Protein AF-0000000084682620 (afdb_homodimer)

Foldseek 3Di:
DLQVVLCVLQQQQQWDKWKKKQFLVDGDIDTYPQPAKFFCFLQLLLLLLLLVLQCCVVVVDPQFDKDKQACVQAAPDDDDSNPDPGIDIGGLLVLSLCCFAVNGQSSSQVSCVVSDQVSSCVLCVVVVFNQFHAQHRNQVLQQQLQVQLPANGNVRLVVCLVPDPDVVRSVVSVVSSLVGPCNGPVNHGIGGFHSSLVCLSCLVVCNSHHVSSSVSSQVSLQNHPPLLAQPLLDDPQKRWRKGWGDDPQAKTKMWIWIAHPVGTIMTMIMIIGRHGGHDPPRDNPDPRVSRNNSNNSRVVVVVVPDDDD/DLQVVLCVLQQQQQWDKWKKKQFLVDGDIDTYPQPAKFFCFLQLLLLLLLLVLQCCVVVVDPQFDKDKQACVQAAPDDDDSNPDPGIDIGGLLVLSLCCFAVNGQSSSQVSCVVSDQVSSCVLCVVVVFNQFHAQHRNQVLQQQLQVQLPANGNVRLVVCLVPDPDVVRSVVSVVSSQVGPCNDPPNHGIGGFHSLLVCLSCLVVCNSHHVSSSVSSQVSLQNHPPQLAQPLLDDPQKRWRKGWGDDPQAKTKMWIWIAHPVGTIMTMIMIIGRHGGHDPPRDNPDPRVSRNNSNNSRVVVVVVPDDDD

pLDDT: mean 94.26, std 8.95, range [50.75, 98.94]

Nearest PDB structures (foldseek):
  4ewf-assembly2_B  TM=8.686E-01  e=5.278E-19  Sphaerobacter thermophilus DSM 20745
  4ewf-assembly3_C  TM=8.588E-01  e=1.082E-18  Sphaerobacter thermophilus DSM 20745
  4ewf-assembly4_D  TM=8.510E-01  e=5.986E-18  Sphaerobacter thermophilus DSM 20745
  7bdr-assembly1_A  TM=8.660E-01  e=9.990E-17  Klebsiella pneumoniae IS53
  2xft-assembly2_B  TM=6.751E-01  e=4.645E-13  Streptomyces clavuligerus

Radius of gyration: 24.18 Å; Cα contacts (8 Å, |Δi|>4): 1324; chains: 2; bounding box: 60×66×62 Å

Organism: Streptomyces collinus (strain DSM 40733 / Tue 365) (NCBI:txid1214242)

InterPro domains:
  IPR000871 Beta-lactamase, class-A [PTHR35333] (4-305)
  IPR012338 Beta-lactamase/transpeptidase-like [G3DSA:3.40.710.10] (1-307)
  IPR012338 Beta-lactamase/transpeptidase-like [SSF56601] (2-278)
  IPR045155 Beta-lactamase class A, catalytic domain [PF13354] (2-300)

Secondary structure (DSSP, 8-state):
-HHHHHHHHHHHHTEEEEEEEEETTSS-EEEES-SS-EE-GGGGHHHHHHHHHHHHHTTSS-TT-EEEE-GGGPPS-SSGGGG-SS-EEEEHHHHHHHHHHS--HHHHHHHHHHH-HHHHHHHHHHTT-TT-B--S-HHHHHHHHHHHTTSSSHHHHHHHHHT-SSHHHHHHHHHHHHT-GGGSBTTBSEE-HHHHHHHHHHHHTT-SS-HHHHHHHHHHHHT-----SGGGGS-TTSEEEEEEEEETTTEEEEEEEEE-TTS-EEEEEEEEEE-SPPPTTS-PPPHHHHHHHHHHHHHHHHHTTS---/-HHHHHHHHHHHHTEEEEEEEEETTSS-EEEES-SS-EE-GGGGHHHHHHHHHHHHHTTSS-TT-EEEE-GGGPPS-SSGGGG-SS-EEEEHHHHHHHHHHS--HHHHHHHHHHH-HHHHHHHHHHTT-TT-B--S-HHHHHHHHHHHTTSSSHHHHHHHHHT-SSHHHHHHHHHHHHT-GGGSBTTBSEE-HHHHHHHHHHHHTT-SS-HHHHHHHHHHHHT-----SGGGGS-TTSEEEEEEEEETTTEEEEEEEEE-TTS-EEEEEEEEEE-SPPPTTS-PPPHHHHHHHHHHHHHHHHHTTS---

Structure (mmCIF, N/CA/C/O backbone):
data_AF-0000000084682620-model_v1
#
loop_
_entity.id
_entity.type
_entity.pdbx_description
1 polymer Beta-lactamase
#
loop_
_atom_site.group_PDB
_atom_site.id
_atom_site.type_symbol
_atom_site.label_atom_id
_atom_site.label_alt_id
_atom_site.label_comp_id
_atom_site.label_asym_id
_atom_site.label_entity_id
_atom_site.label_seq_id
_atom_site.pdbx_PDB_ins_code
_atom_site.Cartn_x
_atom_site.Cartn_y
_atom_site.Cartn_z
_atom_site.occupancy
_atom_site.B_iso_or_equiv
_atom_site.auth_seq_id
_atom_site.auth_comp_id
_atom_site.auth_asym_id
_atom_site.auth_atom_id
_atom_site.pdbx_PDB_model_num
ATOM 1 N N . MET A 1 1 ? -7.047 -13.008 -33.969 1 85.12 1 MET A N 1
ATOM 2 C CA . MET A 1 1 ? -7.539 -11.648 -33.75 1 85.12 1 MET A CA 1
ATOM 3 C C . MET A 1 1 ? -7.133 -11.156 -32.344 1 85.12 1 MET A C 1
ATOM 5 O O . MET A 1 1 ? -6.387 -10.188 -32.219 1 85.12 1 MET A O 1
ATOM 9 N N . ILE A 1 2 ? -7.25 -11.984 -31.266 1 93.75 2 ILE A N 1
ATOM 10 C CA . ILE A 1 2 ? -6.949 -11.477 -29.938 1 93.75 2 ILE A CA 1
ATOM 11 C C . ILE A 1 2 ? -5.438 -11.453 -29.719 1 93.75 2 ILE A C 1
ATOM 13 O O . ILE A 1 2 ? -4.906 -10.539 -29.094 1 93.75 2 ILE A O 1
ATOM 17 N N . GLU A 1 3 ? -4.73 -12.289 -30.266 1 95.19 3 GLU A N 1
ATOM 18 C CA . GLU A 1 3 ? -3.277 -12.367 -30.125 1 95.19 3 GLU A CA 1
ATOM 19 C C . GLU A 1 3 ? -2.605 -11.117 -30.703 1 95.19 3 GLU A C 1
ATOM 21 O O . GLU A 1 3 ? -1.661 -10.594 -30.109 1 95.19 3 GLU A O 1
ATOM 26 N N . ARG A 1 4 ? -3.037 -10.703 -31.797 1 96.06 4 ARG A N 1
ATOM 27 C CA . ARG A 1 4 ? -2.486 -9.516 -32.438 1 96.06 4 ARG A CA 1
ATOM 28 C C . ARG A 1 4 ? -2.715 -8.273 -31.578 1 96.06 4 ARG A C 1
ATOM 30 O O . ARG A 1 4 ? -1.826 -7.43 -31.453 1 96.06 4 ARG A O 1
ATOM 37 N N . ARG A 1 5 ? -3.871 -8.211 -31.078 1 96.75 5 ARG A N 1
ATOM 38 C CA . ARG A 1 5 ? -4.199 -7.059 -30.234 1 96.75 5 ARG A CA 1
ATOM 39 C C . ARG A 1 5 ? -3.355 -7.043 -28.969 1 96.75 5 ARG A C 1
ATOM 41 O O . ARG A 1 5 ? -2.895 -5.984 -28.547 1 96.75 5 ARG A O 1
ATOM 48 N N . LEU A 1 6 ? -3.158 -8.188 -28.375 1 97.25 6 LEU A N 1
ATOM 49 C CA . LEU A 1 6 ? -2.326 -8.281 -27.172 1 97.25 6 LEU A CA 1
ATOM 50 C C . LEU A 1 6 ? -0.879 -7.922 -27.484 1 97.25 6 LEU A C 1
ATOM 52 O O . LEU A 1 6 ? -0.235 -7.199 -26.719 1 97.25 6 LEU A O 1
ATOM 56 N N . ARG A 1 7 ? -0.414 -8.43 -28.625 1 95 7 ARG A N 1
ATOM 57 C CA . ARG A 1 7 ? 0.938 -8.086 -29.047 1 95 7 ARG A CA 1
ATOM 58 C C . ARG A 1 7 ? 1.101 -6.578 -29.203 1 95 7 ARG A C 1
ATOM 60 O O . ARG A 1 7 ? 2.135 -6.02 -28.828 1 95 7 ARG A O 1
ATOM 67 N N . GLN A 1 8 ? 0.119 -5.961 -29.734 1 93.06 8 GLN A N 1
ATOM 68 C CA . GLN A 1 8 ? 0.15 -4.52 -29.953 1 93.06 8 GLN A CA 1
ATOM 69 C C . GLN A 1 8 ? 0.187 -3.76 -28.625 1 93.06 8 GLN A C 1
ATOM 71 O O . GLN A 1 8 ? 0.907 -2.768 -28.484 1 93.06 8 GLN A O 1
ATOM 76 N N . VAL A 1 9 ? -0.601 -4.219 -27.688 1 93.44 9 VAL A N 1
ATOM 77 C CA . VAL A 1 9 ? -0.646 -3.576 -26.375 1 93.44 9 VAL A CA 1
ATOM 78 C C . VAL A 1 9 ? 0.748 -3.572 -25.75 1 93.44 9 VAL A C 1
ATOM 80 O O . VAL A 1 9 ? 1.217 -2.537 -25.281 1 93.44 9 VAL A O 1
ATOM 83 N N . PHE A 1 10 ? 1.438 -4.672 -25.766 1 94.12 10 PHE A N 1
ATOM 84 C CA . PHE A 1 10 ? 2.754 -4.781 -25.156 1 94.12 10 PHE A CA 1
ATOM 85 C C . PHE A 1 10 ? 3.7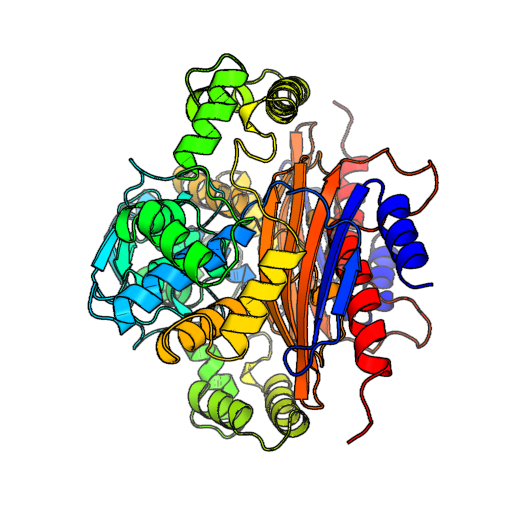97 -4.016 -25.953 1 94.12 10 PHE A C 1
ATOM 87 O O . PHE A 1 10 ? 4.664 -3.352 -25.391 1 94.12 10 PHE A O 1
ATOM 94 N N . SER A 1 11 ? 3.705 -4.094 -27.281 1 90.94 11 SER A N 1
ATOM 95 C CA . SER A 1 11 ? 4.645 -3.379 -28.141 1 90.94 11 SER A CA 1
ATOM 96 C C . SER A 1 11 ? 4.559 -1.873 -27.922 1 90.94 11 SER A C 1
ATOM 98 O O . SER A 1 11 ? 5.586 -1.19 -27.859 1 90.94 11 SER A O 1
ATOM 100 N N . GLU A 1 12 ? 3.391 -1.37 -27.766 1 88.56 12 GLU A N 1
ATOM 101 C CA . GLU A 1 12 ? 3.174 0.058 -27.562 1 88.56 12 GLU A CA 1
ATOM 102 C C . GLU A 1 12 ? 3.701 0.498 -26.188 1 88.56 12 GLU A C 1
ATOM 104 O O . GLU A 1 12 ? 4.086 1.655 -26.016 1 88.56 12 GLU A O 1
ATOM 109 N N . ALA A 1 13 ? 3.74 -0.447 -25.328 1 89.06 13 ALA A N 1
ATOM 110 C CA . ALA A 1 13 ? 4.242 -0.142 -24 1 89.06 13 ALA A CA 1
ATOM 111 C C . ALA A 1 13 ? 5.75 -0.371 -23.906 1 89.06 13 ALA A C 1
ATOM 113 O O . ALA A 1 13 ? 6.371 -0.062 -22.891 1 89.06 13 ALA A O 1
ATOM 114 N N . GLY A 1 14 ? 6.355 -0.912 -24.969 1 89.5 14 GLY A N 1
ATOM 115 C CA . GLY A 1 14 ? 7.789 -1.15 -25 1 89.5 14 GLY A CA 1
ATOM 116 C C . GLY A 1 14 ? 8.211 -2.334 -24.141 1 89.5 14 GLY A C 1
ATOM 117 O O . GLY A 1 14 ? 9.297 -2.328 -23.562 1 89.5 14 GLY A O 1
ATOM 118 N N . CYS A 1 15 ? 7.344 -3.297 -23.969 1 92.56 15 CYS A N 1
ATOM 119 C CA . CYS A 1 15 ? 7.676 -4.488 -23.203 1 92.56 15 CYS A CA 1
ATOM 120 C C . CYS A 1 15 ? 7.16 -5.746 -23.891 1 92.56 15 CYS A C 1
ATOM 122 O O . CYS A 1 15 ? 6.461 -5.664 -24.906 1 92.56 15 CYS A O 1
ATOM 124 N N . GLU A 1 16 ? 7.695 -6.805 -23.484 1 94.12 16 GLU A N 1
ATOM 125 C CA . GLU A 1 16 ? 7.121 -8.109 -23.812 1 94.12 16 GLU A CA 1
ATOM 126 C C . GLU A 1 16 ? 6.195 -8.602 -22.703 1 94.12 16 GLU A C 1
ATOM 128 O O . GLU A 1 16 ? 6.305 -8.164 -21.562 1 94.12 16 GLU A O 1
ATOM 133 N N . GLY A 1 17 ? 5.254 -9.445 -23.109 1 96.12 17 GLY A N 1
ATOM 134 C CA . GLY A 1 17 ? 4.316 -9.867 -22.094 1 96.12 17 GLY A CA 1
ATOM 135 C C . GLY A 1 17 ? 3.721 -11.234 -22.359 1 96.12 17 GLY A C 1
ATOM 136 O O . GLY A 1 17 ? 3.865 -11.781 -23.453 1 96.12 17 GLY A O 1
ATOM 137 N N . SER A 1 18 ? 3.246 -11.82 -21.328 1 98.12 18 SER A N 1
ATOM 138 C CA . SER A 1 18 ? 2.455 -13.047 -21.312 1 98.12 18 SER A CA 1
ATOM 139 C C . SER A 1 18 ? 1.121 -12.844 -20.609 1 98.12 18 SER A C 1
ATOM 141 O O . SER A 1 18 ? 1.058 -12.172 -19.578 1 98.12 18 SER A O 1
ATOM 143 N N . VAL A 1 19 ? 0.053 -13.32 -21.234 1 98.69 19 VAL A N 1
ATOM 144 C CA . VAL A 1 19 ? -1.286 -13.164 -20.672 1 98.69 19 VAL A CA 1
ATOM 145 C C . VAL A 1 19 ? -1.989 -14.523 -20.641 1 98.69 19 VAL A C 1
ATOM 147 O O . VAL A 1 19 ? -1.922 -15.289 -21.594 1 98.69 19 VAL A O 1
ATOM 150 N N . ALA A 1 20 ? -2.539 -14.797 -19.547 1 98.88 20 ALA A N 1
ATOM 151 C CA . ALA A 1 20 ? -3.479 -15.906 -19.438 1 98.88 20 ALA A CA 1
ATOM 152 C C . ALA A 1 20 ? -4.781 -15.453 -18.781 1 98.88 20 ALA A C 1
ATOM 154 O O . ALA A 1 20 ? -4.762 -14.797 -17.734 1 98.88 20 ALA A O 1
ATOM 155 N N . ALA A 1 21 ? -5.859 -15.688 -19.375 1 98.88 21 ALA A N 1
ATOM 156 C CA . ALA A 1 21 ? -7.199 -15.516 -18.812 1 98.88 21 ALA A CA 1
ATOM 157 C C . ALA A 1 21 ? -8.008 -16.812 -18.906 1 98.88 21 ALA A C 1
ATOM 159 O O . ALA A 1 21 ? -8.125 -17.391 -20 1 98.88 21 ALA A O 1
ATOM 160 N N . LEU A 1 22 ? -8.492 -17.234 -17.844 1 98.81 22 LEU A N 1
ATOM 161 C CA . LEU A 1 22 ? -9.305 -18.453 -17.781 1 98.81 22 LEU A CA 1
ATOM 162 C C . LEU A 1 22 ? -10.695 -18.141 -17.219 1 98.81 22 LEU A C 1
ATOM 164 O O . LEU A 1 22 ? -10.828 -17.484 -16.188 1 98.81 22 LEU A O 1
ATOM 168 N N . ASP A 1 23 ? -11.703 -18.578 -17.906 1 98.44 23 ASP A N 1
ATOM 169 C CA . ASP A 1 23 ? -13.031 -18.609 -17.297 1 98.44 23 ASP A CA 1
ATOM 170 C C . ASP A 1 23 ? -13.086 -19.594 -16.125 1 98.44 23 ASP A C 1
ATOM 172 O O . ASP A 1 23 ? -12.828 -20.781 -16.312 1 98.44 23 ASP A O 1
ATOM 176 N N . VAL A 1 24 ? -13.406 -19.094 -14.953 1 98.5 24 VAL A N 1
ATOM 177 C CA . VAL A 1 24 ? -13.297 -19.922 -13.75 1 98.5 24 VAL A CA 1
ATOM 178 C C . VAL A 1 24 ? -14.242 -21.109 -13.844 1 98.5 24 VAL A C 1
ATOM 180 O O . VAL A 1 24 ? -13.93 -22.203 -13.367 1 98.5 24 VAL A O 1
ATOM 183 N N . ASP A 1 25 ? -15.328 -20.922 -14.531 1 96.44 25 ASP A N 1
ATOM 184 C CA . ASP A 1 25 ? -16.406 -21.906 -14.469 1 96.44 25 ASP A CA 1
ATOM 185 C C . ASP A 1 25 ? -16.484 -22.703 -15.773 1 96.44 25 ASP A C 1
ATOM 187 O O . ASP A 1 25 ? -17.453 -23.438 -15.984 1 96.44 25 ASP A O 1
ATOM 191 N N . SER A 1 26 ? -15.594 -22.531 -16.656 1 96 26 SER A N 1
ATOM 192 C CA . SER A 1 26 ? -15.578 -23.297 -17.891 1 96 26 SER A CA 1
ATOM 193 C C . SER A 1 26 ? -14.156 -23.562 -18.375 1 96 26 SER A C 1
ATOM 195 O O . SER A 1 26 ? -13.195 -23.234 -17.672 1 96 26 SER A O 1
ATOM 197 N N . GLU A 1 27 ? -14.031 -24.141 -19.578 1 95.81 27 GLU A N 1
ATOM 198 C CA . GLU A 1 27 ? -12.719 -24.484 -20.125 1 95.81 27 GLU A CA 1
ATOM 199 C C . GLU A 1 27 ? -12.211 -23.391 -21.047 1 95.81 27 GLU A C 1
ATOM 201 O O . GLU A 1 27 ? -11.094 -23.469 -21.562 1 95.81 27 GLU A O 1
ATOM 206 N N . ASN A 1 28 ? -13 -22.344 -21.234 1 97.19 28 ASN A N 1
ATOM 207 C CA . ASN A 1 28 ? -12.594 -21.281 -22.125 1 97.19 28 ASN A CA 1
ATOM 208 C C . ASN A 1 28 ? -11.406 -20.5 -21.578 1 97.19 28 ASN A C 1
ATOM 210 O O . ASN A 1 28 ? -11.328 -20.25 -20.375 1 97.19 28 ASN A O 1
ATOM 214 N N . ARG A 1 29 ? -10.508 -20.219 -22.438 1 98.06 29 ARG A N 1
ATOM 215 C CA . ARG A 1 29 ? -9.32 -19.516 -21.984 1 98.06 29 ARG A CA 1
ATOM 216 C C . ARG A 1 29 ? -8.688 -18.719 -23.125 1 98.06 29 ARG A C 1
ATOM 218 O O . ARG A 1 29 ? -8.961 -18.984 -24.297 1 98.06 29 ARG A O 1
ATOM 225 N N . VAL A 1 30 ? -7.977 -17.719 -22.812 1 98.38 30 VAL A N 1
ATOM 226 C CA . VAL A 1 30 ? -7.066 -16.969 -23.688 1 98.38 30 VAL A CA 1
ATOM 227 C C . VAL A 1 30 ? -5.633 -17.109 -23.172 1 98.38 30 VAL A C 1
ATOM 229 O O . VAL A 1 30 ? -5.367 -16.875 -21.984 1 98.38 30 VAL A O 1
ATOM 232 N N . MET A 1 31 ? -4.723 -17.609 -24.047 1 98.06 31 MET A N 1
ATOM 233 C CA . MET A 1 31 ? -3.303 -17.734 -23.719 1 98.06 31 MET A CA 1
ATOM 234 C C . MET A 1 31 ? -2.453 -16.969 -24.734 1 98.06 31 MET A C 1
ATOM 236 O O . MET A 1 31 ? -2.631 -17.125 -25.938 1 98.06 31 MET A O 1
ATOM 240 N N . PHE A 1 32 ? -1.576 -16.141 -24.203 1 98.44 32 PHE A N 1
ATOM 241 C CA . PHE A 1 32 ? -0.655 -15.375 -25.047 1 98.44 32 PHE A CA 1
ATOM 242 C C . PHE A 1 32 ? 0.739 -15.352 -24.422 1 98.44 32 PHE A C 1
ATOM 244 O O . PHE A 1 32 ? 0.909 -14.93 -23.281 1 98.44 32 PHE A O 1
ATOM 251 N N . GLY A 1 33 ? 1.771 -15.82 -25.172 1 96.81 33 GLY A N 1
ATOM 252 C CA . GLY A 1 33 ? 3.158 -15.727 -24.75 1 96.81 33 GLY A CA 1
ATOM 253 C C . GLY A 1 33 ? 3.484 -16.625 -23.578 1 96.81 33 GLY A C 1
ATOM 254 O O . GLY A 1 33 ? 4.301 -16.266 -22.719 1 96.81 33 GLY A O 1
ATOM 255 N N . ASP A 1 34 ? 2.885 -17.766 -23.406 1 96.25 34 ASP A N 1
ATOM 256 C CA . ASP A 1 34 ? 2.957 -18.562 -22.188 1 96.25 34 ASP A CA 1
ATOM 257 C C . ASP A 1 34 ? 3.936 -19.719 -22.344 1 96.25 34 ASP A C 1
ATOM 259 O O . ASP A 1 34 ? 3.91 -20.672 -21.562 1 96.25 34 ASP A O 1
ATOM 263 N N . ALA A 1 35 ? 4.828 -19.688 -23.297 1 94.44 35 ALA A N 1
ATOM 264 C CA . ALA A 1 35 ? 5.695 -20.828 -23.625 1 94.44 35 ALA A CA 1
ATOM 265 C C . ALA A 1 35 ? 6.793 -21 -22.578 1 94.44 35 ALA A C 1
ATOM 267 O O . ALA A 1 35 ? 7.129 -22.125 -22.219 1 94.44 35 ALA A O 1
ATOM 268 N N . GLU A 1 36 ? 7.395 -19.938 -22.125 1 95.88 36 GLU A N 1
ATOM 269 C CA . GLU A 1 36 ? 8.508 -20.016 -21.188 1 95.88 36 GLU A CA 1
ATOM 270 C C . GLU A 1 36 ? 8.18 -19.297 -19.891 1 95.88 36 GLU A C 1
ATOM 272 O O . GLU A 1 36 ? 7.457 -18.297 -19.891 1 95.88 36 GLU A O 1
ATOM 277 N N . PRO A 1 37 ? 8.758 -19.844 -18.781 1 98 37 PRO A N 1
ATOM 278 C CA . PRO A 1 37 ? 8.57 -19.141 -17.516 1 98 37 PRO A CA 1
ATOM 279 C C . PRO A 1 37 ? 9.203 -17.75 -17.531 1 98 37 PRO A C 1
ATOM 281 O O . PRO A 1 37 ? 10.156 -17.5 -18.266 1 98 37 PRO A O 1
ATOM 284 N N . MET A 1 38 ? 8.641 -16.859 -16.781 1 98.31 38 MET A N 1
ATOM 285 C CA . MET A 1 38 ? 9.148 -15.516 -16.531 1 98.31 38 MET A CA 1
ATOM 286 C C . MET A 1 38 ? 9.359 -15.281 -15.039 1 98.31 38 MET A C 1
ATOM 288 O O . MET A 1 38 ? 8.898 -16.062 -14.203 1 98.31 38 MET A O 1
ATOM 292 N N . VAL A 1 39 ? 10.18 -14.266 -14.68 1 98.31 39 VAL A N 1
ATOM 293 C CA . VAL A 1 39 ? 10.352 -13.883 -13.281 1 98.31 39 VAL A CA 1
ATOM 294 C C . VAL A 1 39 ? 8.992 -13.617 -12.641 1 98.31 39 VAL A C 1
ATOM 296 O O . VAL A 1 39 ? 8.211 -12.805 -13.148 1 98.31 39 VAL A O 1
ATOM 299 N N . ALA A 1 40 ? 8.727 -14.297 -11.586 1 98.69 40 ALA A N 1
ATOM 300 C CA . ALA A 1 40 ? 7.395 -14.227 -10.992 1 98.69 40 ALA A CA 1
ATOM 301 C C . ALA A 1 40 ? 7.219 -12.961 -10.172 1 98.69 40 ALA A C 1
ATOM 303 O O . ALA A 1 40 ? 6.102 -12.461 -10.016 1 98.69 40 ALA A O 1
ATOM 304 N N . ALA A 1 41 ? 8.383 -12.453 -9.773 1 97.56 41 ALA A N 1
ATOM 305 C CA . ALA A 1 41 ? 8.297 -11.406 -8.758 1 97.56 41 ALA A CA 1
ATOM 306 C C . ALA A 1 41 ? 7.363 -11.812 -7.621 1 97.56 41 ALA A C 1
ATOM 308 O O . ALA A 1 41 ? 7.297 -12.984 -7.254 1 97.56 41 ALA A O 1
ATOM 309 N N . SER A 1 42 ? 6.637 -10.898 -6.988 1 97.88 42 SER A N 1
ATOM 310 C CA . SER A 1 42 ? 5.918 -11.18 -5.75 1 97.88 42 SER A CA 1
ATOM 311 C C . SER A 1 42 ? 4.617 -11.93 -6.027 1 97.88 42 SER A C 1
ATOM 313 O O . SER A 1 42 ? 3.885 -12.281 -5.098 1 97.88 42 SER A O 1
ATOM 315 N N . THR A 1 43 ? 4.262 -12.281 -7.211 1 98.5 43 THR A N 1
ATOM 316 C CA . THR A 1 43 ? 3.029 -13.008 -7.48 1 98.5 43 THR A CA 1
ATOM 317 C C . THR A 1 43 ? 3.086 -14.414 -6.891 1 98.5 43 THR A C 1
ATOM 319 O O . THR A 1 43 ? 2.053 -14.984 -6.539 1 98.5 43 THR A O 1
ATOM 322 N N . PHE A 1 44 ? 4.27 -14.969 -6.699 1 98.75 44 PHE A N 1
ATOM 323 C CA . PHE A 1 44 ? 4.426 -16.328 -6.191 1 98.75 44 PHE A CA 1
ATOM 324 C C . PHE A 1 44 ? 3.939 -16.422 -4.754 1 98.75 44 PHE A C 1
ATOM 326 O O . PHE A 1 44 ? 3.709 -17.531 -4.242 1 98.75 44 PHE A O 1
ATOM 333 N N . LYS A 1 45 ? 3.748 -15.305 -4.09 1 98.81 45 LYS A N 1
ATOM 334 C CA . LYS A 1 45 ? 3.371 -15.32 -2.68 1 98.81 45 LYS A CA 1
ATOM 335 C C . LYS A 1 45 ? 2.014 -15.992 -2.48 1 98.81 45 LYS A C 1
ATOM 337 O O . LYS A 1 45 ? 1.688 -16.422 -1.373 1 98.81 45 LYS A O 1
ATOM 342 N N . ILE A 1 46 ? 1.252 -16.125 -3.502 1 98.94 46 ILE A N 1
ATOM 343 C CA . ILE A 1 46 ? -0.03 -16.812 -3.457 1 98.94 46 ILE A CA 1
ATOM 344 C C . ILE A 1 46 ? 0.191 -18.281 -3.102 1 98.94 46 ILE A C 1
ATOM 346 O O . ILE A 1 46 ? -0.563 -18.859 -2.314 1 98.94 46 ILE A O 1
ATOM 350 N N . VAL A 1 47 ? 1.258 -18.891 -3.639 1 98.88 47 VAL A N 1
ATOM 351 C CA . VAL A 1 47 ? 1.519 -20.312 -3.441 1 98.88 47 VAL A CA 1
ATOM 352 C C . VAL A 1 47 ? 1.941 -20.578 -1.995 1 98.88 47 VAL A C 1
ATOM 354 O O . VAL A 1 47 ? 1.573 -21.594 -1.403 1 98.88 47 VAL A O 1
ATOM 357 N N . VAL A 1 48 ? 2.674 -19.641 -1.431 1 98.94 48 VAL A N 1
ATOM 358 C CA . VAL A 1 48 ? 3.109 -19.75 -0.042 1 98.94 48 VAL A CA 1
ATOM 359 C C . VAL A 1 48 ? 1.9 -19.656 0.887 1 98.94 48 VAL A C 1
ATOM 361 O O . VAL A 1 48 ? 1.764 -20.438 1.823 1 98.94 48 VAL A O 1
ATOM 364 N N . ALA A 1 49 ? 1.021 -18.703 0.595 1 98.94 49 ALA A N 1
ATOM 365 C CA . ALA A 1 49 ? -0.198 -18.562 1.385 1 98.94 49 ALA A CA 1
ATOM 366 C C . ALA A 1 49 ? -1.056 -19.828 1.304 1 98.94 49 ALA A C 1
ATOM 368 O O . ALA A 1 49 ? -1.573 -20.297 2.318 1 98.94 49 ALA A O 1
ATOM 369 N N . LEU A 1 50 ? -1.212 -20.328 0.068 1 98.94 50 LEU A N 1
ATOM 370 C CA . LEU A 1 50 ? -1.999 -21.547 -0.092 1 98.94 50 LEU A CA 1
ATOM 371 C C . LEU A 1 50 ? -1.438 -22.672 0.771 1 98.94 50 LEU A C 1
ATOM 373 O O . LEU A 1 50 ? -2.188 -23.359 1.477 1 98.94 50 LEU A O 1
ATOM 377 N N . GLU A 1 51 ? -0.135 -22.875 0.723 1 98.94 51 GLU A N 1
ATOM 378 C CA . GLU A 1 51 ? 0.477 -23.953 1.493 1 98.94 51 GLU A CA 1
ATOM 379 C C . GLU A 1 51 ? 0.262 -23.75 2.99 1 98.94 51 GLU A C 1
ATOM 381 O O . GLU A 1 51 ? -0.056 -24.703 3.711 1 98.94 51 GLU A O 1
ATOM 386 N N . LEU A 1 52 ? 0.416 -22.531 3.5 1 98.94 52 LEU A N 1
ATOM 387 C CA . LEU A 1 52 ? 0.186 -22.25 4.91 1 98.94 52 LEU A CA 1
ATOM 388 C C . LEU A 1 52 ? -1.212 -22.688 5.336 1 98.94 52 LEU A C 1
ATOM 390 O O . LEU A 1 52 ? -1.366 -23.422 6.309 1 98.94 52 LEU A O 1
ATOM 394 N N . PHE A 1 53 ? -2.182 -22.234 4.594 1 98.94 53 PHE A N 1
ATOM 395 C CA . PHE A 1 53 ? -3.559 -22.469 5.012 1 98.94 53 PHE A CA 1
ATOM 396 C C . PHE A 1 53 ? -3.951 -23.922 4.797 1 98.94 53 PHE A C 1
ATOM 398 O O . PHE A 1 53 ? -4.754 -24.469 5.555 1 98.94 53 PHE A O 1
ATOM 405 N N . CYS A 1 54 ? -3.373 -24.562 3.756 1 98.94 54 CYS A N 1
ATOM 406 C CA . CYS A 1 54 ? -3.584 -26 3.605 1 98.94 54 CYS A CA 1
ATOM 407 C C . CYS A 1 54 ? -3.031 -26.766 4.805 1 98.94 54 CYS A C 1
ATOM 409 O O . CYS A 1 54 ? -3.711 -27.625 5.367 1 98.94 54 CYS A O 1
ATOM 411 N N . GLN A 1 55 ? -1.805 -26.469 5.203 1 98.94 55 GLN A N 1
ATOM 412 C CA . GLN A 1 55 ? -1.233 -27.125 6.375 1 98.94 55 GLN A CA 1
ATOM 413 C C . GLN A 1 55 ? -2.08 -26.875 7.617 1 98.94 55 GLN A C 1
ATOM 415 O O . GLN A 1 55 ? -2.248 -27.766 8.453 1 98.94 55 GLN A O 1
ATOM 420 N N . GLY A 1 56 ? -2.588 -25.672 7.758 1 98.88 56 GLY A N 1
ATOM 421 C CA . GLY A 1 56 ? -3.51 -25.375 8.844 1 98.88 56 GLY A CA 1
ATOM 422 C C . GLY A 1 56 ? -4.758 -26.234 8.812 1 98.88 56 GLY A C 1
ATOM 423 O O . GLY A 1 56 ? -5.121 -26.844 9.82 1 98.88 56 GLY A O 1
ATOM 424 N N . ALA A 1 57 ? -5.375 -26.312 7.688 1 98.75 57 ALA A N 1
ATOM 425 C CA . ALA A 1 57 ? -6.602 -27.078 7.527 1 98.75 57 ALA A CA 1
ATOM 426 C C . ALA A 1 57 ? -6.344 -28.578 7.723 1 98.75 57 ALA A C 1
ATOM 428 O O . ALA A 1 57 ? -7.219 -29.312 8.188 1 98.75 57 ALA A O 1
ATOM 429 N N . GLU A 1 58 ? -5.145 -29 7.445 1 98.25 58 GLU A N 1
ATOM 430 C CA . GLU A 1 58 ? -4.762 -30.406 7.555 1 98.25 58 GLU A CA 1
ATOM 431 C C . GLU A 1 58 ? -4.188 -30.719 8.93 1 98.25 58 GLU A C 1
ATOM 433 O O . GLU A 1 58 ? -3.781 -31.844 9.195 1 98.25 58 GLU A O 1
ATOM 438 N N . GLY A 1 59 ? -4.094 -29.734 9.773 1 98.38 59 GLY A N 1
ATOM 439 C CA . GLY A 1 59 ? -3.705 -29.922 11.156 1 98.38 59 GLY A CA 1
ATOM 440 C C . GLY A 1 59 ? -2.203 -30.016 11.352 1 98.38 59 GLY A C 1
ATOM 441 O O . GLY A 1 59 ? -1.732 -30.453 12.406 1 98.38 59 GLY A O 1
ATOM 442 N N . MET A 1 60 ? -1.472 -29.594 10.367 1 98.44 60 MET A N 1
ATOM 443 C CA . MET A 1 60 ? -0.017 -29.703 10.422 1 98.44 60 MET A CA 1
ATOM 444 C C . MET A 1 60 ? 0.598 -28.516 11.141 1 98.44 60 MET A C 1
ATOM 446 O O . MET A 1 60 ? 1.746 -28.562 11.578 1 98.44 60 MET A O 1
ATOM 450 N N . LEU A 1 61 ? -0.103 -27.359 11.203 1 98.5 61 LEU A N 1
ATOM 451 C CA . LEU A 1 61 ? 0.291 -26.172 11.961 1 98.5 61 LEU A CA 1
ATOM 452 C C . LEU A 1 61 ? -0.932 -25.359 12.375 1 98.5 61 LEU A C 1
ATOM 454 O O . LEU A 1 61 ? -2.041 -25.625 11.898 1 98.5 61 LEU A O 1
ATOM 458 N N . ASP A 1 62 ? -0.74 -24.531 13.336 1 98.81 62 ASP A N 1
ATOM 459 C CA . ASP A 1 62 ? -1.79 -23.625 13.797 1 98.81 62 ASP A CA 1
ATOM 460 C C . ASP A 1 62 ? -1.599 -22.219 13.219 1 98.81 62 ASP A C 1
ATOM 462 O O . ASP A 1 62 ? -0.675 -21.516 13.609 1 98.81 62 ASP A O 1
ATOM 466 N N . PRO A 1 63 ? -2.502 -21.812 12.281 1 98.69 63 PRO A N 1
ATOM 467 C CA . PRO A 1 63 ? -2.33 -20.484 11.664 1 98.69 63 PRO A CA 1
ATOM 468 C C . PRO A 1 63 ? -2.363 -19.359 12.688 1 98.69 63 PRO A C 1
ATOM 470 O O . PRO A 1 63 ? -1.954 -18.234 12.383 1 98.69 63 PRO A O 1
ATOM 473 N N . THR A 1 64 ? -2.807 -19.594 13.906 1 98.62 64 THR A N 1
ATOM 474 C CA . THR A 1 64 ? -2.91 -18.547 14.922 1 98.62 64 THR A CA 1
ATOM 475 C C . THR A 1 64 ? -1.664 -18.531 15.805 1 98.62 64 THR A C 1
ATOM 477 O O . THR A 1 64 ? -1.555 -17.703 16.719 1 98.62 64 THR A O 1
ATOM 480 N N . GLU A 1 65 ? -0.758 -19.469 15.523 1 98.75 65 GLU A N 1
ATOM 481 C CA . GLU A 1 65 ? 0.513 -19.469 16.25 1 98.75 65 GLU A CA 1
ATOM 482 C C . GLU A 1 65 ? 1.184 -18.094 16.156 1 98.75 65 GLU A C 1
ATOM 484 O O . GLU A 1 65 ? 1.267 -17.516 15.07 1 98.75 65 GLU A O 1
ATOM 489 N N . ARG A 1 66 ? 1.615 -17.562 17.312 1 98.56 66 ARG A N 1
ATOM 490 C CA . ARG A 1 66 ? 2.307 -16.281 17.328 1 98.56 66 ARG A CA 1
ATOM 491 C C . ARG A 1 66 ? 3.797 -16.453 17.062 1 98.56 66 ARG A C 1
ATOM 493 O O . ARG A 1 66 ? 4.422 -17.391 17.578 1 98.56 66 ARG A O 1
ATOM 500 N N . VAL A 1 67 ? 4.324 -15.578 16.234 1 98.75 67 VAL A N 1
ATOM 501 C CA . VAL A 1 67 ? 5.734 -15.633 15.867 1 98.75 67 VAL A CA 1
ATOM 502 C C . VAL A 1 67 ? 6.355 -14.242 16 1 98.75 67 VAL A C 1
ATOM 504 O O . VAL A 1 67 ? 5.652 -13.234 15.93 1 98.75 67 VAL A O 1
ATOM 507 N N . LEU A 1 68 ? 7.668 -14.242 16.203 1 98.44 68 LEU A N 1
ATOM 508 C CA . LEU A 1 68 ? 8.422 -13 16.312 1 98.44 68 LEU A CA 1
ATOM 509 C C . LEU A 1 68 ? 9.078 -12.648 14.984 1 98.44 68 LEU A C 1
ATOM 511 O O . LEU A 1 68 ? 9.609 -13.523 14.297 1 98.44 68 LEU A O 1
ATOM 515 N N . LEU A 1 69 ? 8.953 -11.477 14.594 1 98.62 69 LEU A N 1
ATOM 516 C CA . LEU A 1 69 ? 9.68 -10.906 13.477 1 98.62 69 LEU A CA 1
ATOM 517 C C . LEU A 1 69 ? 10.672 -9.844 13.953 1 98.62 69 LEU A C 1
ATOM 519 O O . LEU A 1 69 ? 10.266 -8.828 14.516 1 98.62 69 LEU A O 1
ATOM 523 N N . SER A 1 70 ? 11.922 -10.102 13.703 1 97.94 70 SER A N 1
ATOM 524 C CA . SER A 1 70 ? 12.984 -9.234 14.195 1 97.94 70 SER A CA 1
ATOM 525 C C . SER A 1 70 ? 13.617 -8.43 13.07 1 97.94 70 SER A C 1
ATOM 527 O O . SER A 1 70 ? 13.875 -8.969 11.984 1 97.94 70 SER A O 1
ATOM 529 N N . PRO A 1 71 ? 13.93 -7.16 13.359 1 97.94 71 PRO A N 1
ATOM 530 C CA . PRO A 1 71 ? 14.648 -6.367 12.359 1 97.94 71 PRO A CA 1
ATOM 531 C C . PRO A 1 71 ? 15.977 -6.992 11.953 1 97.94 71 PRO A C 1
ATOM 533 O O . PRO A 1 71 ? 16.422 -6.816 10.82 1 97.94 71 PRO A O 1
ATOM 536 N N . ALA A 1 72 ? 16.609 -7.773 12.82 1 96.81 72 ALA A N 1
ATOM 537 C CA . ALA A 1 72 ? 17.891 -8.406 12.547 1 96.81 72 ALA A CA 1
ATOM 538 C C . ALA A 1 72 ? 17.75 -9.469 11.453 1 96.81 72 ALA A C 1
ATOM 540 O O . ALA A 1 72 ? 18.75 -9.836 10.812 1 96.81 72 ALA A O 1
ATOM 541 N N . ARG A 1 73 ? 16.594 -9.922 11.211 1 96.12 73 ARG A N 1
ATOM 542 C CA . ARG A 1 73 ? 16.344 -10.961 10.219 1 96.12 73 ARG A CA 1
ATOM 543 C C . ARG A 1 73 ? 15.398 -10.469 9.133 1 96.12 73 ARG A C 1
ATOM 545 O O . ARG A 1 73 ? 14.758 -11.2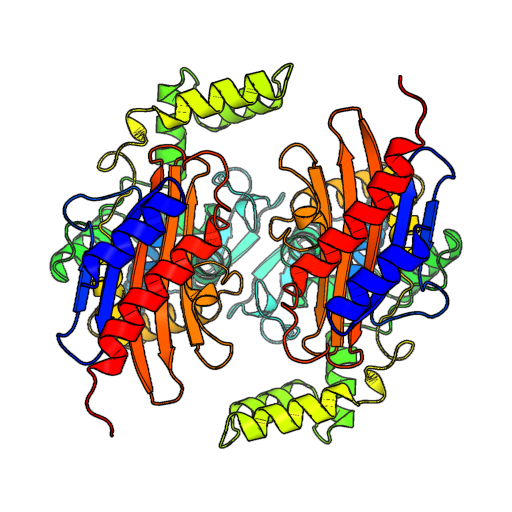66 8.445 1 96.12 73 ARG A O 1
ATOM 552 N N . ALA A 1 74 ? 15.25 -9.156 9.07 1 98.12 74 ALA A N 1
ATOM 553 C CA . ALA A 1 74 ? 14.344 -8.578 8.086 1 98.12 74 ALA A CA 1
ATOM 554 C C . ALA A 1 74 ? 14.828 -8.844 6.66 1 98.12 74 ALA A C 1
ATOM 556 O O . ALA A 1 74 ? 16.031 -8.789 6.391 1 98.12 74 ALA A O 1
ATOM 557 N N . THR A 1 75 ? 13.961 -9.227 5.773 1 98.5 75 THR A N 1
ATOM 558 C CA . THR A 1 75 ? 14.211 -9.344 4.34 1 98.5 75 THR A CA 1
ATOM 559 C C . THR A 1 75 ? 14.039 -7.988 3.652 1 98.5 75 THR A C 1
ATOM 561 O O . THR A 1 75 ? 13.117 -7.234 3.975 1 98.5 75 THR A O 1
ATOM 564 N N . PRO A 1 76 ? 14.938 -7.711 2.701 1 96.81 76 PRO A N 1
ATOM 565 C CA . PRO A 1 76 ? 14.828 -6.406 2.041 1 96.81 76 PRO A CA 1
ATOM 566 C C . PRO A 1 76 ? 13.438 -6.152 1.471 1 96.81 76 PRO A C 1
ATOM 568 O O . PRO A 1 76 ? 12.836 -7.047 0.865 1 96.81 76 PRO A O 1
ATOM 571 N N . GLY A 1 77 ? 12.906 -5.012 1.713 1 94.75 77 GLY A N 1
ATOM 572 C CA . GLY A 1 77 ? 11.586 -4.582 1.277 1 94.75 77 GLY A CA 1
ATOM 573 C C . GLY A 1 77 ? 11.266 -3.158 1.681 1 94.75 77 GLY A C 1
ATOM 574 O O . GLY A 1 77 ? 12.047 -2.508 2.371 1 94.75 77 GLY A O 1
ATOM 575 N N . GLY A 1 78 ? 10.148 -2.623 1.219 1 91.19 78 GLY A N 1
ATOM 576 C CA . GLY A 1 78 ? 9.891 -1.201 1.39 1 91.19 78 GLY A CA 1
ATOM 577 C C . GLY A 1 78 ? 8.75 -0.909 2.346 1 91.19 78 GLY A C 1
ATOM 578 O O . GLY A 1 78 ? 8.445 0.254 2.613 1 91.19 78 GLY A O 1
ATOM 579 N N . GLN A 1 79 ? 8.117 -1.867 2.918 1 93.25 79 GLN A N 1
ATOM 580 C CA . GLN A 1 79 ? 6.965 -1.609 3.771 1 93.25 79 GLN A CA 1
ATOM 581 C C . GLN A 1 79 ? 6.738 -2.758 4.75 1 93.25 79 GLN A C 1
ATOM 583 O O . GLN A 1 79 ? 7.262 -3.857 4.559 1 93.25 79 GLN A O 1
ATOM 588 N N . GLY A 1 80 ? 5.949 -2.473 5.773 1 96.75 80 GLY A N 1
ATOM 589 C CA . GLY A 1 80 ? 5.586 -3.492 6.746 1 96.75 80 GLY A CA 1
ATOM 590 C C . GLY A 1 80 ? 6.734 -3.893 7.648 1 96.75 80 GLY A C 1
ATOM 591 O O . GLY A 1 80 ? 7.496 -3.039 8.109 1 96.75 80 GLY A O 1
ATOM 592 N N . PHE A 1 81 ? 6.859 -5.199 7.938 1 98.62 81 PHE A N 1
ATOM 593 C CA . PHE A 1 81 ? 7.863 -5.742 8.844 1 98.62 81 PHE A CA 1
ATOM 594 C C . PHE A 1 81 ? 9.266 -5.539 8.281 1 98.62 81 PHE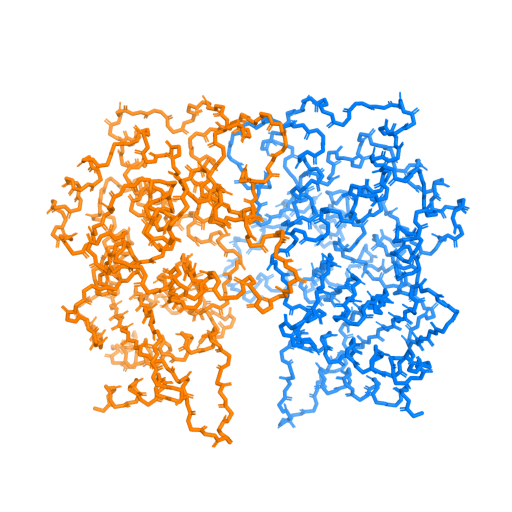 A C 1
ATOM 596 O O . PHE A 1 81 ? 10.234 -5.469 9.039 1 98.62 81 PHE A O 1
ATOM 603 N N . CYS A 1 82 ? 9.375 -5.363 7.004 1 97.94 82 CYS A N 1
ATOM 604 C CA . CYS A 1 82 ? 10.664 -5.18 6.34 1 97.94 82 CYS A CA 1
ATOM 605 C C . CYS A 1 82 ? 11.391 -3.959 6.891 1 97.94 82 CYS A C 1
ATOM 607 O O . CYS A 1 82 ? 12.625 -3.924 6.914 1 97.94 82 CYS A O 1
ATOM 609 N N . ILE A 1 83 ? 10.586 -2.969 7.324 1 97.56 83 ILE A N 1
ATOM 610 C CA . ILE A 1 83 ? 11.227 -1.707 7.688 1 97.56 83 ILE A CA 1
ATOM 611 C C . ILE A 1 83 ? 10.906 -1.372 9.141 1 97.56 83 ILE A C 1
ATOM 613 O O . ILE A 1 83 ? 11.023 -0.217 9.562 1 97.56 83 ILE A O 1
ATOM 617 N N . PHE A 1 84 ? 10.43 -2.33 9.914 1 98.69 84 PHE A N 1
ATOM 618 C CA . PHE A 1 84 ? 10.258 -2.141 11.344 1 98.69 84 PHE A CA 1
ATOM 619 C C . PHE A 1 84 ? 11.602 -1.968 12.039 1 98.69 84 PHE A C 1
ATOM 621 O O . PHE A 1 84 ? 12.609 -2.518 11.586 1 98.69 84 PHE A O 1
ATOM 628 N N . GLU A 1 85 ? 11.641 -1.252 13.109 1 98.5 85 GLU A N 1
ATOM 629 C CA . GLU A 1 85 ? 12.875 -0.985 13.836 1 98.5 85 GLU A CA 1
ATOM 630 C C . GLU A 1 85 ? 12.969 -1.838 15.094 1 98.5 85 GLU A C 1
ATOM 632 O O . GLU A 1 85 ? 14.047 -1.952 15.695 1 98.5 85 GLU A O 1
ATOM 637 N N . ASP A 1 86 ? 11.859 -2.43 15.547 1 98.81 86 ASP A N 1
ATOM 638 C CA . ASP A 1 86 ? 11.82 -3.266 16.75 1 98.81 86 ASP A CA 1
ATOM 639 C C . ASP A 1 86 ? 11.148 -4.605 16.453 1 98.81 86 ASP A C 1
ATOM 641 O O . ASP A 1 86 ? 10.539 -4.785 15.398 1 98.81 86 ASP A O 1
ATOM 645 N N . VAL A 1 87 ? 11.32 -5.543 17.391 1 98.62 87 VAL A N 1
ATOM 646 C CA . VAL A 1 87 ? 10.703 -6.863 17.266 1 98.62 87 VAL A CA 1
ATOM 647 C C . VAL A 1 87 ? 9.18 -6.73 17.281 1 98.62 87 VAL A C 1
ATOM 649 O O . VAL A 1 87 ? 8.633 -5.953 18.062 1 98.62 87 VAL A O 1
ATOM 652 N N . ALA A 1 88 ? 8.531 -7.402 16.391 1 98.81 88 ALA A N 1
ATOM 653 C CA . ALA A 1 88 ? 7.078 -7.512 16.359 1 98.81 88 ALA A CA 1
ATOM 654 C C . ALA A 1 88 ? 6.629 -8.953 16.578 1 98.81 88 ALA A C 1
ATOM 656 O O . ALA A 1 88 ? 7.379 -9.891 16.312 1 98.81 88 ALA A O 1
ATOM 657 N N . GLU A 1 89 ? 5.469 -9.125 17.125 1 98.94 89 GLU A N 1
ATOM 658 C CA . GLU A 1 89 ? 4.859 -10.438 17.312 1 98.94 89 GLU A CA 1
ATOM 659 C C . GLU A 1 89 ? 3.473 -10.5 16.672 1 98.94 89 GLU A C 1
ATOM 661 O O . GLU A 1 89 ? 2.602 -9.688 16.984 1 98.94 89 GLU A O 1
ATOM 666 N N . VAL A 1 90 ? 3.26 -11.43 15.766 1 98.88 90 VAL A N 1
ATOM 667 C CA . VAL A 1 90 ? 1.985 -11.594 15.07 1 98.88 90 VAL A CA 1
ATOM 668 C C . VAL A 1 90 ? 1.714 -13.078 14.836 1 98.88 90 VAL A C 1
ATOM 670 O O . VAL A 1 90 ? 2.604 -13.914 15.016 1 98.88 90 VAL A O 1
ATOM 673 N N . SER A 1 91 ? 0.49 -13.398 14.461 1 98.94 91 SER A N 1
ATOM 674 C CA . SER A 1 91 ? 0.165 -14.781 14.102 1 98.94 91 SER A CA 1
ATOM 675 C C . SER A 1 91 ? 0.671 -15.117 12.703 1 98.94 91 SER A C 1
ATOM 677 O O . SER A 1 91 ? 0.909 -14.219 11.891 1 98.94 91 SER A O 1
ATOM 679 N N . LEU A 1 92 ? 0.75 -16.422 12.414 1 98.94 92 LEU A N 1
ATOM 680 C CA . LEU A 1 92 ? 1.127 -16.875 11.086 1 98.94 92 LEU A CA 1
ATOM 681 C C . LEU A 1 92 ? 0.128 -16.391 10.039 1 98.94 92 LEU A C 1
ATOM 683 O O . LEU A 1 92 ? 0.521 -15.953 8.953 1 98.94 92 LEU A O 1
ATOM 687 N N . ARG A 1 93 ? -1.176 -16.422 10.352 1 98.88 93 ARG A N 1
ATOM 688 C CA . ARG A 1 93 ? -2.164 -16.016 9.359 1 98.88 93 ARG A CA 1
ATOM 689 C C . ARG A 1 93 ? -2.141 -14.508 9.148 1 98.88 93 ARG A C 1
ATOM 691 O O . ARG A 1 93 ? -2.383 -14.031 8.039 1 98.88 93 ARG A O 1
ATOM 698 N N . ASP A 1 94 ? -1.812 -13.727 10.188 1 98.88 94 ASP A N 1
ATOM 699 C CA . ASP A 1 94 ? -1.687 -12.289 9.992 1 98.88 94 ASP A CA 1
ATOM 700 C C . ASP A 1 94 ? -0.389 -11.945 9.258 1 98.88 94 ASP A C 1
ATOM 702 O O . ASP A 1 94 ? -0.333 -10.969 8.508 1 98.88 94 ASP A O 1
ATOM 706 N N . ALA A 1 95 ? 0.681 -12.758 9.453 1 98.88 95 ALA A N 1
ATOM 707 C CA . ALA A 1 95 ? 1.863 -12.617 8.602 1 98.88 95 ALA A CA 1
ATOM 708 C C . ALA A 1 95 ? 1.521 -12.867 7.137 1 98.88 95 ALA A C 1
ATOM 710 O O . ALA A 1 95 ? 1.963 -12.125 6.258 1 98.88 95 ALA A O 1
ATOM 711 N N . ALA A 1 96 ? 0.714 -13.883 6.895 1 98.88 96 ALA A N 1
ATOM 712 C CA . ALA A 1 96 ? 0.28 -14.18 5.531 1 98.88 96 ALA A CA 1
ATOM 713 C C . ALA A 1 96 ? -0.549 -13.031 4.961 1 98.88 96 ALA A C 1
ATOM 715 O O . ALA A 1 96 ? -0.459 -12.727 3.77 1 98.88 96 ALA A O 1
ATOM 716 N N . ARG A 1 97 ? -1.348 -12.43 5.785 1 98.62 97 ARG A N 1
ATOM 717 C CA . ARG A 1 97 ? -2.141 -11.281 5.367 1 98.62 97 ARG A CA 1
ATOM 718 C C . ARG A 1 97 ? -1.245 -10.133 4.91 1 98.62 97 ARG A C 1
ATOM 720 O O . ARG A 1 97 ? -1.463 -9.562 3.842 1 98.62 97 ARG A O 1
ATOM 727 N N . MET A 1 98 ? -0.207 -9.789 5.68 1 98.25 98 MET A N 1
ATOM 728 C CA . MET A 1 98 ? 0.734 -8.742 5.301 1 98.25 98 MET A CA 1
ATOM 729 C C . MET A 1 98 ? 1.506 -9.133 4.043 1 98.25 98 MET A C 1
ATOM 731 O O . MET A 1 98 ? 1.804 -8.281 3.203 1 98.25 98 MET A O 1
ATOM 735 N N . MET A 1 99 ? 1.807 -10.391 3.893 1 98.25 99 MET A N 1
ATOM 736 C CA . MET A 1 99 ? 2.486 -10.914 2.709 1 98.25 99 MET A CA 1
ATOM 737 C C . MET A 1 99 ? 1.66 -10.664 1.453 1 98.25 99 MET A C 1
ATOM 739 O O . MET A 1 99 ? 2.188 -10.203 0.441 1 98.25 99 MET A O 1
ATOM 743 N N . LEU A 1 100 ? 0.384 -10.859 1.552 1 97.81 100 LEU A N 1
ATOM 744 C CA . LEU A 1 100 ? -0.428 -10.82 0.341 1 97.81 100 LEU A CA 1
ATOM 745 C C . LEU A 1 100 ? -0.966 -9.414 0.094 1 97.81 100 LEU A C 1
ATOM 747 O O . LEU A 1 100 ? -1.105 -8.992 -1.056 1 97.81 100 LEU A O 1
ATOM 751 N N . THR A 1 101 ? -1.219 -8.609 1.144 1 96.38 101 THR A N 1
ATOM 752 C CA . THR A 1 101 ? -1.927 -7.348 0.964 1 96.38 101 THR A CA 1
ATOM 753 C C . THR A 1 101 ? -0.945 -6.211 0.705 1 96.38 101 THR A C 1
ATOM 755 O O . THR A 1 101 ? -1.27 -5.25 -0 1 96.38 101 THR A O 1
ATOM 758 N N . ILE A 1 102 ? 0.245 -6.27 1.283 1 95.25 102 ILE A N 1
ATOM 759 C CA . ILE A 1 102 ? 1.183 -5.176 1.061 1 95.25 102 ILE A CA 1
ATOM 760 C C . ILE A 1 102 ? 2.533 -5.734 0.62 1 95.25 102 ILE A C 1
ATOM 762 O O . ILE A 1 102 ? 3.539 -5.02 0.617 1 95.25 102 ILE A O 1
ATOM 766 N N . SER A 1 103 ? 2.576 -7.078 0.335 1 96.19 103 SER A N 1
ATOM 767 C CA . SER A 1 103 ? 3.729 -7.758 -0.251 1 96.19 103 SER A CA 1
ATOM 768 C C . SER A 1 103 ? 4.934 -7.707 0.683 1 96.19 103 SER A C 1
ATOM 770 O O . SER A 1 103 ? 6.059 -7.48 0.24 1 96.19 103 SER A O 1
ATOM 772 N N . ASP A 1 104 ? 4.77 -7.949 1.975 1 97.31 104 ASP A N 1
ATOM 773 C CA . ASP A 1 104 ? 5.852 -7.91 2.951 1 97.31 104 ASP A CA 1
ATOM 774 C C . ASP A 1 104 ? 6.805 -9.086 2.758 1 97.31 104 ASP A C 1
ATOM 776 O O . ASP A 1 104 ? 6.426 -10.242 2.955 1 97.31 104 ASP A O 1
ATOM 780 N N . ASN A 1 105 ? 8.062 -8.766 2.479 1 98.5 105 ASN A N 1
ATOM 781 C CA . ASN A 1 105 ? 9.047 -9.797 2.176 1 98.5 105 ASN A CA 1
ATOM 782 C C . ASN A 1 105 ? 9.523 -10.508 3.439 1 98.5 105 ASN A C 1
ATOM 784 O O . ASN A 1 105 ? 9.859 -11.695 3.4 1 98.5 105 ASN A O 1
ATOM 788 N N . THR A 1 106 ? 9.602 -9.836 4.539 1 98.88 106 THR A N 1
ATOM 789 C CA . THR A 1 106 ? 9.992 -10.469 5.793 1 98.88 106 THR A CA 1
ATOM 790 C C . THR A 1 106 ? 8.977 -11.516 6.215 1 98.88 106 THR A C 1
ATOM 792 O O . THR A 1 106 ? 9.344 -12.633 6.594 1 98.88 106 THR A O 1
ATOM 795 N N . ALA A 1 107 ? 7.699 -11.164 6.102 1 98.88 107 ALA A N 1
ATOM 796 C CA . ALA A 1 107 ? 6.648 -12.148 6.355 1 98.88 107 ALA A CA 1
ATOM 797 C C . ALA A 1 107 ? 6.766 -13.336 5.398 1 98.88 107 ALA A C 1
ATOM 799 O O . ALA A 1 107 ? 6.598 -14.484 5.805 1 98.88 107 ALA A O 1
ATOM 800 N N . THR A 1 108 ? 7.043 -13.047 4.184 1 98.81 108 THR A N 1
ATOM 801 C CA . THR A 1 108 ? 7.141 -14.086 3.168 1 98.81 108 THR A CA 1
ATOM 802 C C . THR A 1 108 ? 8.227 -15.094 3.529 1 98.81 108 THR A C 1
ATOM 804 O O . THR A 1 108 ? 7.977 -16.297 3.537 1 98.81 108 THR A O 1
ATOM 807 N N . ASP A 1 109 ? 9.414 -14.594 3.816 1 98.81 109 ASP A N 1
ATOM 808 C CA . ASP A 1 109 ? 10.516 -15.492 4.125 1 98.81 109 ASP A CA 1
ATOM 809 C C . ASP A 1 109 ? 10.234 -16.297 5.391 1 98.81 109 ASP A C 1
ATOM 811 O O . ASP A 1 109 ? 10.578 -17.484 5.469 1 98.81 109 ASP A O 1
ATOM 815 N N . LEU A 1 110 ? 9.664 -15.664 6.387 1 98.81 110 LEU A N 1
ATOM 816 C CA . LEU A 1 110 ? 9.25 -16.391 7.582 1 98.81 110 LEU A CA 1
ATOM 817 C C . LEU A 1 110 ? 8.328 -17.547 7.223 1 98.81 110 LEU A C 1
ATOM 819 O O . LEU A 1 110 ? 8.516 -18.672 7.695 1 98.81 110 LEU A O 1
ATOM 823 N N . LEU A 1 111 ? 7.363 -17.297 6.387 1 98.94 111 LEU A N 1
ATOM 824 C CA . LEU A 1 111 ? 6.352 -18.297 6.051 1 98.94 111 LEU A CA 1
ATOM 825 C C . LEU A 1 111 ? 6.941 -19.391 5.172 1 98.94 111 LEU A C 1
ATOM 827 O O . LEU A 1 111 ? 6.578 -20.562 5.309 1 98.94 111 LEU A O 1
ATOM 831 N N . ILE A 1 112 ? 7.805 -19.016 4.227 1 98.88 112 ILE A N 1
ATOM 832 C CA . ILE A 1 112 ? 8.477 -20.031 3.424 1 98.88 112 ILE A CA 1
ATOM 833 C C . ILE A 1 112 ? 9.195 -21.016 4.34 1 98.88 112 ILE A C 1
ATOM 835 O O . ILE A 1 112 ? 9.086 -22.234 4.156 1 98.88 112 ILE A O 1
ATOM 839 N N . ARG A 1 113 ? 9.938 -20.531 5.344 1 98.5 113 ARG A N 1
ATOM 840 C CA . ARG A 1 113 ? 10.664 -21.406 6.273 1 98.5 113 ARG A CA 1
ATOM 841 C C . ARG A 1 113 ? 9.703 -22.25 7.098 1 98.5 113 ARG A C 1
ATOM 843 O O . ARG A 1 113 ? 9.977 -23.422 7.371 1 98.5 113 ARG A O 1
ATOM 850 N N . ARG A 1 114 ? 8.609 -21.656 7.457 1 98.69 114 ARG A N 1
ATOM 851 C CA . ARG A 1 114 ? 7.648 -22.344 8.312 1 98.69 114 ARG A CA 1
ATOM 852 C C . ARG A 1 114 ? 6.965 -23.484 7.574 1 98.69 114 ARG A C 1
ATOM 854 O O . ARG A 1 114 ? 6.742 -24.562 8.141 1 98.69 114 ARG A O 1
ATOM 861 N N . VAL A 1 115 ? 6.578 -23.25 6.27 1 98.75 115 VAL A N 1
ATOM 862 C CA . VAL A 1 115 ? 5.746 -24.219 5.566 1 98.75 115 VAL A CA 1
ATOM 863 C C . VAL A 1 115 ? 6.629 -25.203 4.797 1 98.75 115 VAL A C 1
ATOM 865 O O . VAL A 1 115 ? 6.16 -26.25 4.344 1 98.75 115 VAL A O 1
ATOM 868 N N . SER A 1 116 ? 7.863 -24.891 4.598 1 98.44 116 SER A N 1
ATOM 869 C CA . SER A 1 116 ? 8.82 -25.719 3.877 1 98.44 116 SER A CA 1
ATOM 870 C C . SER A 1 116 ? 8.672 -25.562 2.369 1 98.44 116 SER A C 1
ATOM 872 O O . SER A 1 116 ? 7.598 -25.812 1.817 1 98.44 116 SER A O 1
ATOM 874 N N . LEU A 1 117 ? 9.789 -25.234 1.758 1 98.12 117 LEU A N 1
ATOM 875 C CA . LEU A 1 117 ? 9.844 -25.062 0.309 1 98.12 117 LEU A CA 1
ATOM 876 C C . LEU A 1 117 ? 9.492 -26.359 -0.403 1 98.12 117 LEU A C 1
ATOM 878 O O . LEU A 1 117 ? 8.797 -26.344 -1.419 1 98.12 117 LEU A O 1
ATOM 882 N N . SER A 1 118 ? 9.969 -27.453 0.099 1 98.31 118 SER A N 1
ATOM 883 C CA . SER A 1 118 ? 9.695 -28.766 -0.493 1 98.31 118 SER A CA 1
ATOM 884 C C . SER A 1 118 ? 8.203 -29.078 -0.471 1 98.31 118 SER A C 1
ATOM 886 O O . SER A 1 118 ? 7.668 -29.625 -1.433 1 98.31 118 SER A O 1
ATOM 888 N N . ARG A 1 119 ? 7.527 -28.734 0.576 1 98.44 119 ARG A N 1
ATOM 889 C CA . ARG A 1 119 ? 6.094 -29 0.68 1 98.44 119 ARG A CA 1
ATOM 890 C C . ARG A 1 119 ? 5.309 -28.125 -0.298 1 98.44 119 ARG A C 1
ATOM 892 O O . ARG A 1 119 ? 4.289 -28.562 -0.838 1 98.44 119 ARG A O 1
ATOM 899 N N . VAL A 1 120 ? 5.77 -26.891 -0.501 1 98.75 120 VAL A N 1
ATOM 900 C CA . VAL A 1 120 ? 5.164 -26.016 -1.506 1 98.75 120 VAL A CA 1
ATOM 901 C C . VAL A 1 120 ? 5.238 -26.688 -2.879 1 98.75 120 VAL A C 1
ATOM 903 O O . VAL A 1 120 ? 4.23 -26.797 -3.578 1 98.75 120 VAL A O 1
ATOM 906 N N . HIS A 1 121 ? 6.375 -27.219 -3.223 1 98.62 121 HIS A N 1
ATOM 907 C CA . HIS A 1 121 ? 6.57 -27.828 -4.531 1 98.62 121 HIS A CA 1
ATOM 908 C C . HIS A 1 121 ? 5.789 -29.141 -4.648 1 98.62 121 HIS A C 1
ATOM 910 O O . HIS A 1 121 ? 5.273 -29.469 -5.723 1 98.62 121 HIS A O 1
ATOM 916 N N . ASP A 1 122 ? 5.773 -29.859 -3.574 1 98.5 122 ASP A N 1
ATOM 917 C CA . ASP A 1 122 ? 4.992 -31.094 -3.58 1 98.5 122 ASP A CA 1
ATOM 918 C C . ASP A 1 122 ? 3.525 -30.812 -3.896 1 98.5 122 ASP A C 1
ATOM 920 O O . ASP A 1 122 ? 2.91 -31.516 -4.699 1 98.5 122 ASP A O 1
ATOM 924 N N . ARG A 1 123 ? 2.975 -29.797 -3.264 1 98.5 123 ARG A N 1
ATOM 925 C CA . ARG A 1 123 ? 1.582 -29.438 -3.51 1 98.5 123 ARG A CA 1
ATOM 926 C C . ARG A 1 123 ? 1.378 -28.984 -4.949 1 98.5 123 ARG A C 1
ATOM 928 O O . ARG A 1 123 ? 0.412 -29.391 -5.602 1 98.5 123 ARG A O 1
ATOM 935 N N . LEU A 1 124 ? 2.246 -28.141 -5.426 1 98.75 124 LEU A N 1
ATOM 936 C CA . LEU A 1 124 ? 2.16 -27.688 -6.809 1 98.75 124 LEU A CA 1
ATOM 937 C C . LEU A 1 124 ? 2.221 -28.859 -7.777 1 98.75 124 LEU A C 1
ATOM 939 O O . LEU A 1 124 ? 1.471 -28.906 -8.75 1 98.75 124 LEU A O 1
ATOM 943 N N . GLY A 1 125 ? 3.133 -29.797 -7.492 1 98.5 125 GLY A N 1
ATOM 944 C CA . GLY A 1 125 ? 3.227 -30.984 -8.312 1 98.5 125 GLY A CA 1
ATOM 945 C C . GLY A 1 125 ? 1.937 -31.781 -8.359 1 98.5 125 GLY A C 1
ATOM 946 O O . GLY A 1 125 ? 1.506 -32.219 -9.43 1 98.5 125 GLY A O 1
ATOM 947 N N . ARG A 1 126 ? 1.304 -31.953 -7.258 1 98.25 126 ARG A N 1
ATOM 948 C CA . ARG A 1 126 ? 0.052 -32.688 -7.172 1 98.25 126 ARG A CA 1
ATOM 949 C C . ARG A 1 126 ? -1.057 -32 -7.949 1 98.25 126 ARG A C 1
ATOM 951 O O . ARG A 1 126 ? -1.986 -32.656 -8.438 1 98.25 126 ARG A O 1
ATOM 958 N N . LEU A 1 127 ? -0.918 -30.703 -8.047 1 98.62 127 LEU A N 1
ATOM 959 C CA . LEU A 1 127 ? -1.927 -29.906 -8.742 1 98.62 127 LEU A CA 1
ATOM 960 C C . LEU A 1 127 ? -1.599 -29.797 -10.227 1 98.62 127 LEU A C 1
ATOM 962 O O . LEU A 1 127 ? -2.336 -29.172 -10.984 1 98.62 127 LEU A O 1
ATOM 966 N N . GLY A 1 128 ? -0.465 -30.375 -10.625 1 98.5 128 GLY A N 1
ATOM 967 C CA . GLY A 1 128 ? -0.045 -30.312 -12.016 1 98.5 128 GLY A CA 1
ATOM 968 C C . GLY A 1 128 ? 0.529 -28.953 -12.406 1 98.5 128 GLY A C 1
ATOM 969 O O . GLY A 1 128 ? 0.502 -28.578 -13.578 1 98.5 128 GLY A O 1
ATOM 970 N N . LEU A 1 129 ? 0.962 -28.203 -11.453 1 98.69 129 LEU A N 1
ATOM 971 C CA . LEU A 1 129 ? 1.495 -26.859 -11.672 1 98.69 129 LEU A CA 1
ATOM 972 C C . LEU A 1 129 ? 3.012 -26.844 -11.516 1 98.69 129 LEU A C 1
ATOM 974 O O . LEU A 1 129 ? 3.549 -26.094 -10.695 1 98.69 129 LEU A O 1
ATOM 978 N N . ASP A 1 130 ? 3.695 -27.531 -12.406 1 96.75 130 ASP A N 1
ATOM 979 C CA . ASP A 1 130 ? 5.125 -27.797 -12.258 1 96.75 130 ASP A CA 1
ATOM 980 C C . ASP A 1 130 ? 5.953 -26.672 -12.867 1 96.75 130 ASP A C 1
ATOM 982 O O . ASP A 1 130 ? 7.184 -26.672 -12.781 1 96.75 130 ASP A O 1
ATOM 986 N N . ARG A 1 131 ? 5.316 -25.672 -13.438 1 97.88 131 ARG A N 1
ATOM 987 C CA . ARG A 1 131 ? 6.051 -24.547 -14.023 1 97.88 131 ARG A CA 1
ATOM 988 C C . ARG A 1 131 ? 5.98 -23.312 -13.133 1 97.88 131 ARG A C 1
ATOM 990 O O . ARG A 1 131 ? 6.289 -22.203 -13.57 1 97.88 131 ARG A O 1
ATOM 997 N N . ILE A 1 132 ? 5.484 -23.438 -11.961 1 98.75 132 ILE A N 1
ATOM 998 C CA . ILE A 1 132 ? 5.707 -22.5 -10.859 1 98.75 132 ILE A CA 1
ATOM 999 C C . ILE A 1 132 ? 6.844 -23.016 -9.977 1 98.75 132 ILE A C 1
ATOM 1001 O O . ILE A 1 132 ? 6.707 -24.047 -9.305 1 98.75 132 ILE A O 1
ATOM 1005 N N . ARG A 1 133 ? 7.918 -22.312 -9.977 1 98.38 133 ARG A N 1
ATOM 1006 C CA . ARG A 1 133 ? 9.094 -22.812 -9.273 1 98.38 133 ARG A CA 1
ATOM 1007 C C . ARG A 1 133 ? 9.688 -21.734 -8.367 1 98.38 133 ARG A C 1
ATOM 1009 O O . ARG A 1 133 ? 10.148 -20.703 -8.844 1 98.38 133 ARG A O 1
ATOM 1016 N N . LEU A 1 134 ? 9.648 -21.984 -7.074 1 98.5 134 LEU A N 1
ATOM 1017 C CA . LEU A 1 134 ? 10.305 -21.109 -6.109 1 98.5 134 LEU A CA 1
ATOM 1018 C C . LEU A 1 134 ? 11.781 -21.484 -5.961 1 98.5 134 LEU A C 1
ATOM 1020 O O . LEU A 1 134 ? 12.117 -22.656 -5.805 1 98.5 134 LEU A O 1
ATOM 1024 N N . ALA A 1 135 ? 12.672 -20.562 -6.031 1 97.88 135 ALA A N 1
ATOM 1025 C CA . ALA A 1 135 ? 14.117 -20.797 -5.969 1 97.88 135 ALA A CA 1
ATOM 1026 C C . ALA A 1 135 ? 14.602 -20.828 -4.523 1 97.88 135 ALA A C 1
ATOM 1028 O O . ALA A 1 135 ? 15.648 -21.422 -4.227 1 97.88 135 ALA A O 1
ATOM 1029 N N . GLY A 1 136 ? 13.992 -20.297 -3.617 1 98.06 136 GLY A N 1
ATOM 1030 C CA . GLY A 1 136 ? 14.328 -20.141 -2.209 1 98.06 136 GLY A CA 1
ATOM 1031 C C . GLY A 1 136 ? 13.594 -19 -1.538 1 98.06 136 GLY A C 1
ATOM 1032 O O . GLY A 1 136 ? 12.523 -18.594 -1.988 1 98.06 136 GLY A O 1
ATOM 1033 N N . THR A 1 137 ? 14.156 -18.578 -0.397 1 98.38 137 THR A N 1
ATOM 1034 C CA . THR A 1 137 ? 13.617 -17.359 0.203 1 98.38 137 THR A CA 1
ATOM 1035 C C . THR A 1 137 ? 13.992 -16.141 -0.628 1 98.38 137 THR A C 1
ATOM 1037 O O . THR A 1 137 ? 14.898 -16.203 -1.463 1 98.38 137 THR A O 1
ATOM 1040 N N . ILE A 1 138 ? 13.297 -15.094 -0.418 1 98.56 138 ILE A N 1
ATOM 1041 C CA . ILE A 1 138 ? 13.57 -13.844 -1.118 1 98.56 138 ILE A CA 1
ATOM 1042 C C . ILE A 1 138 ? 14.969 -13.352 -0.764 1 98.56 138 ILE A C 1
ATOM 1044 O O . ILE A 1 138 ? 15.719 -12.906 -1.639 1 98.56 138 ILE A O 1
ATOM 1048 N N . GLN A 1 139 ? 15.344 -13.484 0.518 1 98.5 139 GLN A N 1
ATOM 1049 C CA . GLN A 1 139 ? 16.688 -13.086 0.949 1 98.5 139 GLN A CA 1
ATOM 1050 C C . GLN A 1 139 ? 17.75 -13.852 0.178 1 98.5 139 GLN A C 1
ATOM 1052 O O . GLN A 1 139 ? 18.75 -13.266 -0.257 1 98.5 139 GLN A O 1
ATOM 1057 N N . GLN A 1 140 ? 17.562 -15.156 0.038 1 98.25 140 GLN A N 1
ATOM 1058 C CA . GLN A 1 140 ? 18.516 -15.977 -0.697 1 98.25 140 GLN A CA 1
ATOM 1059 C C . GLN A 1 140 ? 18.625 -15.523 -2.15 1 98.25 140 GLN A C 1
ATOM 1061 O O . GLN A 1 140 ? 19.734 -15.461 -2.703 1 98.25 140 GLN A O 1
ATOM 1066 N N . GLU A 1 141 ? 17.531 -15.258 -2.768 1 98.19 141 GLU A N 1
ATOM 1067 C CA . GLU A 1 141 ? 17.516 -14.789 -4.152 1 98.19 141 GLU A CA 1
ATOM 1068 C C . GLU A 1 141 ? 18.25 -13.461 -4.289 1 98.19 141 GLU A C 1
ATOM 1070 O O . GLU A 1 141 ? 19.078 -13.297 -5.184 1 98.19 141 GLU A O 1
ATOM 1075 N N . PHE A 1 142 ? 17.953 -12.523 -3.424 1 97.88 142 PHE A N 1
ATOM 1076 C CA . PHE A 1 142 ? 18.578 -11.211 -3.463 1 97.88 142 PHE A CA 1
ATOM 1077 C C . PHE A 1 142 ? 20.062 -11.312 -3.205 1 97.88 142 PHE A C 1
ATOM 1079 O O . PHE A 1 142 ? 20.859 -10.641 -3.867 1 97.88 142 PHE A O 1
ATOM 1086 N N . ASP A 1 143 ? 20.469 -12.141 -2.273 1 98.25 143 ASP A N 1
ATOM 1087 C CA . ASP A 1 143 ? 21.891 -12.328 -1.99 1 98.25 143 ASP A CA 1
ATOM 1088 C C . ASP A 1 143 ? 2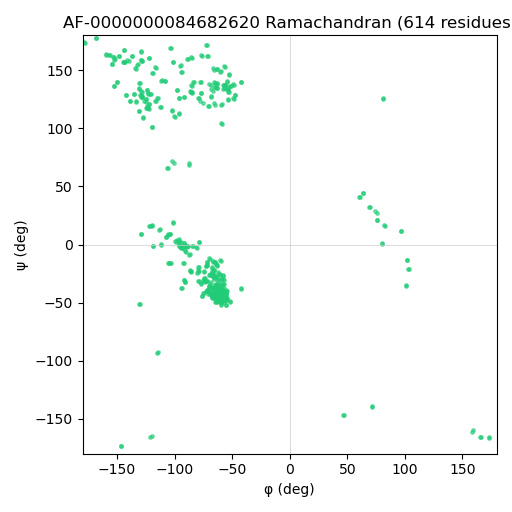2.625 -12.875 -3.213 1 98.25 143 ASP A C 1
ATOM 1090 O O . ASP A 1 143 ? 23.766 -12.469 -3.49 1 98.25 143 ASP A O 1
ATOM 1094 N N . ALA A 1 144 ? 22 -13.797 -3.896 1 98.19 144 ALA A N 1
ATOM 1095 C CA . ALA A 1 144 ? 22.609 -14.336 -5.109 1 98.19 144 ALA A CA 1
ATOM 1096 C C . ALA A 1 144 ? 22.812 -13.242 -6.156 1 98.19 144 ALA A C 1
ATOM 1098 O O . ALA A 1 144 ? 23.859 -13.188 -6.805 1 98.19 144 ALA A O 1
ATOM 1099 N N . ILE A 1 145 ? 21.859 -12.375 -6.316 1 97.62 145 ILE A N 1
ATOM 1100 C CA . ILE A 1 145 ? 21.969 -11.25 -7.242 1 97.62 145 ILE A CA 1
ATOM 1101 C C . ILE A 1 145 ? 23.125 -10.344 -6.82 1 97.62 145 ILE A C 1
ATOM 1103 O O . ILE A 1 145 ? 23.938 -9.93 -7.652 1 97.62 145 ILE A O 1
ATOM 1107 N N . GLY A 1 146 ? 23.156 -10.023 -5.504 1 97.88 146 GLY A N 1
ATOM 1108 C CA . GLY A 1 146 ? 24.25 -9.219 -4.988 1 97.88 146 GLY A CA 1
ATOM 1109 C C . GLY A 1 146 ? 25.609 -9.812 -5.277 1 97.88 146 GLY A C 1
ATOM 1110 O O . GLY A 1 146 ? 26.531 -9.109 -5.715 1 97.88 146 GLY A O 1
ATOM 1111 N N . ARG A 1 147 ? 25.75 -11.078 -5.113 1 97.88 147 ARG A N 1
ATOM 1112 C CA . ARG A 1 147 ? 27.016 -11.766 -5.344 1 97.88 147 ARG A CA 1
ATOM 1113 C C . ARG A 1 147 ? 27.391 -11.734 -6.82 1 97.88 147 ARG A C 1
ATOM 1115 O O . ARG A 1 147 ? 28.562 -11.578 -7.164 1 97.88 147 ARG A O 1
ATOM 1122 N N . ASP A 1 148 ? 26.438 -11.859 -7.617 1 97 148 ASP A N 1
ATOM 1123 C CA . ASP A 1 148 ? 26.688 -11.82 -9.055 1 97 148 ASP A CA 1
ATOM 1124 C C . ASP A 1 148 ? 27.266 -10.469 -9.477 1 97 148 ASP A C 1
ATOM 1126 O O . ASP A 1 148 ? 27.922 -10.359 -10.508 1 97 148 ASP A O 1
ATOM 1130 N N . THR A 1 149 ? 27 -9.414 -8.711 1 95.75 149 THR A N 1
ATOM 1131 C CA . THR A 1 149 ? 27.453 -8.07 -9.047 1 95.75 149 THR A CA 1
ATOM 1132 C C . THR A 1 149 ? 28.781 -7.75 -8.359 1 95.75 149 THR A C 1
ATOM 1134 O O . THR A 1 149 ? 29.234 -6.602 -8.359 1 95.75 149 THR A O 1
ATOM 1137 N N . GLY A 1 150 ? 29.312 -8.703 -7.648 1 96.25 150 GLY A N 1
ATOM 1138 C CA . GLY A 1 150 ? 30.625 -8.539 -7.039 1 96.25 150 GLY A CA 1
ATOM 1139 C C . GLY A 1 150 ? 30.562 -8.102 -5.59 1 96.25 150 GLY A C 1
ATOM 1140 O O . GLY A 1 150 ? 31.562 -7.68 -5.012 1 96.25 150 GLY A O 1
ATOM 1141 N N . HIS A 1 151 ? 29.406 -8.164 -5.039 1 97.81 151 HIS A N 1
ATOM 1142 C CA . HIS A 1 151 ? 29.234 -7.785 -3.641 1 97.81 151 HIS A CA 1
ATOM 1143 C C . HIS A 1 151 ? 29.094 -9.016 -2.748 1 97.81 151 HIS A C 1
ATOM 1145 O O . HIS A 1 151 ? 28.969 -10.133 -3.244 1 97.81 151 HIS A O 1
ATOM 1151 N N . ALA A 1 152 ? 29.156 -8.867 -1.449 1 98.19 152 ALA A N 1
ATOM 1152 C CA . ALA A 1 152 ? 29.031 -9.977 -0.508 1 98.19 152 ALA A CA 1
ATOM 1153 C C . ALA A 1 152 ? 27.609 -10.516 -0.491 1 98.19 152 ALA A C 1
ATOM 1155 O O . ALA A 1 152 ? 27.375 -11.672 -0.135 1 98.19 152 ALA A O 1
ATOM 1156 N N . GLY A 1 153 ? 26.672 -9.727 -0.82 1 97.69 153 GLY A N 1
ATOM 1157 C CA . GLY A 1 153 ? 25.234 -9.977 -0.869 1 97.69 153 GLY A CA 1
ATOM 1158 C C . GLY A 1 153 ? 24.422 -8.734 -1.152 1 97.69 153 GLY A C 1
ATOM 1159 O O . GLY A 1 153 ? 24.969 -7.715 -1.588 1 97.69 153 GLY A O 1
ATOM 1160 N N . TRP A 1 154 ? 23.188 -8.883 -0.929 1 97.12 154 TRP A N 1
ATOM 1161 C CA . TRP A 1 154 ? 22.297 -7.773 -1.236 1 97.12 154 TRP A CA 1
ATOM 1162 C C . TRP A 1 154 ? 22.625 -6.559 -0.377 1 97.12 154 TRP A C 1
ATOM 1164 O O . TRP A 1 154 ? 22.688 -5.434 -0.878 1 97.12 154 TRP A O 1
ATOM 1174 N N . ALA A 1 155 ? 22.75 -6.777 0.913 1 96.94 155 ALA A N 1
ATOM 1175 C CA . ALA A 1 155 ? 22.984 -5.672 1.837 1 96.94 155 ALA A CA 1
ATOM 1176 C C . ALA A 1 155 ? 24.219 -4.879 1.437 1 96.94 155 ALA A C 1
ATOM 1178 O O . ALA A 1 155 ? 24.219 -3.645 1.479 1 96.94 155 ALA A O 1
ATOM 1179 N N . ASP A 1 156 ? 25.328 -5.547 1.075 1 97.88 156 ASP A N 1
ATOM 1180 C CA . ASP A 1 156 ? 26.562 -4.91 0.61 1 97.88 156 ASP A CA 1
ATOM 1181 C C . ASP A 1 156 ? 26.312 -4.133 -0.682 1 97.88 156 ASP A C 1
ATOM 1183 O O . ASP A 1 156 ? 26.812 -3.014 -0.838 1 97.88 156 ASP A O 1
ATOM 1187 N N . MET A 1 157 ? 25.578 -4.684 -1.563 1 97.19 157 MET A N 1
ATOM 1188 C CA . MET A 1 157 ? 25.234 -4.023 -2.82 1 97.19 157 MET A CA 1
ATOM 1189 C C . MET A 1 157 ? 24.391 -2.773 -2.572 1 97.19 157 MET A C 1
ATOM 1191 O O . MET A 1 157 ? 24.672 -1.716 -3.146 1 97.19 157 MET A O 1
ATOM 1195 N N . ALA A 1 158 ? 23.359 -2.934 -1.768 1 95.94 158 ALA A N 1
ATOM 1196 C CA . ALA A 1 158 ? 22.469 -1.81 -1.446 1 95.94 158 ALA A CA 1
ATOM 1197 C C . ALA A 1 158 ? 23.266 -0.672 -0.798 1 95.94 158 ALA A C 1
ATOM 1199 O O . ALA A 1 158 ? 23 0.502 -1.077 1 95.94 158 ALA A O 1
ATOM 1200 N N . ARG A 1 159 ? 24.141 -1.005 0.113 1 96.06 159 ARG A N 1
ATOM 1201 C CA . ARG A 1 159 ? 24.984 -0.001 0.737 1 96.06 159 ARG A CA 1
ATOM 1202 C C . ARG A 1 159 ? 25.828 0.723 -0.305 1 96.06 159 ARG A C 1
ATOM 1204 O O . ARG A 1 159 ? 25.969 1.948 -0.263 1 96.06 159 ARG A O 1
ATOM 1211 N N . ALA A 1 160 ? 26.406 -0.044 -1.203 1 96.12 160 ALA A N 1
ATOM 1212 C CA . ALA A 1 160 ? 27.219 0.543 -2.275 1 96.12 160 ALA A CA 1
ATOM 1213 C C . ALA A 1 160 ? 26.391 1.519 -3.105 1 96.12 160 ALA A C 1
ATOM 1215 O O . ALA A 1 160 ? 26.859 2.588 -3.482 1 96.12 160 ALA A O 1
ATOM 1216 N N . MET A 1 161 ? 25.203 1.134 -3.389 1 94.12 161 MET A N 1
ATOM 1217 C CA . MET A 1 161 ? 24.312 2.01 -4.148 1 94.12 161 MET A CA 1
ATOM 1218 C C . MET A 1 161 ? 24 3.281 -3.367 1 94.12 161 MET A C 1
ATOM 1220 O O . MET A 1 161 ? 24.062 4.383 -3.916 1 94.12 161 MET A O 1
ATOM 1224 N N . SER A 1 162 ? 23.703 3.145 -2.105 1 91.38 162 SER A N 1
ATOM 1225 C CA . SER A 1 162 ? 23.359 4.277 -1.259 1 91.38 162 SER A CA 1
ATOM 1226 C C . SER A 1 162 ? 24.531 5.223 -1.075 1 91.38 162 SER A C 1
ATOM 1228 O O . SER A 1 162 ? 24.344 6.434 -0.925 1 91.38 162 SER A O 1
ATOM 1230 N N . GLU A 1 163 ? 25.719 4.766 -1.116 1 93.25 163 GLU A N 1
ATOM 1231 C CA . GLU A 1 163 ? 26.922 5.543 -0.877 1 93.25 163 GLU A CA 1
ATOM 1232 C C . GLU A 1 163 ? 27.547 6.02 -2.189 1 93.25 163 GLU A C 1
ATOM 1234 O O . GLU A 1 163 ? 28.641 6.582 -2.195 1 93.25 163 GLU A O 1
ATOM 1239 N N . SER A 1 164 ? 26.859 5.738 -3.211 1 90.81 164 SER A N 1
ATOM 1240 C CA . SER A 1 164 ? 27.375 6.152 -4.516 1 90.81 164 SER A CA 1
ATOM 1241 C C . SER A 1 164 ? 27.531 7.668 -4.594 1 90.81 164 SER A C 1
ATOM 1243 O O . SER A 1 164 ? 26.766 8.406 -3.959 1 90.81 164 SER A O 1
ATOM 1245 N N . ALA A 1 165 ? 28.484 8.133 -5.344 1 83.06 165 ALA A N 1
ATOM 1246 C CA . ALA A 1 165 ? 28.797 9.555 -5.465 1 83.06 165 ALA A CA 1
ATOM 1247 C C . ALA A 1 165 ? 27.672 10.297 -6.195 1 83.06 165 ALA A C 1
ATOM 1249 O O . ALA A 1 165 ? 27.453 11.492 -5.965 1 83.06 165 ALA A O 1
ATOM 1250 N N . SER A 1 166 ? 27.047 9.516 -7.145 1 82.75 166 SER A N 1
ATOM 1251 C CA . SER A 1 166 ? 25.969 10.086 -7.934 1 82.75 166 SER A CA 1
ATOM 1252 C C . SER A 1 166 ? 24.844 9.062 -8.156 1 82.75 166 SER A C 1
ATOM 1254 O O . SER A 1 166 ? 25.078 7.855 -8.094 1 82.75 166 SER A O 1
ATOM 1256 N N . PRO A 1 167 ? 23.703 9.57 -8.445 1 82.12 167 PRO A N 1
ATOM 1257 C CA . PRO A 1 167 ? 22.625 8.648 -8.805 1 82.12 167 PRO A CA 1
ATOM 1258 C C . PRO A 1 167 ? 22.984 7.77 -10 1 82.12 167 PRO A C 1
ATOM 1260 O O . PRO A 1 167 ? 22.578 6.605 -10.055 1 82.12 167 PRO A O 1
ATOM 1263 N N . ALA A 1 168 ? 23.703 8.359 -10.836 1 85.12 168 ALA A N 1
ATOM 1264 C CA . ALA A 1 168 ? 24.109 7.605 -12.016 1 85.12 168 ALA A CA 1
ATOM 1265 C C . ALA A 1 168 ? 24.969 6.402 -11.633 1 85.12 168 ALA A C 1
ATOM 1267 O O . ALA A 1 168 ? 24.875 5.344 -12.258 1 85.12 168 ALA A O 1
ATOM 1268 N N . ASP A 1 169 ? 25.719 6.559 -10.625 1 90 169 ASP A N 1
ATOM 1269 C CA . ASP A 1 169 ? 26.562 5.465 -10.156 1 90 169 ASP A CA 1
ATOM 1270 C C . ASP A 1 169 ? 25.734 4.355 -9.523 1 90 169 ASP A C 1
ATOM 1272 O O . ASP A 1 169 ? 26 3.172 -9.727 1 90 169 ASP A O 1
ATOM 1276 N N . ALA A 1 170 ? 24.812 4.762 -8.781 1 91.06 170 ALA A N 1
ATOM 1277 C CA . ALA A 1 170 ? 23.891 3.791 -8.195 1 91.06 170 ALA A CA 1
ATOM 1278 C C . ALA A 1 170 ? 23.125 3.037 -9.281 1 91.06 170 ALA A C 1
ATOM 1280 O O . ALA A 1 170 ? 22.953 1.819 -9.195 1 91.06 170 ALA A O 1
ATOM 1281 N N . ASP A 1 171 ? 22.766 3.734 -10.273 1 90.81 171 ASP A N 1
ATOM 1282 C CA . ASP A 1 171 ? 22.047 3.135 -11.398 1 90.81 171 ASP A CA 1
ATOM 1283 C C . ASP A 1 171 ? 22.906 2.082 -12.094 1 90.81 171 ASP A C 1
ATOM 1285 O O . ASP A 1 171 ? 22.391 1.046 -12.531 1 90.81 171 ASP A O 1
ATOM 1289 N N . ARG A 1 172 ? 24.109 2.375 -12.219 1 93.06 172 ARG A N 1
ATOM 1290 C CA . ARG A 1 172 ? 25.016 1.435 -12.867 1 93.06 172 ARG A CA 1
ATOM 1291 C C . ARG A 1 172 ? 25.109 0.127 -12.086 1 93.06 172 ARG A C 1
ATOM 1293 O O . ARG A 1 172 ? 25.156 -0.953 -12.68 1 93.06 172 ARG A O 1
ATOM 1300 N N . ILE A 1 173 ? 25.125 0.236 -10.812 1 95 173 ILE A N 1
ATOM 1301 C CA . ILE A 1 173 ? 25.156 -0.96 -9.977 1 95 173 ILE A CA 1
ATOM 1302 C C . ILE A 1 173 ? 23.875 -1.764 -10.195 1 95 173 ILE A C 1
ATOM 1304 O O . ILE A 1 173 ? 23.922 -2.98 -10.391 1 95 173 ILE A O 1
ATOM 1308 N N . TRP A 1 174 ? 22.781 -1.111 -10.227 1 95 174 TRP A N 1
ATOM 1309 C CA . TRP A 1 174 ? 21.484 -1.765 -10.43 1 95 174 TRP A CA 1
ATOM 1310 C C . TRP A 1 174 ? 21.406 -2.395 -11.812 1 95 174 TRP A C 1
ATOM 1312 O O . TRP A 1 174 ? 20.875 -3.5 -11.969 1 95 174 TRP A O 1
ATOM 1322 N N . GLU A 1 175 ? 21.938 -1.729 -12.766 1 94.5 175 GLU A N 1
ATOM 1323 C CA . GLU A 1 175 ? 21.938 -2.25 -14.133 1 94.5 175 GLU A CA 1
ATOM 1324 C C . GLU A 1 175 ? 22.703 -3.559 -14.227 1 94.5 175 GLU A C 1
ATOM 1326 O O . GLU A 1 175 ? 22.312 -4.469 -14.953 1 94.5 175 GLU A O 1
ATOM 1331 N N . ARG A 1 176 ? 23.75 -3.639 -13.5 1 95.31 176 ARG A N 1
ATOM 1332 C CA . ARG A 1 176 ? 24.516 -4.883 -13.453 1 95.31 176 ARG A CA 1
ATOM 1333 C C . ARG A 1 176 ? 23.688 -6 -12.82 1 95.31 176 ARG A C 1
ATOM 1335 O O . ARG A 1 176 ? 23.734 -7.148 -13.266 1 95.31 176 ARG A O 1
ATOM 1342 N N . ALA A 1 177 ? 22.969 -5.625 -11.812 1 96.81 177 ALA A N 1
ATOM 1343 C CA . ALA A 1 177 ? 22.109 -6.594 -11.148 1 96.81 177 ALA A CA 1
ATOM 1344 C C . ALA A 1 177 ? 21.047 -7.137 -12.102 1 96.81 177 ALA A C 1
ATOM 1346 O O . ALA A 1 177 ? 20.719 -8.32 -12.062 1 96.81 177 ALA A O 1
ATOM 1347 N N . LEU A 1 178 ? 20.578 -6.293 -13 1 95.94 178 LEU A N 1
ATOM 1348 C CA . LEU A 1 178 ? 19.484 -6.648 -13.914 1 95.94 178 LEU A CA 1
ATOM 1349 C C . LEU A 1 178 ? 19.969 -7.645 -14.961 1 95.94 178 LEU A C 1
ATOM 1351 O O . LEU A 1 178 ? 19.156 -8.297 -15.625 1 95.94 178 LEU A O 1
ATOM 1355 N N . THR A 1 179 ? 21.266 -7.75 -15.133 1 94.38 179 THR A N 1
ATOM 1356 C CA . THR A 1 179 ? 21.828 -8.688 -16.094 1 94.38 179 THR A CA 1
ATOM 1357 C C . THR A 1 179 ? 22.438 -9.891 -15.391 1 94.38 179 THR A C 1
ATOM 1359 O O . THR A 1 179 ? 23.125 -10.711 -16.016 1 94.38 179 THR A O 1
ATOM 1362 N N . SER A 1 180 ? 22.234 -10.008 -14.117 1 95.62 180 SER A N 1
ATOM 1363 C CA . SER A 1 180 ? 22.766 -11.094 -13.297 1 95.62 180 SER A CA 1
ATOM 1364 C C . SER A 1 180 ? 22.219 -12.445 -13.727 1 95.62 180 SER A C 1
ATOM 1366 O O . SER A 1 180 ? 21.016 -12.562 -14.008 1 95.62 180 SER A O 1
ATOM 1368 N N . PRO A 1 181 ? 23.016 -13.477 -13.766 1 96.38 181 PRO A N 1
ATOM 1369 C CA . PRO A 1 181 ? 22.5 -14.828 -14.023 1 96.38 181 PRO A CA 1
ATOM 1370 C C . PRO A 1 181 ? 21.438 -15.266 -13.016 1 96.38 181 PRO A C 1
ATOM 1372 O O . PRO A 1 181 ? 20.531 -16.031 -13.352 1 96.38 181 PRO A O 1
ATOM 1375 N N . SER A 1 182 ? 21.516 -14.781 -11.812 1 97.56 182 SER A N 1
ATOM 1376 C CA . SER A 1 182 ? 20.594 -15.18 -10.75 1 97.56 182 SER A CA 1
ATOM 1377 C C . SER A 1 182 ? 19.219 -14.594 -10.977 1 97.56 182 SER A C 1
ATOM 1379 O O . SER A 1 182 ? 18.25 -15 -10.328 1 97.56 182 SER A O 1
ATOM 1381 N N . LEU A 1 183 ? 19.078 -13.602 -11.844 1 96.94 183 LEU A N 1
ATOM 1382 C CA . LEU A 1 183 ? 17.797 -12.992 -12.141 1 96.94 183 LEU A CA 1
ATOM 1383 C C . LEU A 1 183 ? 17.125 -13.68 -13.328 1 96.94 183 LEU A C 1
ATOM 1385 O O . LEU A 1 183 ? 16 -13.32 -13.711 1 96.94 183 LEU A O 1
ATOM 1389 N N . ARG A 1 184 ? 17.703 -14.664 -13.875 1 95.56 184 ARG A N 1
ATOM 1390 C CA . ARG A 1 184 ? 17.125 -15.398 -14.992 1 95.56 184 ARG A CA 1
ATOM 1391 C C . ARG A 1 184 ? 16.031 -16.359 -14.508 1 95.56 184 ARG A C 1
ATOM 1393 O O . ARG A 1 184 ? 16.188 -16.984 -13.461 1 95.56 184 ARG A O 1
ATOM 1400 N N . PRO A 1 185 ? 14.945 -16.406 -15.336 1 94.38 185 PRO A N 1
ATOM 1401 C CA . PRO A 1 185 ? 13.945 -17.422 -14.969 1 94.38 185 PRO A CA 1
ATOM 1402 C C . PRO A 1 185 ? 14.547 -18.812 -14.773 1 94.38 185 PRO A C 1
ATOM 1404 O O . PRO A 1 185 ? 15.414 -19.219 -15.555 1 94.38 185 PRO A O 1
ATOM 1407 N N . GLY A 1 186 ? 14.18 -19.562 -13.758 1 90.81 186 GLY A N 1
ATOM 1408 C CA . GLY A 1 186 ? 14.766 -20.844 -13.398 1 90.81 186 GLY A CA 1
ATOM 1409 C C . GLY A 1 186 ? 15.75 -20.734 -12.242 1 90.81 186 GLY A C 1
ATOM 1410 O O . GLY A 1 186 ? 15.852 -21.656 -11.43 1 90.81 186 GLY A O 1
ATOM 1411 N N . ARG A 1 187 ? 16.453 -19.641 -12.203 1 96.62 187 ARG A N 1
ATOM 1412 C CA . ARG A 1 187 ? 17.375 -19.406 -11.094 1 96.62 187 ARG A CA 1
ATOM 1413 C C . ARG A 1 187 ? 16.719 -18.594 -9.992 1 96.62 187 ARG A C 1
ATOM 1415 O O . ARG A 1 187 ? 17.078 -18.719 -8.812 1 96.62 187 ARG A O 1
ATOM 1422 N N . ILE A 1 188 ? 15.914 -17.656 -10.383 1 98.19 188 ILE A N 1
ATOM 1423 C CA . ILE A 1 188 ? 15.055 -16.922 -9.461 1 98.19 188 ILE A CA 1
ATOM 1424 C C . ILE A 1 188 ? 13.625 -17.469 -9.547 1 98.19 188 ILE A C 1
ATOM 1426 O O . ILE A 1 188 ? 13.266 -18.141 -10.516 1 98.19 188 ILE A O 1
ATOM 1430 N N . THR A 1 189 ? 12.836 -17.281 -8.531 1 98.69 189 THR A N 1
ATOM 1431 C CA . THR A 1 189 ? 11.445 -17.734 -8.539 1 98.69 189 THR A CA 1
ATOM 1432 C C . THR A 1 189 ? 10.742 -17.297 -9.82 1 98.69 189 THR A C 1
ATOM 1434 O O . THR A 1 189 ? 10.75 -16.109 -10.172 1 98.69 189 THR A O 1
ATOM 1437 N N . SER A 1 190 ? 10.156 -18.25 -10.523 1 98.81 190 SER A N 1
ATOM 1438 C CA . SER A 1 190 ? 9.602 -18.031 -11.852 1 98.81 190 SER A CA 1
ATOM 1439 C C . SER A 1 190 ? 8.344 -18.859 -12.07 1 98.81 190 SER A C 1
ATOM 1441 O O . SER A 1 190 ? 8.109 -19.844 -11.367 1 98.81 190 SER A O 1
ATOM 1443 N N . ALA A 1 191 ? 7.574 -18.438 -12.938 1 98.81 191 ALA A N 1
ATOM 1444 C CA . ALA A 1 191 ? 6.316 -19.109 -13.273 1 98.81 191 ALA A CA 1
ATOM 1445 C C . ALA A 1 191 ? 5.836 -18.703 -14.664 1 98.81 191 ALA A C 1
ATOM 1447 O O . ALA A 1 191 ? 6.367 -17.766 -15.266 1 98.81 191 ALA A O 1
ATOM 1448 N N . THR A 1 192 ? 4.938 -19.453 -15.195 1 98.69 192 THR A N 1
ATOM 1449 C CA . THR A 1 192 ? 4.207 -18.984 -16.375 1 98.69 192 THR A CA 1
ATOM 1450 C C . THR A 1 192 ? 2.896 -18.312 -15.969 1 98.69 192 THR A C 1
ATOM 1452 O O . THR A 1 192 ? 2.295 -18.688 -14.953 1 98.69 192 THR A O 1
ATOM 1455 N N . ALA A 1 193 ? 2.494 -17.328 -16.781 1 98.81 193 ALA A N 1
ATOM 1456 C CA . ALA A 1 193 ? 1.195 -16.703 -16.547 1 98.81 193 ALA A CA 1
ATOM 1457 C C . ALA A 1 193 ? 0.078 -17.734 -16.531 1 98.81 193 ALA A C 1
ATOM 1459 O O . ALA A 1 193 ? -0.825 -17.672 -15.695 1 98.81 193 ALA A O 1
ATOM 1460 N N . GLY A 1 194 ? 0.21 -18.672 -17.406 1 98.81 194 GLY A N 1
ATOM 1461 C CA . GLY A 1 194 ? -0.792 -19.719 -17.531 1 98.81 194 GLY A CA 1
ATOM 1462 C C . GLY A 1 194 ? -0.971 -20.516 -16.25 1 98.81 194 GLY A C 1
ATOM 1463 O O . GLY A 1 194 ? -2.098 -20.734 -15.797 1 98.81 194 GLY A O 1
ATOM 1464 N N . GLN A 1 195 ? 0.085 -20.969 -15.68 1 98.88 195 GLN A N 1
ATOM 1465 C CA . GLN A 1 195 ? -0.042 -21.797 -14.492 1 98.88 195 GLN A CA 1
ATOM 1466 C C . GLN A 1 195 ? -0.434 -20.969 -13.273 1 98.88 195 GLN A C 1
ATOM 1468 O O . GLN A 1 195 ? -1.12 -21.453 -12.375 1 98.88 195 GLN A O 1
ATOM 1473 N N . MET A 1 196 ? -0.061 -19.719 -13.227 1 98.94 196 MET A N 1
ATOM 1474 C CA . MET A 1 196 ? -0.537 -18.859 -12.148 1 98.94 196 MET A CA 1
ATOM 1475 C C . MET A 1 196 ? -2.043 -18.641 -12.242 1 98.94 196 MET A C 1
ATOM 1477 O O . MET A 1 196 ? -2.744 -18.656 -11.234 1 98.94 196 MET A O 1
ATOM 1481 N N . ALA A 1 197 ? -2.535 -18.375 -13.461 1 98.94 197 ALA A N 1
ATOM 1482 C CA . ALA A 1 197 ? -3.979 -18.266 -13.648 1 98.94 197 ALA A CA 1
ATOM 1483 C C . ALA A 1 197 ? -4.688 -19.562 -13.273 1 98.94 197 ALA A C 1
ATOM 1485 O O . ALA A 1 197 ? -5.746 -19.531 -12.641 1 98.94 197 ALA A O 1
ATOM 1486 N N . ALA A 1 198 ? -4.109 -20.656 -13.68 1 98.94 198 ALA A N 1
ATOM 1487 C CA . ALA A 1 198 ? -4.684 -21.969 -13.352 1 98.94 198 ALA A CA 1
ATOM 1488 C C . ALA A 1 198 ? -4.754 -22.172 -11.836 1 98.94 198 ALA A C 1
ATOM 1490 O O . ALA A 1 198 ? -5.73 -22.703 -11.32 1 98.94 198 ALA A O 1
ATOM 1491 N N . LEU A 1 199 ? -3.689 -21.828 -11.156 1 98.94 199 LEU A N 1
ATOM 1492 C CA . LEU A 1 199 ? -3.691 -21.891 -9.703 1 98.94 199 LEU A CA 1
ATOM 1493 C C . LEU A 1 199 ? -4.883 -21.141 -9.125 1 98.94 199 LEU A C 1
ATOM 1495 O O . LEU A 1 199 ? -5.59 -21.656 -8.25 1 98.94 199 LEU A O 1
ATOM 1499 N N . LEU A 1 200 ? -5.117 -19.891 -9.578 1 98.94 200 LEU A N 1
ATOM 1500 C CA . LEU A 1 200 ? -6.234 -19.094 -9.078 1 98.94 200 LEU A CA 1
ATOM 1501 C C . LEU A 1 200 ? -7.566 -19.75 -9.422 1 98.94 200 LEU A C 1
ATOM 1503 O O . LEU A 1 200 ? -8.5 -19.734 -8.625 1 98.94 200 LEU A O 1
ATOM 1507 N N . GLN A 1 201 ? -7.641 -20.297 -10.617 1 98.94 201 GLN A N 1
ATOM 1508 C CA . GLN A 1 201 ? -8.859 -21.016 -10.984 1 98.94 201 GLN A CA 1
ATOM 1509 C C . GLN A 1 201 ? -9.141 -22.141 -9.992 1 98.94 201 GLN A C 1
ATOM 1511 O O . GLN A 1 201 ? -10.266 -22.266 -9.5 1 98.94 201 GLN A O 1
ATOM 1516 N N . LEU A 1 202 ? -8.148 -22.938 -9.711 1 98.94 202 LEU A N 1
ATOM 1517 C CA . LEU A 1 202 ? -8.297 -24.047 -8.773 1 98.94 202 LEU A CA 1
ATOM 1518 C C . LEU A 1 202 ? -8.688 -23.531 -7.391 1 98.94 202 LEU A C 1
ATOM 1520 O O . LEU A 1 202 ? -9.539 -24.141 -6.723 1 98.94 202 LEU A O 1
ATOM 1524 N N . ILE A 1 203 ? -8.086 -22.438 -6.902 1 98.94 203 ILE A N 1
ATOM 1525 C CA . ILE A 1 203 ? -8.391 -21.875 -5.594 1 98.94 203 ILE A CA 1
ATOM 1526 C C . ILE A 1 203 ? -9.852 -21.406 -5.566 1 98.94 203 ILE A C 1
ATOM 1528 O O . ILE A 1 203 ? -10.562 -21.656 -4.59 1 98.94 203 ILE A O 1
ATOM 1532 N N . TRP A 1 204 ? -10.281 -20.797 -6.609 1 98.81 204 TRP A N 1
ATOM 1533 C CA . TRP A 1 204 ? -11.633 -20.25 -6.645 1 98.81 204 TRP A CA 1
ATOM 1534 C C . TRP A 1 204 ? -12.672 -21.375 -6.766 1 98.81 204 TRP A C 1
ATOM 1536 O O . TRP A 1 204 ? -13.852 -21.172 -6.469 1 98.81 204 TRP A O 1
ATOM 1546 N N . LEU A 1 205 ? -12.281 -22.562 -7.188 1 98.69 205 LEU A N 1
ATOM 1547 C CA . LEU A 1 205 ? -13.172 -23.719 -7.32 1 98.69 205 LEU A CA 1
ATOM 1548 C C . LEU A 1 205 ? -13.039 -24.641 -6.121 1 98.69 205 LEU A C 1
ATOM 1550 O O . LEU A 1 205 ? -13.625 -25.734 -6.105 1 98.69 205 LEU A O 1
ATOM 1554 N N . ASP A 1 206 ? -12.227 -24.312 -5.133 1 98.75 206 ASP A N 1
ATOM 1555 C CA . ASP A 1 206 ? -11.953 -25.125 -3.953 1 98.75 206 ASP A CA 1
ATOM 1556 C C . ASP A 1 206 ? -11.336 -26.469 -4.344 1 98.75 206 ASP A C 1
ATOM 1558 O O . ASP A 1 206 ? -11.695 -27.5 -3.775 1 98.75 206 ASP A O 1
ATOM 1562 N N . ARG A 1 207 ? -10.422 -26.391 -5.324 1 98.75 207 ARG A N 1
ATOM 1563 C CA . ARG A 1 207 ? -9.805 -27.625 -5.812 1 98.75 207 ARG A CA 1
ATOM 1564 C C . ARG A 1 207 ? -8.297 -27.609 -5.582 1 98.75 207 ARG A C 1
ATOM 1566 O O . ARG A 1 207 ? -7.613 -28.594 -5.875 1 98.75 207 ARG A O 1
ATOM 1573 N N . ALA A 1 208 ? -7.742 -26.531 -5.023 1 98.81 208 ALA A N 1
ATOM 1574 C CA . ALA A 1 208 ? -6.305 -26.422 -4.801 1 98.81 208 ALA A CA 1
ATOM 1575 C C . ALA A 1 208 ? -5.914 -27.031 -3.455 1 98.81 208 ALA A C 1
ATOM 1577 O O . ALA A 1 208 ? -4.727 -27.188 -3.158 1 98.81 208 ALA A O 1
ATOM 1578 N N . GLY A 1 209 ? -6.824 -27.375 -2.66 1 98.5 209 GLY A N 1
ATOM 1579 C CA . GLY A 1 209 ? -6.73 -27.906 -1.306 1 98.5 209 GLY A CA 1
ATOM 1580 C C . GLY A 1 209 ? -8.047 -27.875 -0.559 1 98.5 209 GLY A C 1
ATOM 1581 O O . GLY A 1 209 ? -9.117 -27.797 -1.174 1 98.5 209 GLY A O 1
ATOM 1582 N N . PRO A 1 210 ? -7.98 -28.062 0.792 1 98.81 210 PRO A N 1
ATOM 1583 C CA . PRO A 1 210 ? -9.219 -27.938 1.562 1 98.81 210 PRO A CA 1
ATOM 1584 C C . PRO A 1 210 ? -9.953 -26.625 1.3 1 98.81 210 PRO A C 1
ATOM 1586 O O . PRO A 1 210 ? -9.312 -25.578 1.138 1 98.81 210 PRO A O 1
ATOM 1589 N N . ALA A 1 211 ? -11.297 -26.672 1.328 1 98.81 211 ALA A N 1
ATOM 1590 C CA . ALA A 1 211 ? -12.117 -25.5 1.019 1 98.81 211 ALA A CA 1
ATOM 1591 C C . ALA A 1 211 ? -11.781 -24.328 1.942 1 98.81 211 ALA A C 1
ATOM 1593 O O . ALA A 1 211 ? -11.781 -23.172 1.515 1 98.81 211 ALA A O 1
ATOM 1594 N N . ALA A 1 212 ? -11.508 -24.641 3.182 1 98.75 212 ALA A N 1
ATOM 1595 C CA . ALA A 1 212 ? -11.195 -23.594 4.148 1 98.75 212 ALA A CA 1
ATOM 1596 C C . ALA A 1 212 ? -9.914 -22.859 3.77 1 98.75 212 ALA A C 1
ATOM 1598 O O . ALA A 1 212 ? -9.797 -21.656 3.979 1 98.75 212 ALA A O 1
ATOM 1599 N N . ALA A 1 213 ? -8.938 -23.594 3.268 1 98.88 213 ALA A N 1
ATOM 1600 C CA . ALA A 1 213 ? -7.676 -23 2.83 1 98.88 213 ALA A CA 1
ATOM 1601 C C . ALA A 1 213 ? -7.887 -22.094 1.61 1 98.88 213 ALA A C 1
ATOM 1603 O O . ALA A 1 213 ? -7.375 -20.984 1.562 1 98.88 213 ALA A O 1
ATOM 1604 N N . CYS A 1 214 ? -8.648 -22.594 0.665 1 98.94 214 CYS A N 1
ATOM 1605 C CA . CYS A 1 214 ? -8.969 -21.812 -0.523 1 98.94 214 CYS A CA 1
ATOM 1606 C C . CYS A 1 214 ? -9.695 -20.516 -0.148 1 98.94 214 CYS A C 1
ATOM 1608 O O . CYS A 1 214 ? -9.367 -19.438 -0.65 1 98.94 214 CYS A O 1
ATOM 1610 N N . ARG A 1 215 ? -10.609 -20.625 0.756 1 98.81 215 ARG A N 1
ATOM 1611 C CA . ARG A 1 215 ? -11.359 -19.469 1.212 1 98.81 215 ARG A CA 1
ATOM 1612 C C . ARG A 1 215 ? -10.438 -18.438 1.854 1 98.81 215 ARG A C 1
ATOM 1614 O O . ARG A 1 215 ? -10.609 -17.234 1.649 1 98.81 215 ARG A O 1
ATOM 1621 N N . ALA A 1 216 ? -9.508 -18.891 2.658 1 98.81 216 ALA A N 1
ATOM 1622 C CA . ALA A 1 216 ? -8.57 -17.969 3.312 1 98.81 216 ALA A CA 1
ATOM 1623 C C . ALA A 1 216 ? -7.754 -17.203 2.285 1 98.81 216 ALA A C 1
ATOM 1625 O O . ALA A 1 216 ? -7.586 -15.984 2.408 1 98.81 216 ALA A O 1
ATOM 1626 N N . VAL A 1 217 ? -7.277 -17.844 1.258 1 98.94 217 VAL A N 1
ATOM 1627 C CA . VAL A 1 217 ? -6.477 -17.203 0.227 1 98.94 217 VAL A CA 1
ATOM 1628 C C . VAL A 1 217 ? -7.332 -16.188 -0.535 1 98.94 217 VAL A C 1
ATOM 1630 O O . VAL A 1 217 ? -6.898 -15.062 -0.779 1 98.94 217 VAL A O 1
ATOM 1633 N N . ARG A 1 218 ? -8.578 -16.562 -0.871 1 98.75 218 ARG A N 1
ATOM 1634 C CA . ARG A 1 218 ? -9.484 -15.641 -1.551 1 98.75 218 ARG A CA 1
ATOM 1635 C C . ARG A 1 218 ? -9.719 -14.391 -0.713 1 98.75 218 ARG A C 1
ATOM 1637 O O . ARG A 1 218 ? -9.711 -13.273 -1.239 1 98.75 218 ARG A O 1
ATOM 1644 N N . THR A 1 219 ? -9.93 -14.609 0.536 1 98.12 219 THR A N 1
ATOM 1645 C CA . THR A 1 219 ? -10.18 -13.492 1.443 1 98.12 219 THR A CA 1
ATOM 1646 C C . THR A 1 219 ? -8.992 -12.531 1.447 1 98.12 219 THR A C 1
ATOM 1648 O O . THR A 1 219 ? -9.18 -11.32 1.31 1 98.12 219 THR A O 1
ATOM 1651 N N . LEU A 1 220 ? -7.82 -13.055 1.545 1 98.38 220 LEU A N 1
ATOM 1652 C CA . LEU A 1 220 ? -6.637 -12.203 1.618 1 98.38 220 LEU A CA 1
ATOM 1653 C C . LEU A 1 220 ? -6.398 -11.484 0.296 1 98.38 220 LEU A C 1
ATOM 1655 O O . LEU A 1 220 ? -6.059 -10.297 0.284 1 98.38 220 LEU A O 1
ATOM 1659 N N . LEU A 1 221 ? -6.59 -12.156 -0.823 1 98 221 LEU A N 1
ATOM 1660 C CA . LEU A 1 221 ? -6.414 -11.508 -2.119 1 98 221 LEU A CA 1
ATOM 1661 C C . LEU A 1 221 ? -7.434 -10.391 -2.312 1 98 221 LEU A C 1
ATOM 1663 O O . LEU A 1 221 ? -7.133 -9.375 -2.938 1 98 221 LEU A O 1
ATOM 1667 N N . GLY A 1 222 ? -8.617 -10.562 -1.791 1 96.44 222 GLY A N 1
ATOM 1668 C CA . GLY A 1 222 ? -9.664 -9.555 -1.879 1 96.44 222 GLY A CA 1
ATOM 1669 C C . GLY A 1 222 ? -9.375 -8.328 -1.039 1 96.44 222 GLY A C 1
ATOM 1670 O O . GLY A 1 222 ? -10.023 -7.289 -1.208 1 96.44 222 GLY A O 1
ATOM 1671 N N . GLN A 1 223 ? -8.406 -8.391 -0.181 1 95.62 223 GLN A N 1
ATOM 1672 C CA . GLN A 1 223 ? -8.078 -7.305 0.739 1 95.62 223 GLN A CA 1
ATOM 1673 C C . GLN A 1 223 ? -6.949 -6.438 0.187 1 95.62 223 GLN A C 1
ATOM 1675 O O . GLN A 1 223 ? -6.555 -5.453 0.814 1 95.62 223 GLN A O 1
ATOM 1680 N N . GLN A 1 224 ? -6.469 -6.773 -0.96 1 88.69 224 GLN A N 1
ATOM 1681 C CA . GLN A 1 224 ? -5.426 -5.957 -1.571 1 88.69 224 GLN A CA 1
ATOM 1682 C C . GLN A 1 224 ? -5.973 -4.598 -1.997 1 88.69 224 GLN A C 1
ATOM 1684 O O . GLN A 1 224 ? -6.988 -4.52 -2.695 1 88.69 224 GLN A O 1
ATOM 1689 N N . ARG A 1 225 ? -5.281 -3.564 -1.558 1 77.69 225 ARG A N 1
ATOM 1690 C CA . ARG A 1 225 ? -5.781 -2.225 -1.856 1 77.69 225 ARG A CA 1
ATOM 1691 C C . ARG A 1 225 ? -4.938 -1.557 -2.939 1 77.69 225 ARG A C 1
ATOM 1693 O O . ARG A 1 225 ? -5.352 -0.554 -3.523 1 77.69 225 ARG A O 1
ATOM 1700 N N . LEU A 1 226 ? -3.799 -2.109 -3.148 1 71.56 226 LEU A N 1
ATOM 1701 C CA . LEU A 1 226 ? -2.953 -1.584 -4.215 1 71.56 226 LEU A CA 1
ATOM 1702 C C . LEU A 1 226 ? -3.281 -2.25 -5.547 1 71.56 226 LEU A C 1
ATOM 1704 O O . LEU A 1 226 ? -2.467 -3 -6.09 1 71.56 226 LEU A O 1
ATOM 1708 N N . THR A 1 227 ? -4.461 -1.958 -6.078 1 67.25 227 THR A N 1
ATOM 1709 C CA . THR A 1 227 ? -4.969 -2.584 -7.293 1 67.25 227 THR A CA 1
ATOM 1710 C C . THR A 1 227 ? -4.785 -1.663 -8.492 1 67.25 227 THR A C 1
ATOM 1712 O O . THR A 1 227 ? -5.766 -1.233 -9.109 1 67.25 227 THR A O 1
ATOM 1715 N N . ARG A 1 228 ? -3.553 -1.51 -8.859 1 77.44 228 ARG A N 1
ATOM 1716 C CA . ARG A 1 228 ? -3.279 -0.527 -9.906 1 77.44 228 ARG A CA 1
ATOM 1717 C C . ARG A 1 228 ? -2.801 -1.205 -11.18 1 77.44 228 ARG A C 1
ATOM 1719 O O . ARG A 1 228 ? -2.27 -0.546 -12.078 1 77.44 228 ARG A O 1
ATOM 1726 N N . LYS A 1 229 ? -2.959 -2.471 -11.234 1 92.38 229 LYS A N 1
ATOM 1727 C CA . LYS A 1 229 ? -2.457 -3.182 -12.406 1 92.38 229 LYS A CA 1
ATOM 1728 C C . LYS A 1 229 ? -3.602 -3.811 -13.195 1 92.38 229 LYS A C 1
ATOM 1730 O O . LYS A 1 229 ? -4.355 -3.105 -13.875 1 92.38 229 LYS A O 1
ATOM 1735 N N . ILE A 1 230 ? -3.957 -5.031 -12.984 1 94.94 230 ILE A N 1
ATOM 1736 C CA . ILE A 1 230 ? -5.051 -5.66 -13.711 1 94.94 230 ILE A CA 1
ATOM 1737 C C . ILE A 1 230 ? -6.34 -4.875 -13.484 1 94.94 230 ILE A C 1
ATOM 1739 O O . ILE A 1 230 ? -7.137 -4.695 -14.414 1 94.94 230 ILE A O 1
ATOM 1743 N N . ALA A 1 231 ? -6.523 -4.34 -12.352 1 92.5 231 ALA A N 1
ATOM 1744 C CA . ALA A 1 231 ? -7.77 -3.684 -11.961 1 92.5 231 ALA A CA 1
ATOM 1745 C C . ALA A 1 231 ? -8.008 -2.426 -12.789 1 92.5 231 ALA A C 1
ATOM 1747 O O . ALA A 1 231 ? -9.156 -2.031 -13.008 1 92.5 231 ALA A O 1
ATOM 1748 N N . THR A 1 232 ? -6.977 -1.797 -13.273 1 88.75 232 THR A N 1
ATOM 1749 C CA . THR A 1 232 ? -7.105 -0.567 -14.047 1 88.75 232 THR A CA 1
ATOM 1750 C C . THR A 1 232 ? -7.844 -0.826 -15.352 1 88.75 232 THR A C 1
ATOM 1752 O O . THR A 1 232 ? -8.297 0.113 -16.016 1 88.75 232 THR A O 1
ATOM 1755 N N . GLY A 1 233 ? -7.98 -2.084 -15.734 1 92.5 233 GLY A N 1
ATOM 1756 C CA . GLY A 1 233 ? -8.648 -2.439 -16.969 1 92.5 233 GLY A CA 1
ATOM 1757 C C . GLY A 1 233 ? -10.156 -2.527 -16.828 1 92.5 233 GLY A C 1
ATOM 1758 O O . GLY A 1 233 ? -10.867 -2.686 -17.828 1 92.5 233 GLY A O 1
ATOM 1759 N N . PHE A 1 234 ? -10.594 -2.293 -15.633 1 91.56 234 PHE A N 1
ATOM 1760 C CA . PHE A 1 234 ? -12.008 -2.557 -15.391 1 91.56 234 PHE A CA 1
ATOM 1761 C C . PHE A 1 234 ? -12.656 -1.403 -14.633 1 91.56 234 PHE A C 1
ATOM 1763 O O . PHE A 1 234 ? -11.969 -0.664 -13.922 1 91.56 234 PHE A O 1
ATOM 1770 N N . GLY A 1 235 ? -13.945 -1.244 -14.875 1 85.31 235 GLY A N 1
ATOM 1771 C CA . GLY A 1 235 ? -14.703 -0.222 -14.164 1 85.31 235 GLY A CA 1
ATOM 1772 C C . GLY A 1 235 ? -14.945 -0.56 -12.711 1 85.31 235 GLY A C 1
ATOM 1773 O O . GLY A 1 235 ? -14.609 -1.653 -12.258 1 85.31 235 GLY A O 1
ATOM 1774 N N . GLY A 1 236 ? -15.461 0.351 -11.977 1 82.62 236 GLY A N 1
ATOM 1775 C CA . GLY A 1 236 ? -15.672 0.239 -10.539 1 82.62 236 GLY A CA 1
ATOM 1776 C C . GLY A 1 236 ? -16.656 -0.851 -10.172 1 82.62 236 GLY A C 1
ATOM 1777 O O . GLY A 1 236 ? -16.719 -1.274 -9.016 1 82.62 236 GLY A O 1
ATOM 1778 N N . GLU A 1 237 ? -17.422 -1.293 -11.117 1 85.69 237 GLU A N 1
ATOM 1779 C CA . GLU A 1 237 ? -18.438 -2.318 -10.852 1 85.69 237 GLU A CA 1
ATOM 1780 C C . GLU A 1 237 ? -17.797 -3.707 -10.797 1 85.69 237 GLU A C 1
ATOM 1782 O O . GLU A 1 237 ? -18.422 -4.66 -10.328 1 85.69 237 GLU A O 1
ATOM 1787 N N . VAL A 1 238 ? -16.625 -3.854 -11.344 1 91.19 238 VAL A N 1
ATOM 1788 C CA . VAL A 1 238 ? -15.938 -5.137 -11.406 1 91.19 238 VAL A CA 1
ATOM 1789 C C . VAL A 1 238 ? -15.031 -5.293 -10.188 1 91.19 238 VAL A C 1
ATOM 1791 O O . VAL A 1 238 ? -14.258 -4.387 -9.859 1 91.19 238 VAL A O 1
ATOM 1794 N N . ARG A 1 239 ? -15.156 -6.371 -9.461 1 91.5 239 ARG A N 1
ATOM 1795 C CA . ARG A 1 239 ? -14.305 -6.672 -8.32 1 91.5 239 ARG A CA 1
ATOM 1796 C C . ARG A 1 239 ? -13.039 -7.402 -8.758 1 91.5 239 ARG A C 1
ATOM 1798 O O . ARG A 1 239 ? -13.102 -8.32 -9.586 1 91.5 239 ARG A O 1
ATOM 1805 N N . VAL A 1 240 ? -11.961 -6.98 -8.32 1 95.12 240 VAL A N 1
ATOM 1806 C CA . VAL A 1 240 ? -10.688 -7.617 -8.656 1 95.12 240 VAL A CA 1
ATOM 1807 C C . VAL A 1 240 ? -9.953 -8 -7.375 1 95.12 240 VAL A C 1
ATOM 1809 O O . VAL A 1 240 ? -9.719 -7.156 -6.508 1 95.12 240 VAL A O 1
ATOM 1812 N N . ALA A 1 241 ? -9.688 -9.234 -7.113 1 97.25 241 ALA A N 1
ATOM 1813 C CA . ALA A 1 241 ? -8.805 -9.773 -6.082 1 97.25 241 ALA A CA 1
ATOM 1814 C C . ALA A 1 241 ? -7.477 -10.227 -6.68 1 97.25 241 ALA A C 1
ATOM 1816 O O . ALA A 1 241 ? -7.441 -11.164 -7.488 1 97.25 241 ALA A O 1
ATOM 1817 N N . ALA A 1 242 ? -6.371 -9.578 -6.309 1 97.12 242 ALA A N 1
ATOM 1818 C CA . ALA A 1 242 ? -5.152 -9.844 -7.07 1 97.12 242 ALA A CA 1
ATOM 1819 C C . ALA A 1 242 ? -3.914 -9.719 -6.184 1 97.12 242 ALA A C 1
ATOM 1821 O O . ALA A 1 242 ? -3.994 -9.211 -5.062 1 97.12 242 ALA A O 1
ATOM 1822 N N . LYS A 1 243 ? -2.859 -10.227 -6.57 1 97.5 243 LYS A N 1
ATOM 1823 C CA . LYS A 1 243 ? -1.508 -10.062 -6.047 1 97.5 243 LYS A CA 1
ATOM 1824 C C . LYS A 1 243 ? -0.552 -9.57 -7.129 1 97.5 243 LYS A C 1
ATOM 1826 O O . LYS A 1 243 ? -0.31 -10.266 -8.117 1 97.5 243 LYS A O 1
ATOM 1831 N N . SER A 1 244 ? 0.013 -8.414 -6.91 1 95.69 244 SER A N 1
ATOM 1832 C CA . SER A 1 244 ? 0.961 -7.828 -7.852 1 95.69 244 SER A CA 1
ATOM 1833 C C . SER A 1 244 ? 2.387 -8.281 -7.555 1 95.69 244 SER A C 1
ATOM 1835 O O . SER A 1 244 ? 2.676 -8.766 -6.457 1 95.69 244 SER A O 1
ATOM 1837 N N . GLY A 1 245 ? 3.232 -8.188 -8.484 1 95.12 245 GLY A N 1
ATOM 1838 C CA . GLY A 1 245 ? 4.672 -8.367 -8.391 1 95.12 245 GLY A CA 1
ATOM 1839 C C . GLY A 1 245 ? 5.453 -7.398 -9.258 1 95.12 245 GLY A C 1
ATOM 1840 O O . GLY A 1 245 ? 5.133 -7.215 -10.43 1 95.12 245 GLY A O 1
ATOM 1841 N N . THR A 1 246 ? 6.402 -6.754 -8.625 1 93.69 246 THR A N 1
ATOM 1842 C CA . THR A 1 246 ? 7.25 -5.828 -9.367 1 93.69 246 THR A CA 1
ATOM 1843 C C . THR A 1 246 ? 8.719 -6.02 -8.992 1 93.69 246 THR A C 1
ATOM 1845 O O . THR A 1 246 ? 9.047 -6.184 -7.812 1 93.69 246 THR A O 1
ATOM 1848 N N . LEU A 1 247 ? 9.547 -6.16 -9.859 1 94.31 247 LEU A N 1
ATOM 1849 C CA . LEU A 1 247 ? 11 -6.012 -9.773 1 94.31 247 LEU A CA 1
ATOM 1850 C C . LEU A 1 247 ? 11.492 -4.926 -10.719 1 94.31 247 LEU A C 1
ATOM 1852 O O . LEU A 1 247 ? 11.555 -5.141 -11.938 1 94.31 247 LEU A O 1
ATOM 1856 N N . PRO A 1 248 ? 11.773 -3.73 -10.164 1 89.94 248 PRO A N 1
ATOM 1857 C CA . PRO A 1 248 ? 12.078 -2.576 -11.016 1 89.94 248 PRO A CA 1
ATOM 1858 C C . PRO A 1 248 ? 13.094 -2.896 -12.109 1 89.94 248 PRO A C 1
ATOM 1860 O O . PRO A 1 248 ? 14.156 -3.455 -11.82 1 89.94 248 PRO A O 1
ATOM 1863 N N . GLY A 1 249 ? 12.672 -2.521 -13.328 1 90.5 249 GLY A N 1
ATOM 1864 C CA . GLY A 1 249 ? 13.555 -2.717 -14.469 1 90.5 249 GLY A CA 1
ATOM 1865 C C . GLY A 1 249 ? 13.547 -4.141 -14.992 1 90.5 249 GLY A C 1
ATOM 1866 O O . GLY A 1 249 ? 14.195 -4.441 -15.992 1 90.5 249 GLY A O 1
ATOM 1867 N N . CYS A 1 250 ? 12.758 -4.969 -14.367 1 93.81 250 CYS A N 1
ATOM 1868 C CA . CYS A 1 250 ? 12.812 -6.379 -14.734 1 93.81 250 CYS A CA 1
ATOM 1869 C C . CYS A 1 250 ? 11.414 -6.926 -15.008 1 93.81 250 CYS A C 1
ATOM 1871 O O . CYS A 1 250 ? 11.164 -7.52 -16.062 1 93.81 250 CYS A O 1
ATOM 1873 N N . ALA A 1 251 ? 10.539 -6.727 -14.141 1 94.94 251 ALA A N 1
ATOM 1874 C CA . ALA A 1 251 ? 9.219 -7.34 -14.273 1 94.94 251 ALA A CA 1
ATOM 1875 C C . ALA A 1 251 ? 8.148 -6.469 -13.633 1 94.94 251 ALA A C 1
ATOM 1877 O O . ALA A 1 251 ? 8.375 -5.852 -12.586 1 94.94 251 ALA A O 1
ATOM 1878 N N . SER A 1 252 ? 7.008 -6.332 -14.211 1 94.81 252 SER A N 1
ATOM 1879 C CA . SER A 1 252 ? 5.738 -5.848 -13.68 1 94.81 252 SER A CA 1
ATOM 1880 C C . SER A 1 252 ? 4.609 -6.836 -13.961 1 94.81 252 SER A C 1
ATOM 1882 O O . SER A 1 252 ? 4.188 -6.996 -15.102 1 94.81 252 SER A O 1
ATOM 1884 N N . ASN A 1 253 ? 4.145 -7.484 -12.922 1 96.69 253 ASN A N 1
ATOM 1885 C CA . ASN A 1 253 ? 3.207 -8.594 -13.062 1 96.69 253 ASN A CA 1
ATOM 1886 C C . ASN A 1 253 ? 1.977 -8.406 -12.18 1 96.69 253 ASN A C 1
ATOM 1888 O O . ASN A 1 253 ? 2.002 -7.613 -11.234 1 96.69 253 ASN A O 1
ATOM 1892 N N . ASP A 1 254 ? 0.953 -9.047 -12.539 1 97.69 254 ASP A N 1
ATOM 1893 C CA . ASP A 1 254 ? -0.247 -9.117 -11.711 1 97.69 254 ASP A CA 1
ATOM 1894 C C . ASP A 1 254 ? -1.024 -10.398 -11.984 1 97.69 254 ASP A C 1
ATOM 1896 O O . ASP A 1 254 ? -1.096 -10.859 -13.125 1 97.69 254 ASP A O 1
ATOM 1900 N N . VAL A 1 255 ? -1.478 -11.031 -10.938 1 98.38 255 VAL A N 1
ATOM 1901 C CA . VAL A 1 255 ? -2.297 -12.234 -10.992 1 98.38 255 VAL A CA 1
ATOM 1902 C C . VAL A 1 255 ? -3.537 -12.055 -10.117 1 98.38 255 VAL A C 1
ATOM 1904 O O . VAL A 1 255 ? -3.43 -11.695 -8.945 1 98.38 255 VAL A O 1
ATOM 1907 N N . GLY A 1 256 ? -4.699 -12.312 -10.68 1 98.25 256 GLY A N 1
ATOM 1908 C CA . GLY A 1 256 ? -5.898 -12.086 -9.891 1 98.25 256 GLY A CA 1
ATOM 1909 C C . GLY A 1 256 ? -7.148 -12.68 -10.516 1 98.25 256 GLY A C 1
ATOM 1910 O O . GLY A 1 256 ? -7.07 -13.352 -11.547 1 98.25 256 GLY A O 1
ATOM 1911 N N . VAL A 1 257 ? -8.258 -12.562 -9.859 1 98.56 257 VAL A N 1
ATOM 1912 C CA . VAL A 1 257 ? -9.57 -12.953 -10.367 1 98.56 257 VAL A CA 1
ATOM 1913 C C . VAL A 1 257 ? -10.461 -11.719 -10.508 1 98.56 257 VAL A C 1
ATOM 1915 O O . VAL A 1 257 ? -10.562 -10.914 -9.578 1 98.56 257 VAL A O 1
ATOM 1918 N N . VAL A 1 258 ? -10.961 -11.578 -11.641 1 97.31 258 VAL A N 1
ATOM 1919 C CA . VAL A 1 258 ? -11.914 -10.523 -11.992 1 97.31 258 VAL A CA 1
ATOM 1920 C C . VAL A 1 258 ? -13.336 -11.062 -11.898 1 97.31 258 VAL A C 1
ATOM 1922 O O . VAL A 1 258 ? -13.664 -12.094 -12.492 1 97.31 258 VAL A O 1
ATOM 1925 N N . GLU A 1 259 ? -14.148 -10.398 -11.164 1 96.06 259 GLU A N 1
ATOM 1926 C CA . GLU A 1 259 ? -15.531 -10.828 -10.984 1 96.06 259 GLU A CA 1
ATOM 1927 C C . GLU A 1 259 ? -16.5 -9.742 -11.414 1 96.06 259 GLU A C 1
ATOM 1929 O O . GLU A 1 259 ? -16.484 -8.633 -10.875 1 96.06 259 GLU A O 1
ATOM 1934 N N . TYR A 1 260 ? -17.375 -10.039 -12.391 1 94.06 260 TYR A N 1
ATOM 1935 C CA . TYR A 1 260 ? -18.375 -9.109 -12.898 1 94.06 260 TYR A CA 1
ATOM 1936 C C . TYR A 1 260 ? -19.641 -9.156 -12.055 1 94.06 260 TYR A C 1
ATOM 1938 O O . TYR A 1 260 ? -19.875 -10.125 -11.32 1 94.06 260 TYR A O 1
ATOM 1946 N N . PRO A 1 261 ? -20.484 -8.086 -12.156 1 90.81 261 PRO A N 1
ATOM 1947 C CA . PRO A 1 261 ? -21.734 -8.055 -11.406 1 90.81 261 PRO A CA 1
ATOM 1948 C C . PRO A 1 261 ? -22.672 -9.203 -11.781 1 90.81 261 PRO A C 1
ATOM 1950 O O . PRO A 1 261 ? -23.5 -9.617 -10.961 1 90.81 261 PRO A O 1
ATOM 1953 N N . ASP A 1 262 ? -22.562 -9.734 -12.945 1 91.56 262 ASP A N 1
ATOM 1954 C CA . ASP A 1 262 ? -23.453 -10.812 -13.391 1 91.56 262 ASP A CA 1
ATOM 1955 C C . ASP A 1 262 ? -23 -12.156 -12.836 1 91.56 262 ASP A C 1
ATOM 1957 O O . ASP A 1 262 ? -23.594 -13.195 -13.141 1 91.56 262 ASP A O 1
ATOM 1961 N N . GLY A 1 263 ? -21.891 -12.203 -12.117 1 92.88 263 GLY A N 1
ATOM 1962 C CA . GLY A 1 263 ? -21.438 -13.422 -11.469 1 92.88 263 GLY A CA 1
ATOM 1963 C C . GLY A 1 263 ? -20.312 -14.109 -12.219 1 92.88 263 GLY A C 1
ATOM 1964 O O . GLY A 1 263 ? -19.672 -15.031 -11.695 1 92.88 263 GLY A O 1
ATOM 1965 N N . SER A 1 264 ? -20.078 -13.68 -13.477 1 96.44 264 SER A N 1
ATOM 1966 C CA . SER A 1 264 ? -18.969 -14.281 -14.203 1 96.44 264 SER A CA 1
ATOM 1967 C C . SER A 1 264 ? -17.625 -13.945 -13.555 1 96.44 264 SER A C 1
ATOM 1969 O O . SER A 1 264 ? -17.438 -12.82 -13.078 1 96.44 264 SER A O 1
ATOM 1971 N N . ARG A 1 265 ? -16.797 -14.953 -13.531 1 98.25 265 ARG A N 1
ATOM 1972 C CA . ARG A 1 265 ? -15.484 -14.828 -12.906 1 98.25 265 ARG A CA 1
ATOM 1973 C C . ARG A 1 265 ? -14.383 -15.328 -13.836 1 98.25 265 ARG A C 1
ATOM 1975 O O . ARG A 1 265 ? -14.531 -16.375 -14.477 1 98.25 265 ARG A O 1
ATOM 1982 N N . PHE A 1 266 ? -13.227 -14.57 -13.859 1 98.88 266 PHE A N 1
ATOM 1983 C CA . PHE A 1 266 ? -12.094 -14.906 -14.711 1 98.88 266 PHE A CA 1
ATOM 1984 C C . PHE A 1 266 ? -10.789 -14.836 -13.938 1 98.88 266 PHE A C 1
ATOM 1986 O O . PHE A 1 266 ? -10.5 -13.828 -13.281 1 98.88 266 PHE A O 1
ATOM 1993 N N . ALA A 1 267 ? -10.023 -15.93 -13.906 1 98.94 267 ALA A N 1
ATOM 1994 C CA . ALA A 1 267 ? -8.648 -15.898 -13.406 1 98.94 267 ALA A CA 1
ATOM 1995 C C . ALA A 1 267 ? -7.695 -15.336 -14.453 1 98.94 267 ALA A C 1
ATOM 1997 O O . ALA A 1 267 ? -7.652 -15.82 -15.586 1 98.94 267 ALA A O 1
ATOM 1998 N N . VAL A 1 268 ? -6.949 -14.328 -14.086 1 98.81 268 VAL A N 1
ATOM 1999 C CA . VAL A 1 268 ? -6.117 -13.609 -15.047 1 98.81 268 VAL A CA 1
ATOM 2000 C C . VAL A 1 268 ? -4.699 -13.461 -14.5 1 98.81 268 VAL A C 1
ATOM 2002 O O . VAL A 1 268 ? -4.512 -13.188 -13.312 1 98.81 268 VAL A O 1
ATOM 2005 N N . ALA A 1 269 ? -3.727 -13.719 -15.266 1 98.88 269 ALA A N 1
ATOM 2006 C CA . ALA A 1 269 ? -2.322 -13.43 -14.984 1 98.88 269 ALA A CA 1
ATOM 2007 C C . ALA A 1 269 ? -1.675 -12.672 -16.141 1 98.88 269 ALA A C 1
ATOM 2009 O O . ALA A 1 269 ? -1.829 -13.039 -17.297 1 98.88 269 ALA A O 1
ATOM 2010 N N . VAL A 1 270 ? -1.062 -11.594 -15.875 1 98.62 270 VAL A N 1
ATOM 2011 C CA . VAL A 1 270 ? -0.278 -10.82 -16.828 1 98.62 270 VAL A CA 1
ATOM 2012 C C . VAL A 1 270 ? 1.15 -10.656 -16.328 1 98.62 270 VAL A C 1
ATOM 2014 O O . VAL A 1 270 ? 1.372 -10.086 -15.25 1 98.62 270 VAL A O 1
ATOM 2017 N N . PHE A 1 271 ? 2.111 -11.188 -17.047 1 98 271 PHE A N 1
ATOM 2018 C CA . PHE A 1 271 ? 3.537 -11.078 -16.766 1 98 271 PHE A CA 1
ATOM 2019 C C . PHE A 1 271 ? 4.23 -10.219 -17.828 1 98 271 PHE A C 1
ATOM 2021 O O . PHE A 1 271 ? 3.895 -10.297 -19 1 98 271 PHE A O 1
ATOM 2028 N N . THR A 1 272 ? 5.145 -9.414 -17.422 1 96.56 272 THR A N 1
ATOM 2029 C CA . THR A 1 272 ? 5.891 -8.609 -18.391 1 96.56 272 THR A CA 1
ATOM 2030 C C . THR A 1 272 ? 7.395 -8.758 -18.172 1 96.56 272 THR A C 1
ATOM 2032 O O . THR A 1 272 ? 7.828 -9.195 -17.094 1 96.56 272 THR A O 1
ATOM 2035 N N . ARG A 1 273 ? 8.195 -8.484 -19.109 1 94.88 273 ARG A N 1
ATOM 2036 C CA . ARG A 1 273 ? 9.641 -8.281 -19.078 1 94.88 273 ARG A CA 1
ATOM 2037 C C . ARG A 1 273 ? 10.062 -7.191 -20.062 1 94.88 273 ARG A C 1
ATOM 2039 O O . ARG A 1 273 ? 9.305 -6.836 -20.969 1 94.88 273 ARG A O 1
ATOM 2046 N N . PRO A 1 274 ? 11.211 -6.621 -19.781 1 90.69 274 PRO A N 1
ATOM 2047 C CA . PRO A 1 274 ? 11.633 -5.527 -20.656 1 90.69 274 PRO A CA 1
ATOM 2048 C C . PRO A 1 274 ? 11.734 -5.953 -22.125 1 90.69 274 PRO A C 1
ATOM 2050 O O . PRO A 1 274 ? 12.164 -7.074 -22.406 1 90.69 274 PRO A O 1
ATOM 2053 N N . GLY A 1 275 ? 11.211 -5.137 -22.875 1 87.5 275 GLY A N 1
ATOM 2054 C CA . GLY A 1 275 ? 11.344 -5.309 -24.312 1 87.5 275 GLY A CA 1
ATOM 2055 C C . GLY A 1 275 ? 12.039 -4.145 -25 1 87.5 275 GLY A C 1
ATOM 2056 O O . GLY A 1 275 ? 12.812 -3.424 -24.359 1 87.5 275 GLY A O 1
ATOM 2057 N N . ARG A 1 276 ? 11.898 -4.113 -26.266 1 76.06 276 ARG A N 1
ATOM 2058 C CA . ARG A 1 276 ? 12.469 -3.01 -27.031 1 76.06 276 ARG A CA 1
ATOM 2059 C C . ARG A 1 276 ? 11.734 -1.705 -26.719 1 76.06 276 ARG A C 1
ATOM 2061 O O . ARG A 1 276 ? 10.516 -1.696 -26.547 1 76.06 276 ARG A O 1
ATOM 2068 N N . PRO A 1 277 ? 12.594 -0.687 -26.5 1 68.19 277 PRO A N 1
ATOM 2069 C CA . PRO A 1 277 ? 11.953 0.605 -26.234 1 68.19 277 PRO A CA 1
ATOM 2070 C C . PRO A 1 277 ? 10.883 0.952 -27.266 1 68.19 277 PRO A C 1
ATOM 2072 O O . PRO A 1 277 ? 11.023 0.629 -28.438 1 68.19 277 PRO A O 1
ATOM 2075 N N . ALA A 1 278 ? 9.82 1.461 -26.75 1 64.62 278 ALA A N 1
ATOM 2076 C CA . ALA A 1 278 ? 8.75 1.911 -27.641 1 64.62 278 ALA A CA 1
ATOM 2077 C C . ALA A 1 278 ? 9.266 2.945 -28.625 1 64.62 278 ALA A C 1
ATOM 2079 O O . ALA A 1 278 ? 10.25 3.639 -28.359 1 64.62 278 ALA A O 1
ATOM 2080 N N . ARG A 1 279 ? 8.633 3.031 -29.766 1 59.53 279 ARG A N 1
ATOM 2081 C CA . ARG A 1 279 ? 8.938 4.031 -30.781 1 59.53 279 ARG A CA 1
ATOM 2082 C C . ARG A 1 279 ? 8.805 5.441 -30.234 1 59.53 279 ARG A C 1
ATOM 2084 O O . ARG A 1 279 ? 7.891 5.727 -29.453 1 59.53 279 ARG A O 1
ATOM 2091 N N . PRO A 1 280 ? 9.773 6.305 -30.594 1 60.22 280 PRO A N 1
ATOM 2092 C CA . PRO A 1 280 ? 9.672 7.703 -30.172 1 60.22 280 PRO A CA 1
ATOM 2093 C C . PRO A 1 280 ? 8.352 8.352 -30.594 1 60.22 280 PRO A C 1
ATOM 2095 O O . PRO A 1 280 ? 7.84 8.062 -31.688 1 60.22 280 PRO A O 1
ATOM 2098 N N . GLY A 1 281 ? 7.574 9.148 -29.672 1 54.25 281 GLY A N 1
ATOM 2099 C CA . GLY A 1 281 ? 6.387 9.914 -30.016 1 54.25 281 GLY A CA 1
ATOM 2100 C C . GLY A 1 281 ? 5.098 9.25 -29.578 1 54.25 281 GLY A C 1
ATOM 2101 O O . GLY A 1 281 ? 4.023 9.852 -29.641 1 54.25 281 GLY A O 1
ATOM 2102 N N . ARG A 1 282 ? 5.207 8.039 -29.391 1 54.19 282 ARG A N 1
ATOM 2103 C CA . ARG A 1 282 ? 3.953 7.41 -28.984 1 54.19 282 ARG A CA 1
ATOM 2104 C C . ARG A 1 282 ? 3.752 7.508 -27.469 1 54.19 282 ARG A C 1
ATOM 2106 O O . ARG A 1 282 ? 4.715 7.41 -26.703 1 54.19 282 ARG A O 1
ATOM 2113 N N . ARG A 1 283 ? 2.613 7.918 -27.188 1 51.41 283 ARG A N 1
ATOM 2114 C CA . ARG A 1 283 ? 2.238 7.984 -25.766 1 51.41 283 ARG A CA 1
ATOM 2115 C C . ARG A 1 283 ? 2.328 6.609 -25.109 1 51.41 283 ARG A C 1
ATOM 2117 O O . ARG A 1 283 ? 1.656 5.668 -25.547 1 51.41 283 ARG A O 1
ATOM 2124 N N . THR A 1 284 ? 3.34 6.309 -24.328 1 58.16 284 THR A N 1
ATOM 2125 C CA . THR A 1 284 ? 3.504 5.035 -23.625 1 58.16 284 THR A CA 1
ATOM 2126 C C . THR A 1 284 ? 2.578 4.957 -22.422 1 58.16 284 THR A C 1
ATOM 2128 O O . THR A 1 284 ? 2.408 5.941 -21.688 1 58.16 284 THR A O 1
ATOM 2131 N N . LEU A 1 285 ? 1.751 3.902 -22.5 1 59.44 285 LEU A N 1
ATOM 2132 C CA . LEU A 1 285 ? 0.95 3.668 -21.297 1 59.44 285 LEU A CA 1
ATOM 2133 C C . LEU A 1 285 ? 1.838 3.555 -20.062 1 59.44 285 LEU A C 1
ATOM 2135 O O . LEU A 1 285 ? 2.943 3.014 -20.141 1 59.44 285 LEU A O 1
ATOM 2139 N N . PRO A 1 286 ? 1.241 4.176 -19.062 1 64.56 286 PRO A N 1
ATOM 2140 C CA . PRO A 1 286 ? 1.959 3.859 -17.828 1 64.56 286 PRO A CA 1
ATOM 2141 C C . PRO A 1 286 ? 2.055 2.357 -17.578 1 64.56 286 PRO A C 1
ATOM 2143 O O . PRO A 1 286 ? 1.146 1.606 -17.938 1 64.56 286 PRO A O 1
ATOM 2146 N N . PRO A 1 287 ? 3.178 1.94 -17.172 1 64.25 287 PRO A N 1
ATOM 2147 C CA . PRO A 1 287 ? 3.422 0.506 -17 1 64.25 287 PRO A CA 1
ATOM 2148 C C . PRO A 1 287 ? 2.244 -0.221 -16.359 1 64.25 287 PRO A C 1
ATOM 2150 O O . PRO A 1 287 ? 1.881 -1.317 -16.781 1 64.25 287 PRO A O 1
ATOM 2153 N N . ASP A 1 288 ? 1.629 0.396 -15.445 1 72.62 288 ASP A N 1
ATOM 2154 C CA . ASP A 1 288 ? 0.533 -0.268 -14.75 1 72.62 288 ASP A CA 1
ATOM 2155 C C . ASP A 1 288 ? -0.712 -0.35 -15.625 1 72.62 288 ASP A C 1
ATOM 2157 O O . ASP A 1 288 ? -1.489 -1.302 -15.523 1 72.62 288 ASP A O 1
ATOM 2161 N N . SER A 1 289 ? -0.778 0.455 -16.484 1 83.56 289 SER A N 1
ATOM 2162 C CA . SER A 1 289 ? -1.958 0.482 -17.344 1 83.56 289 SER A CA 1
ATOM 2163 C C . SER A 1 289 ? -1.883 -0.591 -18.422 1 83.56 289 SER A C 1
ATOM 2165 O O . SER A 1 289 ? -2.912 -1.068 -18.906 1 83.56 289 SER A O 1
ATOM 2167 N N . VAL A 1 290 ? -0.635 -1.005 -18.734 1 91.94 290 VAL A N 1
ATOM 2168 C CA . VAL A 1 290 ? -0.461 -2.033 -19.75 1 91.94 290 VAL A CA 1
ATOM 2169 C C . VAL A 1 290 ? -1.064 -3.35 -19.266 1 91.94 290 VAL A C 1
ATOM 2171 O O . VAL A 1 290 ? -1.672 -4.086 -20.047 1 91.94 290 VAL A O 1
ATOM 2174 N N . LEU A 1 291 ? -0.927 -3.621 -18.047 1 96.31 291 LEU A N 1
ATOM 2175 C CA . LEU A 1 291 ? -1.478 -4.844 -17.469 1 96.31 291 LEU A CA 1
ATOM 2176 C C . LEU A 1 291 ? -3.002 -4.82 -17.516 1 96.31 291 LEU A C 1
ATOM 2178 O O . LEU A 1 291 ? -3.635 -5.828 -17.828 1 96.31 291 LEU A O 1
ATOM 2182 N N . GLY A 1 292 ? -3.531 -3.662 -17.156 1 95.75 292 GLY A N 1
ATOM 2183 C CA . GLY A 1 292 ? -4.977 -3.527 -17.219 1 95.75 292 GLY A CA 1
ATOM 2184 C C . GLY A 1 292 ? -5.535 -3.689 -18.609 1 95.75 292 GLY A C 1
ATOM 2185 O O . GLY A 1 292 ? -6.551 -4.363 -18.812 1 95.75 292 GLY A O 1
ATOM 2186 N N . ALA A 1 293 ? -4.883 -3.033 -19.562 1 95.56 293 ALA A N 1
ATOM 2187 C CA . ALA A 1 293 ? -5.324 -3.115 -20.953 1 95.56 293 ALA A CA 1
ATOM 2188 C C . ALA A 1 293 ? -5.273 -4.555 -21.453 1 95.56 293 ALA A C 1
ATOM 2190 O O . ALA A 1 293 ? -6.215 -5.023 -22.109 1 95.56 293 ALA A O 1
ATOM 2191 N N . ALA A 1 294 ? -4.184 -5.234 -21.188 1 97.81 294 ALA A N 1
ATOM 2192 C CA . ALA A 1 294 ? -4.027 -6.617 -21.625 1 97.81 294 ALA A CA 1
ATOM 2193 C C . ALA A 1 294 ? -5.066 -7.523 -20.969 1 97.81 294 ALA A C 1
ATOM 2195 O O . ALA A 1 294 ? -5.691 -8.344 -21.641 1 97.81 294 ALA A O 1
ATOM 2196 N N . ALA A 1 295 ? -5.234 -7.371 -19.672 1 98.12 295 ALA A N 1
ATOM 2197 C CA . ALA A 1 295 ? -6.215 -8.172 -18.938 1 98.12 295 ALA A CA 1
ATOM 2198 C C . ALA A 1 295 ? -7.625 -7.941 -19.484 1 98.12 295 ALA A C 1
ATOM 2200 O O . ALA A 1 295 ? -8.375 -8.898 -19.688 1 98.12 295 ALA A O 1
ATOM 2201 N N . ARG A 1 296 ? -7.949 -6.691 -19.703 1 97.19 296 ARG A N 1
ATOM 2202 C CA . ARG A 1 296 ? -9.273 -6.344 -20.203 1 97.19 296 ARG A CA 1
ATOM 2203 C C . ARG A 1 296 ? -9.531 -7.004 -21.562 1 97.19 296 ARG A C 1
ATOM 2205 O O . ARG A 1 296 ? -10.609 -7.562 -21.781 1 97.19 296 ARG A O 1
ATOM 2212 N N . LEU A 1 297 ? -8.594 -6.875 -22.453 1 97.69 297 LEU A N 1
ATOM 2213 C CA . LEU A 1 297 ? -8.734 -7.461 -23.781 1 97.69 297 LEU A CA 1
ATOM 2214 C C . LEU A 1 297 ? -9.016 -8.961 -23.688 1 97.69 297 LEU A C 1
ATOM 2216 O O . LEU A 1 297 ? -9.93 -9.461 -24.344 1 97.69 297 LEU A O 1
ATOM 2220 N N . ALA A 1 298 ? -8.234 -9.641 -22.875 1 98.56 298 ALA A N 1
ATOM 2221 C CA . ALA A 1 298 ? -8.367 -11.094 -22.75 1 98.56 298 ALA A CA 1
ATOM 2222 C C . ALA A 1 298 ? -9.695 -11.461 -22.094 1 98.56 298 ALA A C 1
ATOM 2224 O O . ALA A 1 298 ? -10.398 -12.352 -22.578 1 98.56 298 ALA A O 1
ATOM 2225 N N . VAL A 1 299 ? -10.055 -10.781 -21.016 1 98.25 299 VAL A N 1
ATOM 2226 C CA . VAL A 1 299 ? -11.258 -11.094 -20.25 1 98.25 299 VAL A CA 1
ATOM 2227 C C . VAL A 1 299 ? -12.5 -10.781 -21.078 1 98.25 299 VAL A C 1
ATOM 2229 O O . VAL A 1 299 ? -13.445 -11.57 -21.125 1 98.25 299 VAL A O 1
ATOM 2232 N N . GLU A 1 300 ? -12.5 -9.641 -21.734 1 96.75 300 GLU A N 1
ATOM 2233 C CA . GLU A 1 300 ? -13.656 -9.281 -22.547 1 96.75 300 GLU A CA 1
ATOM 2234 C C . GLU A 1 300 ? -13.852 -10.258 -23.703 1 96.75 300 GLU A C 1
ATOM 2236 O O . GLU A 1 300 ? -14.977 -10.539 -24.109 1 96.75 300 GLU A O 1
ATOM 2241 N N . HIS A 1 301 ? -12.742 -10.703 -24.266 1 97 301 HIS A N 1
ATOM 2242 C CA . HIS A 1 301 ? -12.82 -11.727 -25.312 1 97 301 HIS A CA 1
ATOM 2243 C C . HIS A 1 301 ? -13.578 -12.953 -24.812 1 97 301 HIS A C 1
ATOM 2245 O O . HIS A 1 301 ? -14.383 -13.531 -25.562 1 97 301 HIS A O 1
ATOM 2251 N N . LEU A 1 302 ? -13.344 -13.367 -23.578 1 97.19 302 LEU A N 1
ATOM 2252 C CA . LEU A 1 302 ? -14 -14.531 -22.984 1 97.19 302 LEU A CA 1
ATOM 2253 C C . LEU A 1 302 ? -15.438 -14.195 -22.594 1 97.19 302 LEU A C 1
ATOM 2255 O O . LEU A 1 302 ? -16.344 -15 -22.812 1 97.19 302 LEU A O 1
ATOM 2259 N N . HIS A 1 303 ? -15.602 -13.055 -21.984 1 94.56 303 HIS A N 1
ATOM 2260 C CA . HIS A 1 303 ? -16.891 -12.648 -21.453 1 94.56 303 HIS A CA 1
ATOM 2261 C C . HIS A 1 303 ? -17.938 -12.547 -22.547 1 94.56 303 HIS A C 1
ATOM 2263 O O . HIS A 1 303 ? -19.094 -12.922 -22.328 1 94.56 303 HIS A O 1
ATOM 2269 N N . ARG A 1 304 ? -17.578 -12.055 -23.719 1 89.56 304 ARG A N 1
ATOM 2270 C CA . ARG A 1 304 ? -18.484 -11.898 -24.844 1 89.56 304 ARG A CA 1
ATOM 2271 C C . ARG A 1 304 ? -18.922 -13.258 -25.375 1 89.56 304 ARG A C 1
ATOM 2273 O O . ARG A 1 304 ? -19.953 -13.367 -26.047 1 89.56 304 ARG A O 1
ATOM 2280 N N . ARG A 1 305 ? -18.188 -14.219 -25.141 1 83.88 305 ARG A N 1
ATOM 2281 C CA . ARG A 1 305 ? -18.453 -15.539 -25.703 1 83.88 305 ARG A CA 1
ATOM 2282 C C . ARG A 1 305 ? -19.266 -16.391 -24.719 1 83.88 305 ARG A C 1
ATOM 2284 O O . ARG A 1 305 ? -19.656 -17.516 -25.047 1 83.88 305 ARG A O 1
ATOM 2291 N N . ARG A 1 306 ? -19.5 -15.797 -23.562 1 82.25 306 ARG A N 1
ATOM 2292 C CA . ARG A 1 306 ? -20.328 -16.516 -22.594 1 82.25 306 ARG A CA 1
ATOM 2293 C C . ARG A 1 306 ? -21.797 -16.438 -22.969 1 82.25 306 ARG A C 1
ATOM 2295 O O . ARG A 1 306 ? -22.266 -15.391 -23.438 1 82.25 306 ARG A O 1
ATOM 2302 N N . PRO A 1 307 ? -22.469 -17.578 -22.984 1 71.25 307 PRO A N 1
ATOM 2303 C CA . PRO A 1 307 ? -23.906 -17.547 -23.266 1 71.25 307 PRO A CA 1
ATOM 2304 C C . PRO A 1 307 ? -24.688 -16.703 -22.266 1 71.25 307 PRO A C 1
ATOM 2306 O O . PRO A 1 307 ? -24.297 -16.594 -21.109 1 71.25 307 PRO A O 1
ATOM 2309 N N . SER A 1 308 ? -25.453 -15.57 -22.703 1 56.53 308 SER A N 1
ATOM 2310 C CA . SER A 1 308 ? -26.312 -14.805 -21.812 1 56.53 308 SER A CA 1
ATOM 2311 C C . SER A 1 308 ? -27.109 -15.727 -20.891 1 56.53 308 SER A C 1
ATOM 2313 O O . SER A 1 308 ? -27.578 -16.781 -21.312 1 56.53 308 SER A O 1
ATOM 2315 N N . PRO A 1 309 ? -27.234 -15.281 -19.562 1 50.94 309 PRO A N 1
ATOM 2316 C CA . PRO A 1 309 ? -28.109 -16.125 -18.75 1 50.94 309 PRO A CA 1
ATOM 2317 C C . PRO A 1 309 ? -29.5 -16.281 -19.375 1 50.94 309 PRO A C 1
ATOM 2319 O O . PRO A 1 309 ? -29.969 -15.383 -20.078 1 50.94 309 PRO A O 1
ATOM 2322 N N . MET B 1 1 ? -1.854 34.625 -12.969 1 85.25 1 MET B N 1
ATOM 2323 C CA . MET B 1 1 ? -1.516 33.625 -13.984 1 85.25 1 MET B CA 1
ATOM 2324 C C . MET B 1 1 ? -1.535 32.219 -13.398 1 85.25 1 MET B C 1
ATOM 2326 O O . MET B 1 1 ? -2.348 31.391 -13.805 1 85.25 1 MET B O 1
ATOM 2330 N N . ILE B 1 2 ? -0.957 31.984 -12.188 1 93.75 2 ILE B N 1
ATOM 2331 C CA . ILE B 1 2 ? -0.9 30.609 -11.672 1 93.75 2 ILE B CA 1
ATOM 2332 C C . ILE B 1 2 ? -2.256 30.219 -11.094 1 93.75 2 ILE B C 1
ATOM 2334 O O . ILE B 1 2 ? -2.691 29.078 -11.227 1 93.75 2 ILE B O 1
ATOM 2338 N N . GLU B 1 3 ? -2.969 31.078 -10.578 1 95.12 3 GLU B N 1
ATOM 2339 C CA . GLU B 1 3 ? -4.281 30.812 -9.992 1 95.12 3 GLU B CA 1
ATOM 2340 C C . GLU B 1 3 ? -5.266 30.328 -11.047 1 95.12 3 GLU B C 1
ATOM 2342 O O . GLU B 1 3 ? -6.047 29.406 -10.797 1 95.12 3 GLU B O 1
ATOM 2347 N N . ARG B 1 4 ? -5.258 30.922 -12.141 1 96 4 ARG B N 1
ATOM 2348 C CA . ARG B 1 4 ? -6.145 30.547 -13.234 1 96 4 ARG B CA 1
ATOM 2349 C C . ARG B 1 4 ? -5.844 29.125 -13.711 1 96 4 ARG B C 1
ATOM 2351 O O . ARG B 1 4 ? -6.762 28.344 -13.984 1 96 4 ARG B O 1
ATOM 2358 N N . ARG B 1 5 ? -4.617 28.859 -13.812 1 96.69 5 ARG B N 1
ATOM 2359 C CA . ARG B 1 5 ? -4.219 27.531 -14.273 1 96.69 5 ARG B CA 1
ATOM 2360 C C . ARG B 1 5 ? -4.621 26.469 -13.266 1 96.69 5 ARG B C 1
ATOM 2362 O O . ARG B 1 5 ? -5.074 25.391 -13.641 1 96.69 5 ARG B O 1
ATOM 2369 N N . LEU B 1 6 ? -4.449 26.75 -11.992 1 97.25 6 LEU B N 1
ATOM 2370 C CA . LEU B 1 6 ? -4.852 25.812 -10.953 1 97.25 6 LEU B CA 1
ATOM 2371 C C . LEU B 1 6 ? -6.359 25.594 -10.961 1 97.25 6 LEU B C 1
ATOM 2373 O O . LEU B 1 6 ? -6.836 24.469 -10.836 1 97.25 6 LEU B O 1
ATOM 2377 N N . ARG B 1 7 ? -7.074 26.703 -11.117 1 95 7 ARG B N 1
ATOM 2378 C CA . ARG B 1 7 ? -8.523 26.609 -11.203 1 95 7 ARG B CA 1
ATOM 2379 C C . ARG B 1 7 ? -8.945 25.703 -12.359 1 95 7 ARG B C 1
ATOM 2381 O O . ARG B 1 7 ? -9.883 24.922 -12.234 1 95 7 ARG B O 1
ATOM 2388 N N . GLN B 1 8 ? -8.273 25.828 -13.43 1 93.12 8 GLN B N 1
ATOM 2389 C CA . GLN B 1 8 ? -8.578 25.031 -14.617 1 93.12 8 GLN B CA 1
ATOM 2390 C C . GLN B 1 8 ? -8.312 23.547 -14.375 1 93.12 8 GLN B C 1
ATOM 2392 O O . GLN B 1 8 ? -9.094 22.703 -14.805 1 93.12 8 GLN B O 1
ATOM 2397 N N . VAL B 1 9 ? -7.223 23.266 -13.727 1 93.38 9 VAL B N 1
ATOM 2398 C CA . VAL B 1 9 ? -6.867 21.891 -13.43 1 93.38 9 VAL B CA 1
ATOM 2399 C C . VAL B 1 9 ? -7.984 21.219 -12.633 1 93.38 9 VAL B C 1
ATOM 2401 O O . VAL B 1 9 ? -8.43 20.125 -12.961 1 93.38 9 VAL B O 1
ATOM 2404 N N . PHE B 1 10 ? -8.477 21.859 -11.609 1 94.12 10 PHE B N 1
ATOM 2405 C CA . PHE B 1 10 ? -9.508 21.281 -10.75 1 94.12 10 PHE B CA 1
ATOM 2406 C C . PHE B 1 10 ? -10.844 21.234 -11.477 1 94.12 10 PHE B C 1
ATOM 2408 O O . PHE B 1 10 ? -11.586 20.25 -11.359 1 94.12 10 PHE B O 1
ATOM 2415 N N . SER B 1 11 ? -11.156 22.281 -12.242 1 90.81 11 SER B N 1
ATOM 2416 C CA . SER B 1 11 ? -12.406 22.312 -12.992 1 90.81 11 SER B CA 1
ATOM 2417 C C . SER B 1 11 ? -12.477 21.172 -14 1 90.81 11 SER B C 1
ATOM 2419 O O . SER B 1 11 ? -13.523 20.531 -14.148 1 90.81 11 SER B O 1
ATOM 2421 N N . GLU B 1 12 ? -11.414 20.906 -14.648 1 88.5 12 GLU B N 1
ATOM 2422 C CA . GLU B 1 12 ? -11.344 19.828 -15.641 1 88.5 12 GLU B CA 1
ATOM 2423 C C . GLU B 1 12 ? -11.484 18.453 -14.992 1 88.5 12 GLU B C 1
ATOM 2425 O O . GLU B 1 12 ? -11.945 17.516 -15.625 1 88.5 12 GLU B O 1
ATOM 2430 N N . ALA B 1 13 ? -11.109 18.438 -13.766 1 89.06 13 ALA B N 1
ATOM 2431 C CA . ALA B 1 13 ? -11.211 17.172 -13.039 1 89.06 13 ALA B CA 1
ATOM 2432 C C . ALA B 1 13 ? -12.562 17.047 -12.352 1 89.06 13 ALA B C 1
ATOM 2434 O O . ALA B 1 13 ? -12.875 15.992 -11.773 1 89.06 13 ALA B O 1
ATOM 2435 N N . GLY B 1 14 ? -13.391 18.109 -12.383 1 89.38 14 GLY B N 1
ATOM 2436 C CA . GLY B 1 14 ? -14.711 18.062 -11.781 1 89.38 14 GLY B CA 1
ATOM 2437 C C . GLY B 1 14 ? -14.68 18.156 -10.266 1 89.38 14 GLY B C 1
ATOM 2438 O O . GLY B 1 14 ? -15.516 17.562 -9.586 1 89.38 14 GLY B O 1
ATOM 2439 N N . CYS B 1 15 ? -13.672 18.781 -9.727 1 92.5 15 CYS B N 1
ATOM 2440 C CA . CYS B 1 15 ? -13.57 18.938 -8.281 1 92.5 15 CYS B CA 1
ATOM 2441 C C . CYS B 1 15 ? -13.117 20.359 -7.918 1 92.5 15 CYS B C 1
ATOM 2443 O O . CYS B 1 15 ? -12.797 21.156 -8.797 1 92.5 15 CYS B O 1
ATOM 2445 N N . GLU B 1 16 ? -13.336 20.672 -6.719 1 94.12 16 GLU B N 1
ATOM 2446 C CA . GLU B 1 16 ? -12.719 21.859 -6.133 1 94.12 16 GLU B CA 1
ATOM 2447 C C . GLU B 1 16 ? -11.438 21.5 -5.387 1 94.12 16 GLU B C 1
ATOM 2449 O O . GLU B 1 16 ? -11.25 20.359 -4.98 1 94.12 16 GLU B O 1
ATOM 2454 N N . GLY B 1 17 ? -10.555 22.484 -5.305 1 96.06 17 GLY B N 1
ATOM 2455 C CA . GLY B 1 17 ? -9.297 22.141 -4.668 1 96.06 17 GLY B CA 1
ATOM 2456 C C . GLY B 1 17 ? -8.625 23.328 -3.998 1 96.06 17 GLY B C 1
ATOM 2457 O O . GLY B 1 17 ? -9.023 24.484 -4.207 1 96.06 17 GLY B O 1
ATOM 2458 N N . SER B 1 18 ? -7.77 23.031 -3.098 1 98.12 18 SER B N 1
ATOM 2459 C CA . SER B 1 18 ? -6.848 23.938 -2.436 1 98.12 18 SER B CA 1
ATOM 2460 C C . SER B 1 18 ? -5.402 23.469 -2.578 1 98.12 18 SER B C 1
ATOM 2462 O O . SER B 1 18 ? -5.121 22.281 -2.48 1 98.12 18 SER B O 1
ATOM 2464 N N . VAL B 1 19 ? -4.527 24.391 -2.936 1 98.69 19 VAL B N 1
ATOM 2465 C CA . VAL B 1 19 ? -3.117 24.078 -3.131 1 98.69 19 VAL B CA 1
ATOM 2466 C C . VAL B 1 19 ? -2.248 25.031 -2.326 1 98.69 19 VAL B C 1
ATOM 2468 O O . VAL B 1 19 ? -2.498 26.234 -2.314 1 98.69 19 VAL B O 1
ATOM 2471 N N . ALA B 1 20 ? -1.358 24.5 -1.642 1 98.88 20 ALA B N 1
ATOM 2472 C CA . ALA B 1 20 ? -0.276 25.281 -1.042 1 98.88 20 ALA B CA 1
ATOM 2473 C C . ALA B 1 20 ? 1.085 24.672 -1.387 1 98.88 20 ALA B C 1
ATOM 2475 O O . ALA B 1 20 ? 1.293 23.469 -1.247 1 98.88 20 ALA B O 1
ATOM 2476 N N . ALA B 1 21 ? 1.954 25.422 -1.909 1 98.88 21 ALA B N 1
ATOM 2477 C CA . ALA B 1 21 ? 3.359 25.094 -2.115 1 98.88 21 ALA B CA 1
ATOM 2478 C C . ALA B 1 21 ? 4.273 26.125 -1.476 1 98.88 21 ALA B C 1
ATOM 2480 O O . ALA B 1 21 ? 4.133 27.328 -1.728 1 98.88 21 ALA B O 1
ATOM 2481 N N . LEU B 1 22 ? 5.133 25.688 -0.667 1 98.81 22 LEU B N 1
ATOM 2482 C CA . LEU B 1 22 ? 6.09 26.547 0.016 1 98.81 22 LEU B CA 1
ATOM 2483 C C . LEU B 1 22 ? 7.52 26.141 -0.309 1 98.81 22 LEU B C 1
ATOM 2485 O O . LEU B 1 22 ? 7.871 24.969 -0.213 1 98.81 22 LEU B O 1
ATOM 2489 N N . ASP B 1 23 ? 8.312 27.078 -0.706 1 98.44 23 ASP B N 1
ATOM 2490 C CA . ASP B 1 23 ? 9.758 26.828 -0.736 1 98.44 23 ASP B CA 1
ATOM 2491 C C . ASP B 1 23 ? 10.305 26.625 0.673 1 98.44 23 ASP B C 1
ATOM 2493 O O . ASP B 1 23 ? 10.18 27.5 1.529 1 98.44 23 ASP B O 1
ATOM 2497 N N . VAL B 1 24 ? 10.906 25.484 0.916 1 98.5 24 VAL B N 1
ATOM 2498 C CA . VAL B 1 24 ? 11.289 25.109 2.275 1 98.5 24 VAL B CA 1
ATOM 2499 C C . VAL B 1 24 ? 12.328 26.109 2.803 1 98.5 24 VAL B C 1
ATOM 2501 O O . VAL B 1 24 ? 12.344 26.422 3.994 1 98.5 24 VAL B O 1
ATOM 2504 N N . ASP B 1 25 ? 13.109 26.656 1.923 1 96.44 25 ASP B N 1
ATOM 2505 C CA . ASP B 1 25 ? 14.281 27.406 2.352 1 96.44 25 ASP B CA 1
ATOM 2506 C C . ASP B 1 25 ? 14.07 28.906 2.137 1 96.44 25 ASP B C 1
ATOM 2508 O O . ASP B 1 25 ? 15.016 29.688 2.262 1 96.44 25 ASP B O 1
ATOM 2512 N N . SER B 1 26 ? 12.922 29.312 1.758 1 95.94 26 SER B N 1
ATOM 2513 C CA . SER B 1 26 ? 12.641 30.734 1.585 1 95.94 26 SER B CA 1
ATOM 2514 C C . SER B 1 26 ? 11.195 31.047 1.932 1 95.94 26 SER B C 1
ATOM 2516 O O . SER B 1 26 ? 10.461 30.188 2.422 1 95.94 26 SER B O 1
ATOM 2518 N N . GLU B 1 27 ? 10.789 32.312 1.666 1 95.75 27 GLU B N 1
ATOM 2519 C CA . GLU B 1 27 ? 9.438 32.75 1.992 1 95.75 27 GLU B CA 1
ATOM 2520 C C . GLU B 1 27 ? 8.516 32.656 0.785 1 95.75 27 GLU B C 1
ATOM 2522 O O . GLU B 1 27 ? 7.316 32.938 0.883 1 95.75 27 GLU B O 1
ATOM 2527 N N . ASN B 1 28 ? 9.047 32.188 -0.325 1 97.12 28 ASN B N 1
ATOM 2528 C CA . ASN B 1 28 ? 8.234 32.094 -1.53 1 97.12 28 ASN B CA 1
ATOM 2529 C C . ASN B 1 28 ? 7.172 31 -1.397 1 97.12 28 ASN B C 1
ATOM 2531 O O . ASN B 1 28 ? 7.438 29.938 -0.837 1 97.12 28 ASN B O 1
ATOM 2535 N N . ARG B 1 29 ? 6.031 31.328 -1.849 1 98.06 29 ARG B N 1
ATOM 2536 C CA . ARG B 1 29 ? 4.945 30.359 -1.729 1 98.06 29 ARG B CA 1
ATOM 2537 C C . ARG B 1 29 ? 3.885 30.594 -2.799 1 98.06 29 ARG B C 1
ATOM 2539 O O . ARG B 1 29 ? 3.818 31.672 -3.395 1 98.06 29 ARG B O 1
ATOM 2546 N N . VAL B 1 30 ? 3.16 29.594 -3.123 1 98.38 30 VAL B N 1
ATOM 2547 C CA . VAL B 1 30 ? 1.931 29.625 -3.908 1 98.38 30 VAL B CA 1
ATOM 2548 C C . VAL B 1 30 ? 0.765 29.125 -3.055 1 98.38 30 VAL B C 1
ATOM 2550 O O . VAL B 1 30 ? 0.846 28.062 -2.443 1 98.38 30 VAL B O 1
ATOM 2553 N N . MET B 1 31 ? -0.286 29.969 -2.928 1 98.06 31 MET B N 1
ATOM 2554 C CA . MET B 1 31 ? -1.505 29.594 -2.209 1 98.06 31 MET B CA 1
ATOM 2555 C C . MET B 1 31 ? -2.727 29.719 -3.113 1 98.06 31 MET B C 1
ATOM 2557 O O . MET B 1 31 ? -2.91 30.75 -3.777 1 98.06 31 MET B O 1
ATOM 2561 N N . PHE B 1 32 ? -3.514 28.672 -3.131 1 98.44 32 PHE B N 1
ATOM 2562 C CA . PHE B 1 32 ? -4.75 28.672 -3.904 1 98.44 32 PHE B CA 1
ATOM 2563 C C . PHE B 1 32 ? -5.871 28 -3.123 1 98.44 32 PHE B C 1
ATOM 2565 O O . PHE B 1 32 ? -5.734 26.844 -2.691 1 98.44 32 PHE B O 1
ATOM 2572 N N . GLY B 1 33 ? -7.004 28.703 -2.904 1 96.88 33 GLY B N 1
ATOM 2573 C CA . GLY B 1 33 ? -8.188 28.141 -2.289 1 96.88 33 GLY B CA 1
ATOM 2574 C C . GLY B 1 33 ? -8 27.812 -0.82 1 96.88 33 GLY B C 1
ATOM 2575 O O . GLY B 1 33 ? -8.562 26.828 -0.319 1 96.88 33 GLY B O 1
ATOM 2576 N N . ASP B 1 34 ? -7.219 28.531 -0.074 1 96.31 34 ASP B N 1
ATOM 2577 C CA . ASP B 1 34 ? -6.797 28.141 1.269 1 96.31 34 ASP B CA 1
ATOM 2578 C C . ASP B 1 34 ? -7.598 28.891 2.334 1 96.31 34 ASP B C 1
ATOM 2580 O O . ASP B 1 34 ? -7.195 28.938 3.496 1 96.31 34 ASP B O 1
ATOM 2584 N N . ALA B 1 35 ? -8.734 29.438 2.029 1 94.44 35 ALA B N 1
ATOM 2585 C CA . ALA B 1 35 ? -9.484 30.312 2.932 1 94.44 35 ALA B CA 1
ATOM 2586 C C . ALA B 1 35 ? -10.172 29.5 4.023 1 94.44 35 ALA B C 1
ATOM 2588 O O . ALA B 1 35 ? -10.211 29.906 5.184 1 94.44 35 ALA B O 1
ATOM 2589 N N . GLU B 1 36 ? -10.758 28.375 3.703 1 95.88 36 GLU B N 1
ATOM 2590 C CA . GLU B 1 36 ? -11.508 27.562 4.656 1 95.88 36 GLU B CA 1
ATOM 2591 C C . GLU B 1 36 ? -10.898 26.172 4.809 1 95.88 36 GLU B C 1
ATOM 2593 O O . GLU B 1 36 ? -10.359 25.625 3.85 1 95.88 36 GLU B O 1
ATOM 2598 N N . PRO B 1 37 ? -11.031 25.641 6.066 1 98 37 PRO B N 1
ATOM 2599 C CA . PRO B 1 37 ? -10.562 24.266 6.242 1 98 37 PRO B CA 1
ATOM 2600 C C . PRO B 1 37 ? -11.352 23.266 5.402 1 98 37 PRO B C 1
ATOM 2602 O O . PRO B 1 37 ? -12.516 23.516 5.066 1 98 37 PRO B O 1
ATOM 2605 N N . MET B 1 38 ? -10.719 22.219 5.031 1 98.31 38 MET B N 1
ATOM 2606 C CA . MET B 1 38 ? -11.305 21.078 4.34 1 98.31 38 MET B CA 1
ATOM 2607 C C . MET B 1 38 ? -11.078 19.781 5.125 1 98.31 38 MET B C 1
ATOM 2609 O O . MET B 1 38 ? -10.266 19.766 6.055 1 98.31 38 MET B O 1
ATOM 2613 N N . VAL B 1 39 ? -11.883 18.734 4.832 1 98.31 39 VAL B N 1
ATOM 2614 C CA . VAL B 1 39 ? -11.672 17.422 5.441 1 98.31 39 VAL B CA 1
ATOM 2615 C C . VAL B 1 39 ? -10.234 16.984 5.203 1 98.31 39 VAL B C 1
ATOM 2617 O O . VAL B 1 39 ? -9.773 16.922 4.059 1 98.31 39 VAL B O 1
ATOM 2620 N N . ALA B 1 40 ? -9.555 16.672 6.262 1 98.69 40 ALA B N 1
ATOM 2621 C CA . ALA B 1 40 ? -8.125 16.391 6.156 1 98.69 40 ALA B CA 1
ATOM 2622 C C . ALA B 1 40 ? -7.887 14.969 5.656 1 98.69 40 ALA B C 1
ATOM 2624 O O . ALA B 1 40 ? -6.855 14.688 5.039 1 98.69 40 ALA B O 1
ATOM 2625 N N . ALA B 1 41 ? -8.938 14.18 5.867 1 97.56 41 ALA B N 1
ATOM 2626 C CA . ALA B 1 41 ? -8.695 12.75 5.68 1 97.56 41 ALA B CA 1
ATOM 2627 C C . ALA B 1 41 ? -7.41 12.312 6.375 1 97.56 41 ALA B C 1
ATOM 2629 O O . ALA B 1 41 ? -7.074 12.82 7.445 1 97.56 41 ALA B O 1
ATOM 2630 N N . SER B 1 42 ? -6.664 11.352 5.863 1 97.88 42 SER B N 1
ATOM 2631 C CA . SER B 1 42 ? -5.566 10.727 6.598 1 97.88 42 SER B CA 1
ATOM 2632 C C . SER B 1 42 ? -4.32 11.609 6.582 1 97.88 42 SER B C 1
ATOM 2634 O O . SER B 1 42 ? -3.297 11.25 7.172 1 97.88 42 SER B O 1
ATOM 2636 N N . THR B 1 43 ? -4.301 12.766 6.016 1 98.5 43 THR B N 1
ATOM 2637 C CA . THR B 1 43 ? -3.117 13.617 6.004 1 98.5 43 THR B CA 1
ATOM 2638 C C . THR B 1 43 ? -2.785 14.094 7.414 1 98.5 43 THR B C 1
ATOM 2640 O O . THR B 1 43 ? -1.623 14.359 7.73 1 98.5 43 THR B O 1
ATOM 2643 N N . PHE B 1 44 ? -3.758 14.156 8.312 1 98.75 44 PHE B N 1
ATOM 2644 C CA . PHE B 1 44 ? -3.551 14.656 9.672 1 98.75 44 PHE B CA 1
ATOM 2645 C C . PHE B 1 44 ? -2.635 13.727 10.453 1 98.75 44 PHE B C 1
ATOM 2647 O O . PHE B 1 44 ? -2.102 14.109 11.5 1 98.75 44 PHE B O 1
ATOM 2654 N N . LYS B 1 45 ? -2.406 12.523 9.961 1 98.81 45 LYS B N 1
ATOM 2655 C CA . LYS B 1 45 ? -1.614 11.547 10.695 1 98.81 45 LYS B CA 1
ATOM 2656 C C . LYS B 1 45 ? -0.181 12.031 10.891 1 98.81 45 LYS B C 1
ATOM 2658 O O . LYS B 1 45 ? 0.531 11.547 11.773 1 98.81 45 LYS B O 1
ATOM 2663 N N . ILE B 1 46 ? 0.234 12.977 10.133 1 98.94 46 ILE B N 1
ATOM 2664 C CA . ILE B 1 46 ? 1.553 13.586 10.273 1 98.94 46 ILE B CA 1
ATOM 2665 C C . ILE B 1 46 ? 1.665 14.266 11.641 1 98.94 46 ILE B C 1
ATOM 2667 O O . ILE B 1 46 ? 2.701 14.172 12.305 1 98.94 46 ILE B O 1
ATOM 2671 N N . VAL B 1 47 ? 0.583 14.922 12.094 1 98.88 47 VAL B N 1
ATOM 2672 C CA . VAL B 1 47 ? 0.6 15.672 13.344 1 98.88 47 VAL B CA 1
ATOM 2673 C C . VAL B 1 47 ? 0.686 14.719 14.523 1 98.88 47 VAL B C 1
ATOM 2675 O O . VAL B 1 47 ? 1.36 15 15.516 1 98.88 47 VAL B O 1
ATOM 2678 N N . VAL B 1 48 ? 0.044 13.57 14.398 1 98.94 48 VAL B N 1
ATOM 2679 C CA . VAL B 1 48 ? 0.081 12.562 15.453 1 98.94 48 VAL B CA 1
ATOM 2680 C C . VAL B 1 48 ? 1.489 11.977 15.562 1 98.94 48 VAL B C 1
ATOM 2682 O O . VAL B 1 48 ? 2.021 11.828 16.656 1 98.94 48 VAL B O 1
ATOM 2685 N N . ALA B 1 49 ? 2.08 11.703 14.422 1 98.94 49 ALA B N 1
ATOM 2686 C CA . ALA B 1 49 ? 3.451 11.195 14.414 1 98.94 49 ALA B CA 1
ATOM 2687 C C . ALA B 1 49 ? 4.414 12.211 15.031 1 98.94 49 ALA B C 1
ATOM 2689 O O . ALA B 1 49 ? 5.281 11.844 15.828 1 98.94 49 ALA B O 1
ATOM 2690 N N . LEU B 1 50 ? 4.258 13.477 14.617 1 98.94 50 LEU B N 1
ATOM 2691 C CA . LEU B 1 50 ? 5.121 14.508 15.18 1 98.94 50 LEU B CA 1
ATOM 2692 C C . LEU B 1 50 ? 5.023 14.531 16.703 1 98.94 50 LEU B C 1
ATOM 2694 O O . LEU B 1 50 ? 6.043 14.562 17.391 1 98.94 50 LEU B O 1
ATOM 2698 N N . GLU B 1 51 ? 3.814 14.516 17.219 1 98.94 51 GLU B N 1
ATOM 2699 C CA . GLU B 1 51 ? 3.633 14.57 18.672 1 98.94 51 GLU B CA 1
ATOM 2700 C C . GLU B 1 51 ? 4.27 13.359 19.344 1 98.94 51 GLU B C 1
ATOM 2702 O O . GLU B 1 51 ? 4.926 13.5 20.375 1 98.94 51 GLU B O 1
ATOM 2707 N N . LEU B 1 52 ? 4.109 12.164 18.797 1 98.94 52 LEU B N 1
ATOM 2708 C CA . LEU B 1 52 ? 4.719 10.961 19.359 1 98.94 52 LEU B CA 1
ATOM 2709 C C . LEU B 1 52 ? 6.227 11.141 19.5 1 98.94 52 LEU B C 1
ATOM 2711 O O . LEU B 1 52 ? 6.781 10.93 20.594 1 98.94 52 LEU B O 1
ATOM 2715 N N . PHE B 1 53 ? 6.84 11.531 18.422 1 98.94 53 PHE B N 1
ATOM 2716 C CA . PHE B 1 53 ? 8.297 11.57 18.422 1 98.94 53 PHE B CA 1
ATOM 2717 C C . PHE B 1 53 ? 8.812 12.742 19.25 1 98.94 53 PHE B C 1
ATOM 2719 O O . PHE B 1 53 ? 9.875 12.664 19.859 1 98.94 53 PHE B O 1
ATOM 2726 N N . CYS B 1 54 ? 8.039 13.852 19.266 1 98.94 54 CYS B N 1
ATOM 2727 C CA . CYS B 1 54 ? 8.398 14.938 20.172 1 98.94 54 CYS B CA 1
ATOM 2728 C C . CYS B 1 54 ? 8.359 14.477 21.625 1 98.94 54 CYS B C 1
ATOM 2730 O O . CYS B 1 54 ? 9.289 14.727 22.391 1 98.94 54 CYS B O 1
ATOM 2732 N N . GLN B 1 55 ? 7.285 13.812 22.031 1 98.94 55 GLN B N 1
ATOM 2733 C CA . GLN B 1 55 ? 7.203 13.305 23.406 1 98.94 55 GLN B CA 1
ATOM 2734 C C . GLN B 1 55 ? 8.352 12.336 23.703 1 98.94 55 GLN B C 1
ATOM 2736 O O . GLN B 1 55 ? 8.891 12.328 24.797 1 98.94 55 GLN B O 1
ATOM 2741 N N . GLY B 1 56 ? 8.695 11.516 22.734 1 98.88 56 GLY B N 1
ATOM 2742 C CA . GLY B 1 56 ? 9.859 10.648 22.891 1 98.88 56 GLY B CA 1
ATOM 2743 C C . GLY B 1 56 ? 11.148 11.422 23.125 1 98.88 56 GLY B C 1
ATOM 2744 O O . GLY B 1 56 ? 11.891 11.125 24.062 1 98.88 56 GLY B O 1
ATOM 2745 N N . ALA B 1 57 ? 11.383 12.383 22.297 1 98.75 57 ALA B N 1
ATOM 2746 C CA . ALA B 1 57 ? 12.602 13.188 22.391 1 98.75 57 ALA B CA 1
ATOM 2747 C C . ALA B 1 57 ? 12.633 13.992 23.688 1 98.75 57 ALA B C 1
ATOM 2749 O O . ALA B 1 57 ? 13.703 14.258 24.234 1 98.75 57 ALA B O 1
ATOM 2750 N N . GLU B 1 58 ? 11.477 14.305 24.203 1 98.25 58 GLU B N 1
ATOM 2751 C CA . GLU B 1 58 ? 11.352 15.102 25.422 1 98.25 58 GLU B CA 1
ATOM 2752 C C . GLU B 1 58 ? 11.289 14.211 26.656 1 98.25 58 GLU B C 1
ATOM 2754 O O . GLU B 1 58 ? 11.148 14.703 27.781 1 98.25 58 GLU B O 1
ATOM 2759 N N . GLY B 1 59 ? 11.32 12.93 26.484 1 98.38 59 GLY B N 1
ATOM 2760 C CA . GLY B 1 59 ? 11.414 11.984 27.578 1 98.38 59 GLY B CA 1
ATOM 2761 C C . GLY B 1 59 ? 10.07 11.688 28.219 1 98.38 59 GLY B C 1
ATOM 2762 O O . GLY B 1 59 ? 10.016 11.117 29.312 1 98.38 59 GLY B O 1
ATOM 2763 N N . MET B 1 60 ? 9.008 12.023 27.547 1 98.5 60 MET B N 1
ATOM 2764 C CA . MET B 1 60 ? 7.676 11.852 28.109 1 98.5 60 MET B CA 1
ATOM 2765 C C . MET B 1 60 ? 7.148 10.445 27.844 1 98.5 60 MET B C 1
ATOM 2767 O O . MET B 1 60 ? 6.215 9.992 28.516 1 98.5 60 MET B O 1
ATOM 2771 N N . LEU B 1 61 ? 7.668 9.734 26.828 1 98.5 61 LEU B N 1
ATOM 2772 C CA . LEU B 1 61 ? 7.363 8.344 26.531 1 98.5 61 LEU B CA 1
ATOM 2773 C C . LEU B 1 61 ? 8.523 7.676 25.797 1 98.5 61 LEU B C 1
ATOM 2775 O O . LEU B 1 61 ? 9.461 8.352 25.359 1 98.5 61 LEU B O 1
ATOM 2779 N N . ASP B 1 62 ? 8.523 6.383 25.812 1 98.81 62 ASP B N 1
ATOM 2780 C CA . ASP B 1 62 ? 9.523 5.598 25.094 1 98.81 62 ASP B CA 1
ATOM 2781 C C . ASP B 1 62 ? 8.961 5.07 23.781 1 98.81 62 ASP B C 1
ATOM 2783 O O . ASP B 1 62 ? 8.117 4.176 23.766 1 98.81 62 ASP B O 1
ATOM 2787 N N . PRO B 1 63 ? 9.461 5.617 22.625 1 98.69 63 PRO B N 1
ATOM 2788 C CA . PRO B 1 63 ? 8.914 5.172 21.344 1 98.69 63 PRO B CA 1
ATOM 2789 C C . PRO B 1 63 ? 9.102 3.676 21.109 1 98.69 63 PRO B C 1
ATOM 2791 O O . PRO B 1 63 ? 8.461 3.102 20.219 1 98.69 63 PRO B O 1
ATOM 2794 N N . THR B 1 64 ? 9.922 3.006 21.875 1 98.62 64 THR B N 1
ATOM 2795 C CA . THR B 1 64 ? 10.188 1.583 21.688 1 98.62 64 THR B CA 1
ATOM 2796 C C . THR B 1 64 ? 9.289 0.739 22.578 1 98.62 64 THR B C 1
ATOM 2798 O O . THR B 1 64 ? 9.352 -0.491 22.547 1 98.62 64 THR B O 1
ATOM 2801 N N . GLU B 1 65 ? 8.5 1.437 23.375 1 98.75 65 GLU B N 1
ATOM 2802 C CA . GLU B 1 65 ? 7.527 0.713 24.203 1 98.75 65 GLU B CA 1
ATOM 2803 C C . GLU B 1 65 ? 6.676 -0.219 23.344 1 98.75 65 GLU B C 1
ATOM 2805 O O . GLU B 1 65 ? 6.18 0.179 22.281 1 98.75 65 GLU B O 1
ATOM 2810 N N . ARG B 1 66 ? 6.543 -1.479 23.781 1 98.56 66 ARG B N 1
ATOM 2811 C CA . ARG B 1 66 ? 5.715 -2.441 23.062 1 98.56 66 ARG B CA 1
ATOM 2812 C C . ARG B 1 66 ? 4.254 -2.342 23.484 1 98.56 66 ARG B C 1
ATOM 2814 O O . ARG B 1 66 ? 3.963 -2.195 24.672 1 98.56 66 ARG B O 1
ATOM 2821 N N . VAL B 1 67 ? 3.377 -2.396 22.516 1 98.75 67 VAL B N 1
ATOM 2822 C CA . VAL B 1 67 ? 1.945 -2.291 22.766 1 98.75 67 VAL B CA 1
ATOM 2823 C C . VAL B 1 67 ? 1.201 -3.391 22.016 1 98.75 67 VAL B C 1
ATOM 2825 O O . VAL B 1 67 ? 1.69 -3.898 21 1 98.75 67 VAL B O 1
ATOM 2828 N N . LEU B 1 68 ? 0.039 -3.725 22.547 1 98.44 68 LEU B N 1
ATOM 2829 C CA . LEU B 1 68 ? -0.818 -4.73 21.938 1 98.44 68 LEU B CA 1
ATOM 2830 C C . LEU B 1 68 ? -1.9 -4.074 21.094 1 98.44 68 LEU B C 1
ATOM 2832 O O . LEU B 1 68 ? -2.479 -3.061 21.484 1 98.44 68 LEU B O 1
ATOM 2836 N N . LEU B 1 69 ? -2.074 -4.551 19.953 1 98.62 69 LEU B N 1
ATOM 2837 C CA . LEU B 1 69 ? -3.193 -4.199 19.078 1 98.62 69 LEU B CA 1
ATOM 2838 C C . LEU B 1 69 ? -4.129 -5.391 18.891 1 98.62 69 LEU B C 1
ATOM 2840 O O . LEU B 1 69 ? -3.717 -6.43 18.359 1 98.62 69 LEU B O 1
ATOM 2844 N N . SER B 1 70 ? -5.344 -5.211 19.312 1 98 70 SER B N 1
ATOM 2845 C CA . SER B 1 70 ? -6.312 -6.305 19.297 1 98 70 SER B CA 1
ATOM 2846 C C . SER B 1 70 ? -7.375 -6.086 18.219 1 98 70 SER B C 1
ATOM 2848 O O . SER B 1 70 ? -7.875 -4.973 18.047 1 98 70 SER B O 1
ATOM 2850 N N . PRO B 1 71 ? -7.758 -7.199 17.547 1 97.94 71 PRO B N 1
ATOM 2851 C CA . PRO B 1 71 ? -8.852 -7.086 16.578 1 97.94 71 PRO B CA 1
ATOM 2852 C C . PRO B 1 71 ? -10.141 -6.562 17.203 1 97.94 71 PRO B C 1
ATOM 2854 O O . PRO B 1 71 ? -10.938 -5.906 16.531 1 97.94 71 PRO B O 1
ATOM 2857 N N . ALA B 1 72 ? -10.359 -6.766 18.5 1 96.81 72 ALA B N 1
ATOM 2858 C CA . ALA B 1 72 ? -11.562 -6.328 19.203 1 96.81 72 ALA B CA 1
ATOM 2859 C C . ALA B 1 72 ? -11.625 -4.805 19.281 1 96.81 72 ALA B C 1
ATOM 2861 O O . ALA B 1 72 ? -12.695 -4.227 19.469 1 96.81 72 ALA B O 1
ATOM 2862 N N . ARG B 1 73 ? -10.539 -4.164 19.125 1 96.19 73 ARG B N 1
ATOM 2863 C CA . ARG B 1 73 ? -10.461 -2.709 19.234 1 96.19 73 ARG B CA 1
ATOM 2864 C C . ARG B 1 73 ? -9.977 -2.098 17.922 1 96.19 73 ARG B C 1
ATOM 2866 O O . ARG B 1 73 ? -9.477 -0.972 17.906 1 96.19 73 ARG B O 1
ATOM 2873 N N . ALA B 1 74 ? -10.039 -2.895 16.859 1 98.12 74 ALA B N 1
ATOM 2874 C CA . ALA B 1 74 ? -9.57 -2.418 15.562 1 98.12 74 ALA B CA 1
ATOM 2875 C C . ALA B 1 74 ? -10.43 -1.266 15.055 1 98.12 74 ALA B C 1
ATOM 2877 O O . ALA B 1 74 ? -11.656 -1.281 15.219 1 98.12 74 ALA B O 1
ATOM 2878 N N . THR B 1 75 ? -9.828 -0.224 14.539 1 98.5 75 THR B N 1
ATOM 2879 C CA . THR B 1 75 ? -10.492 0.868 13.844 1 98.5 75 THR B CA 1
ATOM 2880 C C . THR B 1 75 ? -10.742 0.506 12.375 1 98.5 75 THR B C 1
ATOM 2882 O O . THR B 1 75 ? -9.883 -0.099 11.734 1 98.5 75 THR B O 1
ATOM 2885 N N . PRO B 1 76 ? -11.914 0.897 11.883 1 96.88 76 PRO B N 1
ATOM 2886 C CA . PRO B 1 76 ? -12.195 0.547 10.484 1 96.88 76 PRO B CA 1
ATOM 2887 C C . PRO B 1 76 ? -11.102 1.007 9.531 1 96.88 76 PRO B C 1
ATOM 2889 O O . PRO B 1 76 ? -10.594 2.125 9.656 1 96.88 76 PRO B O 1
ATOM 2892 N N . GLY B 1 77 ? -10.703 0.149 8.656 1 94.69 77 GLY B N 1
ATOM 2893 C CA . GLY B 1 77 ? -9.664 0.385 7.676 1 94.69 77 GLY B CA 1
ATOM 2894 C C . GLY B 1 77 ? -9.43 -0.802 6.758 1 94.69 77 GLY B C 1
ATOM 2895 O O . GLY B 1 77 ? -10.039 -1.858 6.934 1 94.69 77 GLY B O 1
ATOM 2896 N N . GLY B 1 78 ? -8.578 -0.635 5.746 1 91 78 GLY B N 1
ATOM 2897 C CA . GLY B 1 78 ? -8.484 -1.658 4.715 1 91 78 GLY B CA 1
ATOM 2898 C C . GLY B 1 78 ? -7.164 -2.398 4.727 1 91 78 GLY B C 1
ATOM 2899 O O . GLY B 1 78 ? -6.953 -3.316 3.93 1 91 78 GLY B O 1
ATOM 2900 N N . GLN B 1 79 ? -6.254 -2.1 5.582 1 93.12 79 GLN B N 1
ATOM 2901 C CA . GLN B 1 79 ? -4.945 -2.74 5.551 1 93.12 79 GLN B CA 1
ATOM 2902 C C . GLN B 1 79 ? -4.273 -2.688 6.922 1 93.12 79 GLN B C 1
ATOM 2904 O O . GLN B 1 79 ? -4.668 -1.899 7.781 1 93.12 79 GLN B O 1
ATOM 2909 N N . GLY B 1 80 ? -3.264 -3.521 7.082 1 96.75 80 GLY B N 1
ATOM 2910 C CA . GLY B 1 80 ? -2.475 -3.527 8.305 1 96.75 80 GLY B CA 1
ATOM 2911 C C . GLY B 1 80 ? -3.225 -4.09 9.5 1 96.75 80 GLY B C 1
ATOM 2912 O O . GLY B 1 80 ? -3.918 -5.102 9.375 1 96.75 80 GLY B O 1
ATOM 2913 N N . PHE B 1 81 ? -3.066 -3.455 10.664 1 98.62 81 PHE B N 1
ATOM 2914 C CA . PHE B 1 81 ? -3.654 -3.906 11.922 1 98.62 81 PHE B CA 1
ATOM 2915 C C . PHE B 1 81 ? -5.176 -3.818 11.867 1 98.62 81 PHE B C 1
ATOM 2917 O O . PHE B 1 81 ? -5.867 -4.551 12.578 1 98.62 81 PHE B O 1
ATOM 2924 N N . CYS B 1 82 ? -5.707 -3.008 11.008 1 97.94 82 CYS B N 1
ATOM 2925 C CA . CYS B 1 82 ? -7.145 -2.822 10.875 1 97.94 82 CYS B CA 1
ATOM 2926 C C . CYS B 1 82 ? -7.836 -4.137 10.523 1 97.94 82 CYS B C 1
ATOM 2928 O O . CYS B 1 82 ? -8.992 -4.348 10.891 1 97.94 82 CYS B O 1
ATOM 2930 N N . ILE B 1 83 ? -7.078 -4.992 9.805 1 97.56 83 ILE B N 1
ATOM 2931 C CA . ILE B 1 83 ? -7.746 -6.18 9.297 1 97.56 83 ILE B CA 1
ATOM 2932 C C . ILE B 1 83 ? -7.047 -7.434 9.812 1 97.56 83 ILE B C 1
ATOM 2934 O O . ILE B 1 83 ? -7.191 -8.516 9.242 1 97.56 83 ILE B O 1
ATOM 2938 N N . PHE B 1 84 ? -6.223 -7.309 10.828 1 98.69 84 PHE B N 1
ATOM 2939 C CA . PHE B 1 84 ? -5.641 -8.477 11.484 1 98.69 84 PHE B CA 1
ATOM 2940 C C . PHE B 1 84 ? -6.719 -9.289 12.188 1 98.69 84 PHE B C 1
ATOM 2942 O O . PHE B 1 84 ? -7.727 -8.742 12.641 1 98.69 84 PHE B O 1
ATOM 2949 N N . GLU B 1 85 ? -6.512 -10.562 12.32 1 98.5 85 GLU B N 1
ATOM 2950 C CA . GLU B 1 85 ? -7.492 -11.453 12.945 1 98.5 85 GLU B CA 1
ATOM 2951 C C . GLU B 1 85 ? -7.07 -11.836 14.359 1 98.5 85 GLU B C 1
ATOM 2953 O O . GLU B 1 85 ? -7.875 -12.359 15.133 1 98.5 85 GLU B O 1
ATOM 2958 N N . ASP B 1 86 ? -5.805 -11.625 14.719 1 98.81 86 ASP B N 1
ATOM 2959 C CA . ASP B 1 86 ? -5.285 -11.953 16.047 1 98.81 86 ASP B CA 1
ATOM 2960 C C . ASP B 1 86 ? -4.547 -10.766 16.656 1 98.81 86 ASP B C 1
ATOM 2962 O O . ASP B 1 86 ? -4.277 -9.773 15.977 1 98.81 86 ASP B O 1
ATOM 2966 N N . VAL B 1 87 ? -4.289 -10.859 17.953 1 98.62 87 VAL B N 1
ATOM 2967 C CA . VAL B 1 87 ? -3.561 -9.82 18.672 1 98.62 87 VAL B CA 1
ATOM 2968 C C . VAL B 1 87 ? -2.143 -9.703 18.109 1 98.62 87 VAL B C 1
ATOM 2970 O O . VAL B 1 87 ? -1.496 -10.711 17.844 1 98.62 87 VAL B O 1
ATOM 2973 N N . ALA B 1 88 ? -1.71 -8.516 17.891 1 98.81 88 ALA B N 1
ATOM 2974 C CA . ALA B 1 88 ? -0.338 -8.211 17.484 1 98.81 88 ALA B CA 1
ATOM 2975 C C . ALA B 1 88 ? 0.363 -7.359 18.547 1 98.81 88 ALA B C 1
ATOM 2977 O O . ALA B 1 88 ? -0.29 -6.652 19.312 1 98.81 88 ALA B O 1
ATOM 2978 N N . GLU B 1 89 ? 1.648 -7.461 18.625 1 98.94 89 GLU B N 1
ATOM 2979 C CA . GLU B 1 89 ? 2.465 -6.645 19.516 1 98.94 89 GLU B CA 1
ATOM 2980 C C . GLU B 1 89 ? 3.578 -5.938 18.75 1 98.94 89 GLU B C 1
ATOM 2982 O O . GLU B 1 89 ? 4.379 -6.582 18.078 1 98.94 89 GLU B O 1
ATOM 2987 N N . VAL B 1 90 ? 3.637 -4.625 18.828 1 98.88 90 VAL B N 1
ATOM 2988 C CA . VAL B 1 90 ? 4.645 -3.826 18.156 1 98.88 90 VAL B CA 1
ATOM 2989 C C . VAL B 1 90 ? 5.039 -2.637 19.016 1 98.88 90 VAL B C 1
ATOM 2991 O O . VAL B 1 90 ? 4.379 -2.34 20.016 1 98.88 90 VAL B O 1
ATOM 2994 N N . SER B 1 91 ? 6.125 -1.966 18.656 1 98.94 91 SER B N 1
ATOM 2995 C CA . SER B 1 91 ? 6.52 -0.745 19.344 1 98.94 91 SER B CA 1
ATOM 2996 C C . SER B 1 91 ? 5.656 0.438 18.922 1 98.94 91 SER B C 1
ATOM 2998 O O . SER B 1 91 ? 5.055 0.413 17.844 1 98.94 91 SER B O 1
ATOM 3000 N N . LEU B 1 92 ? 5.676 1.495 19.734 1 98.94 92 LEU B N 1
ATOM 3001 C CA . LEU B 1 92 ? 4.973 2.727 19.391 1 98.94 92 LEU B CA 1
ATOM 3002 C C . LEU B 1 92 ? 5.52 3.32 18.094 1 98.94 92 LEU B C 1
ATOM 3004 O O . LEU B 1 92 ? 4.75 3.781 17.234 1 98.94 92 LEU B O 1
ATOM 3008 N N . ARG B 1 93 ? 6.844 3.297 17.906 1 98.88 93 ARG B N 1
ATOM 3009 C CA . ARG B 1 93 ? 7.406 3.908 16.703 1 98.88 93 ARG B CA 1
ATOM 3010 C C . ARG B 1 93 ? 7.105 3.066 15.477 1 98.88 93 ARG B C 1
ATOM 3012 O O . ARG B 1 93 ? 6.922 3.604 14.383 1 98.88 93 ARG B O 1
ATOM 3019 N N . ASP B 1 94 ? 7.012 1.736 15.625 1 98.88 94 ASP B N 1
ATOM 3020 C CA . ASP B 1 94 ? 6.625 0.916 14.484 1 98.88 94 ASP B CA 1
ATOM 3021 C C . ASP B 1 94 ? 5.133 1.042 14.195 1 98.88 94 ASP B C 1
ATOM 3023 O O . ASP B 1 94 ? 4.707 0.95 13.039 1 98.88 94 ASP B O 1
ATOM 3027 N N . ALA B 1 95 ? 4.301 1.287 15.242 1 98.88 95 ALA B N 1
ATOM 3028 C CA . ALA B 1 95 ? 2.908 1.651 14.992 1 98.88 95 ALA B CA 1
ATOM 3029 C C . ALA B 1 95 ? 2.812 2.947 14.195 1 98.88 95 ALA B C 1
ATOM 3031 O O . ALA B 1 95 ? 2.018 3.045 13.258 1 98.88 95 ALA B O 1
ATOM 3032 N N . ALA B 1 96 ? 3.641 3.914 14.547 1 98.88 96 ALA B N 1
ATOM 3033 C CA . ALA B 1 96 ? 3.67 5.176 13.812 1 98.88 96 ALA B CA 1
ATOM 3034 C C . ALA B 1 96 ? 4.109 4.961 12.367 1 98.88 96 ALA B C 1
ATOM 3036 O O . ALA B 1 96 ? 3.611 5.625 11.453 1 98.88 96 ALA B O 1
ATOM 3037 N N . ARG B 1 97 ? 5.027 4.066 12.18 1 98.56 97 ARG B N 1
ATOM 3038 C CA . ARG B 1 97 ? 5.48 3.729 10.828 1 98.56 97 ARG B CA 1
ATOM 3039 C C . ARG B 1 97 ? 4.332 3.184 9.984 1 98.56 97 ARG B C 1
ATOM 3041 O O . ARG B 1 97 ? 4.125 3.621 8.852 1 98.56 97 ARG B O 1
ATOM 3048 N N . MET B 1 98 ? 3.539 2.238 10.516 1 98.25 98 MET B N 1
ATOM 3049 C CA . MET B 1 98 ? 2.385 1.696 9.805 1 98.25 98 MET B CA 1
ATOM 3050 C C . MET B 1 98 ? 1.328 2.773 9.578 1 98.25 98 MET B C 1
ATOM 3052 O O . MET B 1 98 ? 0.667 2.793 8.539 1 98.25 98 MET B O 1
ATOM 3056 N N . MET B 1 99 ? 1.182 3.678 10.508 1 98.19 99 MET B N 1
ATOM 3057 C CA . MET B 1 99 ? 0.253 4.797 10.398 1 98.19 99 MET B CA 1
ATOM 3058 C C . MET B 1 99 ? 0.603 5.676 9.203 1 98.19 99 MET B C 1
ATOM 3060 O O . MET B 1 99 ? -0.273 6.039 8.414 1 98.19 99 MET B O 1
ATOM 3064 N N . LEU B 1 100 ? 1.858 5.914 9.016 1 97.81 100 LEU B N 1
ATOM 3065 C CA . LEU B 1 100 ? 2.238 6.898 8.008 1 97.81 100 LEU B CA 1
ATOM 3066 C C . LEU B 1 100 ? 2.467 6.227 6.652 1 97.81 100 LEU B C 1
ATOM 3068 O O . LEU B 1 100 ? 2.178 6.812 5.609 1 97.81 100 LEU B O 1
ATOM 3072 N N . THR B 1 101 ? 2.92 4.957 6.609 1 96.44 101 THR B N 1
ATOM 3073 C CA . THR B 1 101 ? 3.352 4.359 5.348 1 96.44 101 THR B CA 1
ATOM 3074 C C . THR B 1 101 ? 2.189 3.652 4.66 1 96.44 101 THR B C 1
ATOM 3076 O O . THR B 1 101 ? 2.143 3.578 3.428 1 96.44 101 THR B O 1
ATOM 3079 N N . ILE B 1 102 ? 1.258 3.098 5.418 1 95.25 102 ILE B N 1
ATOM 3080 C CA . ILE B 1 102 ? 0.15 2.404 4.77 1 95.25 102 ILE B CA 1
ATOM 3081 C C . ILE B 1 102 ? -1.176 2.906 5.336 1 95.25 102 ILE B C 1
ATOM 3083 O O . ILE B 1 102 ? -2.221 2.287 5.129 1 95.25 102 ILE B O 1
ATOM 3087 N N . SER B 1 103 ? -1.117 4 6.164 1 96.12 103 SER B N 1
ATOM 3088 C CA . SER B 1 103 ? -2.285 4.715 6.668 1 96.12 103 SER B CA 1
ATOM 3089 C C . SER B 1 103 ? -3.135 3.824 7.566 1 96.12 103 SER B C 1
ATOM 3091 O O . SER B 1 103 ? -4.363 3.838 7.48 1 96.12 103 SER B O 1
ATOM 3093 N N . ASP B 1 104 ? -2.549 3.061 8.469 1 97.25 104 ASP B N 1
ATOM 3094 C CA . ASP B 1 104 ? -3.268 2.158 9.359 1 97.25 104 ASP B CA 1
ATOM 3095 C C . ASP B 1 104 ? -4.059 2.938 10.406 1 97.25 104 ASP B C 1
ATOM 3097 O O . ASP B 1 104 ? -3.471 3.602 11.266 1 97.25 104 ASP B O 1
ATOM 3101 N N . ASN B 1 105 ? -5.367 2.756 10.398 1 98.5 105 ASN B N 1
ATOM 3102 C CA . ASN B 1 105 ? -6.246 3.516 11.281 1 98.5 105 ASN B CA 1
ATOM 3103 C C . ASN B 1 105 ? -6.195 2.984 12.711 1 98.5 105 ASN B C 1
ATOM 3105 O O . ASN B 1 105 ? -6.352 3.746 13.672 1 98.5 105 ASN B O 1
ATOM 3109 N N . THR B 1 106 ? -6.023 1.721 12.891 1 98.88 106 THR B N 1
ATOM 3110 C CA . THR B 1 106 ? -5.918 1.152 14.234 1 98.88 106 THR B CA 1
ATOM 3111 C C . THR B 1 106 ? -4.672 1.679 14.945 1 98.88 106 THR B C 1
ATOM 3113 O O . THR B 1 106 ? -4.742 2.076 16.109 1 98.88 106 THR B O 1
ATOM 3116 N N . ALA B 1 107 ? -3.568 1.709 14.227 1 98.88 107 ALA B N 1
ATOM 3117 C CA . ALA B 1 107 ? -2.361 2.32 14.773 1 98.88 107 ALA B CA 1
ATOM 3118 C C . ALA B 1 107 ? -2.596 3.789 15.109 1 98.88 107 ALA B C 1
ATOM 3120 O O . ALA B 1 107 ? -2.145 4.273 16.156 1 98.88 107 ALA B O 1
ATOM 3121 N N . THR B 1 108 ? -3.273 4.461 14.258 1 98.81 108 THR B N 1
ATOM 3122 C CA . THR B 1 108 ? -3.531 5.887 14.453 1 98.81 108 THR B CA 1
ATOM 3123 C C . THR B 1 108 ? -4.293 6.129 15.75 1 98.81 108 THR B C 1
ATOM 3125 O O . THR B 1 108 ? -3.887 6.953 16.562 1 98.81 108 THR B O 1
ATOM 3128 N N . ASP B 1 109 ? -5.383 5.414 15.922 1 98.81 109 ASP B N 1
ATOM 3129 C CA . ASP B 1 109 ? -6.199 5.621 17.109 1 98.81 109 ASP B CA 1
ATOM 3130 C C . ASP B 1 109 ? -5.426 5.254 18.375 1 98.81 109 ASP B C 1
ATOM 3132 O O . ASP B 1 109 ? -5.559 5.922 19.406 1 98.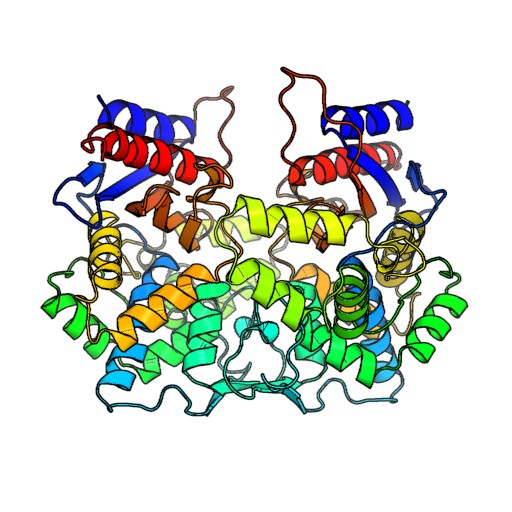81 109 ASP B O 1
ATOM 3136 N N . LEU B 1 110 ? -4.676 4.184 18.328 1 98.81 110 LEU B N 1
ATOM 3137 C CA . LEU B 1 110 ? -3.807 3.834 19.438 1 98.81 110 LEU B CA 1
ATOM 3138 C C . LEU B 1 110 ? -2.887 4.996 19.797 1 98.81 110 LEU B C 1
ATOM 3140 O O . LEU B 1 110 ? -2.76 5.359 20.969 1 98.81 110 LEU B O 1
ATOM 3144 N N . LEU B 1 111 ? -2.279 5.598 18.812 1 98.94 111 LEU B N 1
ATOM 3145 C CA . LEU B 1 111 ? -1.289 6.648 19.031 1 98.94 111 LEU B CA 1
ATOM 3146 C C . LEU B 1 111 ? -1.958 7.934 19.5 1 98.94 111 LEU B C 1
ATOM 3148 O O . LEU B 1 111 ? -1.408 8.656 20.344 1 98.94 111 LEU B O 1
ATOM 3152 N N . ILE B 1 112 ? -3.115 8.25 18.922 1 98.88 112 ILE B N 1
ATOM 3153 C CA . ILE B 1 112 ? -3.854 9.414 19.406 1 98.88 112 ILE B CA 1
ATOM 3154 C C . ILE B 1 112 ? -4.102 9.289 20.906 1 98.88 112 ILE B C 1
ATOM 3156 O O . ILE B 1 112 ? -3.883 10.242 21.656 1 98.88 112 ILE B O 1
ATOM 3160 N N . ARG B 1 113 ? -4.551 8.125 21.391 1 98.5 113 ARG B N 1
ATOM 3161 C CA . ARG B 1 113 ? -4.82 7.902 22.797 1 98.5 113 ARG B CA 1
ATOM 3162 C C . ARG B 1 113 ? -3.541 7.988 23.625 1 98.5 113 ARG B C 1
ATOM 3164 O O . ARG B 1 113 ? -3.547 8.516 24.734 1 98.5 113 ARG B O 1
ATOM 3171 N N . ARG B 1 114 ? -2.494 7.496 23.062 1 98.69 114 ARG B N 1
ATOM 3172 C CA . ARG B 1 114 ? -1.225 7.449 23.781 1 98.69 114 ARG B CA 1
ATOM 3173 C C . ARG B 1 114 ? -0.65 8.852 23.984 1 98.69 114 ARG B C 1
ATOM 3175 O O . ARG B 1 114 ? -0.116 9.164 25.047 1 98.69 114 ARG B O 1
ATOM 3182 N N . VAL B 1 115 ? -0.724 9.719 22.891 1 98.75 115 VAL B N 1
ATOM 3183 C CA . VAL B 1 115 ? -0.021 10.992 22.938 1 98.75 115 VAL B CA 1
ATOM 3184 C C . VAL B 1 115 ? -0.954 12.078 23.469 1 98.75 115 VAL B C 1
ATOM 3186 O O . VAL B 1 115 ? -0.505 13.172 23.828 1 98.75 115 VAL B O 1
ATOM 3189 N N . SER B 1 116 ? -2.211 11.852 23.5 1 98.44 116 SER B N 1
ATOM 3190 C CA . SER B 1 116 ? -3.219 12.789 23.984 1 98.44 116 SER B CA 1
ATOM 3191 C C . SER B 1 116 ? -3.566 13.82 22.922 1 98.44 116 SER B C 1
ATOM 3193 O O . SER B 1 116 ? -2.689 14.539 22.438 1 98.44 116 SER B O 1
ATOM 3195 N N . LEU B 1 117 ? -4.855 13.898 22.641 1 98.12 117 LEU B N 1
ATOM 3196 C CA . LEU B 1 117 ? -5.379 14.852 21.672 1 98.12 117 LEU B CA 1
ATOM 3197 C C . LEU B 1 117 ? -5.082 16.281 22.094 1 98.12 117 LEU B C 1
ATOM 3199 O O . LEU B 1 117 ? -4.746 17.125 21.266 1 98.12 117 LEU B O 1
ATOM 3203 N N . SER B 1 118 ? -5.215 16.562 23.359 1 98.38 118 SER B N 1
ATOM 3204 C CA . SER B 1 118 ? -4.957 17.891 23.891 1 98.38 118 SER B CA 1
ATOM 3205 C C . SER B 1 118 ? -3.502 18.297 23.672 1 98.38 118 SER B C 1
ATOM 3207 O O . SER B 1 118 ? -3.217 19.453 23.344 1 98.38 118 SER B O 1
ATOM 3209 N N . ARG B 1 119 ? -2.594 17.391 23.844 1 98.44 119 ARG B N 1
ATOM 3210 C CA . ARG B 1 119 ? -1.178 17.688 23.641 1 98.44 119 ARG B CA 1
ATOM 3211 C C . ARG B 1 119 ? -0.865 17.953 22.172 1 98.44 119 ARG B C 1
ATOM 3213 O O . ARG B 1 119 ? -0.01 18.781 21.859 1 98.44 119 ARG B O 1
ATOM 3220 N N . VAL B 1 120 ? -1.534 17.219 21.281 1 98.75 120 VAL B N 1
ATOM 3221 C CA . VAL B 1 120 ? -1.4 17.484 19.859 1 98.75 120 VAL B CA 1
ATOM 3222 C C . VAL B 1 120 ? -1.8 18.922 19.547 1 98.75 120 VAL B C 1
ATOM 3224 O O . VAL B 1 120 ? -1.052 19.656 18.891 1 98.75 120 VAL B O 1
ATOM 3227 N N . HIS B 1 121 ? -2.902 19.359 20.078 1 98.62 121 HIS B N 1
ATOM 3228 C CA . HIS B 1 121 ? -3.402 20.703 19.797 1 98.62 121 HIS B CA 1
ATOM 3229 C C . HIS B 1 121 ? -2.518 21.766 20.453 1 98.62 121 HIS B C 1
ATOM 3231 O O . HIS B 1 121 ? -2.318 22.844 19.891 1 98.62 121 HIS B O 1
ATOM 3237 N N . ASP B 1 122 ? -2.061 21.453 21.641 1 98.5 122 ASP B N 1
ATOM 3238 C CA . ASP B 1 122 ? -1.15 22.391 22.297 1 98.5 122 ASP B CA 1
ATOM 3239 C C . ASP B 1 122 ? 0.093 22.641 21.453 1 98.5 122 ASP B C 1
ATOM 3241 O O . ASP B 1 122 ? 0.523 23.781 21.297 1 98.5 122 ASP B O 1
ATOM 3245 N N . ARG B 1 123 ? 0.662 21.578 20.906 1 98.5 123 ARG B N 1
ATOM 3246 C CA . ARG B 1 123 ? 1.846 21.719 20.062 1 98.5 123 ARG B CA 1
ATOM 3247 C C . ARG B 1 123 ? 1.528 22.516 18.797 1 98.5 123 ARG B C 1
ATOM 3249 O O . ARG B 1 123 ? 2.293 23.391 18.406 1 98.5 123 ARG B O 1
ATOM 3256 N N . LEU B 1 124 ? 0.435 22.172 18.156 1 98.75 124 LEU B N 1
ATOM 3257 C CA . LEU B 1 124 ? 0.023 22.906 16.969 1 98.75 124 LEU B CA 1
ATOM 3258 C C . LEU B 1 124 ? -0.166 24.391 17.281 1 98.75 124 LEU B C 1
ATOM 3260 O O . LEU B 1 124 ? 0.244 25.25 16.484 1 98.75 124 LEU B O 1
ATOM 3264 N N . GLY B 1 125 ? -0.796 24.672 18.406 1 98.5 125 GLY B N 1
ATOM 3265 C CA . GLY B 1 125 ? -0.968 26.047 18.828 1 98.5 125 GLY B CA 1
ATOM 3266 C C . GLY B 1 125 ? 0.345 26.797 18.984 1 98.5 125 GLY B C 1
ATOM 3267 O O . GLY B 1 125 ? 0.478 27.938 18.547 1 98.5 125 GLY B O 1
ATOM 3268 N N . ARG B 1 126 ? 1.307 26.188 19.578 1 98.25 126 ARG B N 1
ATOM 3269 C CA . ARG B 1 126 ? 2.617 26.781 19.797 1 98.25 126 ARG B CA 1
ATOM 3270 C C . ARG B 1 126 ? 3.318 27.047 18.469 1 98.25 126 ARG B C 1
ATOM 3272 O O . ARG B 1 126 ? 4.129 27.984 18.359 1 98.25 126 ARG B O 1
ATOM 3279 N N . LEU B 1 127 ? 2.967 26.25 17.5 1 98.62 127 LEU B N 1
ATOM 3280 C CA . LEU B 1 127 ? 3.584 26.391 16.188 1 98.62 127 LEU B CA 1
ATOM 3281 C C . LEU B 1 127 ? 2.799 27.359 15.312 1 98.62 127 LEU B C 1
ATOM 3283 O O . LEU B 1 127 ? 3.168 27.609 14.164 1 98.62 127 LEU B O 1
ATOM 3287 N N . GLY B 1 128 ? 1.7 27.891 15.852 1 98.5 128 GLY B N 1
ATOM 3288 C CA . GLY B 1 128 ? 0.863 28.812 15.094 1 98.5 128 GLY B CA 1
ATOM 3289 C C . GLY B 1 128 ? 0.009 28.109 14.047 1 98.5 128 GLY B C 1
ATOM 3290 O O . GLY B 1 128 ? -0.384 28.734 13.055 1 98.5 128 GLY B O 1
ATOM 3291 N N . LEU B 1 129 ? -0.217 26.844 14.195 1 98.69 129 LEU B N 1
ATOM 3292 C CA . LEU B 1 129 ? -0.981 26.047 13.25 1 98.69 129 LEU B CA 1
ATOM 3293 C C . LEU B 1 129 ? -2.359 25.719 13.805 1 98.69 129 LEU B C 1
ATOM 3295 O O . LEU B 1 129 ? -2.717 24.531 13.914 1 98.69 129 LEU B O 1
ATOM 3299 N N . ASP B 1 130 ? -3.172 26.719 13.977 1 96.75 130 ASP B N 1
ATOM 3300 C CA . ASP B 1 130 ? -4.434 26.578 14.703 1 96.75 130 ASP B CA 1
ATOM 3301 C C . ASP B 1 130 ? -5.562 26.172 13.758 1 96.75 130 ASP B C 1
ATOM 3303 O O . ASP B 1 130 ? -6.691 25.938 14.203 1 96.75 130 ASP B O 1
ATOM 3307 N N . ARG B 1 131 ? -5.285 26.031 12.484 1 97.88 131 ARG B N 1
ATOM 3308 C CA . ARG B 1 131 ? -6.316 25.625 11.539 1 97.88 131 ARG B CA 1
ATOM 3309 C C . ARG B 1 131 ? -6.152 24.156 11.141 1 97.88 131 ARG B C 1
ATOM 3311 O O . ARG B 1 131 ? -6.73 23.703 10.148 1 97.88 131 ARG B O 1
ATOM 3318 N N . ILE B 1 132 ? -5.316 23.438 11.773 1 98.75 132 ILE B N 1
ATOM 3319 C CA . ILE B 1 132 ? -5.316 21.984 11.812 1 98.75 132 ILE B CA 1
ATOM 3320 C C . ILE B 1 132 ? -6.039 21.5 13.07 1 98.75 132 ILE B C 1
ATOM 3322 O O . ILE B 1 132 ? -5.551 21.703 14.188 1 98.75 132 ILE B O 1
ATOM 3326 N N . ARG B 1 133 ? -7.145 20.891 12.891 1 98.38 133 ARG B N 1
ATOM 3327 C CA . ARG B 1 133 ? -7.961 20.531 14.047 1 98.38 133 ARG B CA 1
ATOM 3328 C C . ARG B 1 133 ? -8.391 19.078 13.984 1 98.38 133 ARG B C 1
ATOM 3330 O O . ARG B 1 133 ? -9.117 18.672 13.078 1 98.38 133 ARG B O 1
ATOM 3337 N N . LEU B 1 134 ? -7.922 18.297 14.922 1 98.5 134 LEU B N 1
ATOM 3338 C CA . LEU B 1 134 ? -8.367 16.906 15.062 1 98.5 134 LEU B CA 1
ATOM 3339 C C . LEU B 1 134 ? -9.656 16.828 15.883 1 98.5 134 LEU B C 1
ATOM 3341 O O . LEU B 1 134 ? -9.75 17.438 16.953 1 98.5 134 LEU B O 1
ATOM 3345 N N . ALA B 1 135 ? -10.648 16.156 15.445 1 97.88 135 ALA B N 1
ATOM 3346 C CA . ALA B 1 135 ? -11.945 16.062 16.094 1 97.88 135 ALA B CA 1
ATOM 3347 C C . ALA B 1 135 ? -11.961 14.945 17.141 1 97.88 135 ALA B C 1
ATOM 3349 O O . ALA B 1 135 ? -12.766 14.961 18.078 1 97.88 135 ALA B O 1
ATOM 3350 N N . GLY B 1 136 ? -11.188 14 17.094 1 98.06 136 GLY B N 1
ATOM 3351 C CA . GLY B 1 136 ? -11.078 12.82 17.938 1 98.06 136 GLY B CA 1
ATOM 3352 C C . GLY B 1 136 ? -10.344 11.672 17.266 1 98.06 136 GLY B C 1
ATOM 3353 O O . GLY B 1 136 ? -9.523 11.891 16.359 1 98.06 136 GLY B O 1
ATOM 3354 N N . THR B 1 137 ? -10.586 10.469 17.812 1 98.38 137 THR B N 1
ATOM 3355 C CA . THR B 1 137 ? -10.062 9.305 17.109 1 98.38 137 THR B CA 1
ATOM 3356 C C . THR B 1 137 ? -10.852 9.055 15.82 1 98.38 137 THR B C 1
ATOM 3358 O O . THR B 1 137 ? -11.953 9.578 15.648 1 98.38 137 THR B O 1
ATOM 3361 N N . ILE B 1 138 ? -10.281 8.312 14.961 1 98.62 138 ILE B N 1
ATOM 3362 C CA . ILE B 1 138 ? -10.93 7.969 13.703 1 98.62 138 ILE B CA 1
ATOM 3363 C C . ILE B 1 138 ? -12.211 7.18 13.984 1 98.62 138 ILE B C 1
ATOM 3365 O O . ILE B 1 138 ? -13.25 7.43 13.367 1 98.62 138 ILE B O 1
ATOM 3369 N N . GLN B 1 139 ? -12.148 6.262 14.953 1 98.5 139 GLN B N 1
ATOM 3370 C CA . GLN B 1 139 ? -13.328 5.488 15.336 1 98.5 139 GLN B CA 1
ATOM 3371 C C . GLN B 1 139 ? -14.469 6.406 15.773 1 98.5 139 GLN B C 1
ATOM 3373 O O . GLN B 1 139 ? -15.617 6.199 15.391 1 98.5 139 GLN B O 1
ATOM 3378 N N . GLN B 1 140 ? -14.141 7.398 16.594 1 98.31 140 GLN B N 1
ATOM 3379 C CA . GLN B 1 140 ? -15.148 8.344 17.062 1 98.31 140 GLN B CA 1
ATOM 3380 C C . GLN B 1 140 ? -15.773 9.102 15.898 1 98.31 140 GLN B C 1
ATOM 3382 O O . GLN B 1 140 ? -16.984 9.305 15.859 1 98.31 140 GLN B O 1
ATOM 3387 N N . GLU B 1 141 ? -14.969 9.547 14.984 1 98.25 141 GLU B N 1
ATOM 3388 C CA . GLU B 1 141 ? -15.453 10.266 13.812 1 98.25 141 GLU B CA 1
ATOM 3389 C C . GLU B 1 141 ? -16.375 9.383 12.969 1 98.25 141 GLU B C 1
ATOM 3391 O O . GLU B 1 141 ? -17.453 9.812 12.57 1 98.25 141 GLU B O 1
ATOM 3396 N N . PHE B 1 142 ? -15.945 8.164 12.703 1 97.94 142 PHE B N 1
ATOM 3397 C CA . PHE B 1 142 ? -16.734 7.234 11.898 1 97.94 142 PHE B CA 1
ATOM 3398 C C . PHE B 1 142 ? -18.047 6.891 12.586 1 97.94 142 PHE B C 1
ATOM 3400 O O . PHE B 1 142 ? -19.094 6.824 11.945 1 97.94 142 PHE B O 1
ATOM 3407 N N . ASP B 1 143 ? -18.016 6.695 13.883 1 98.25 143 ASP B N 1
ATOM 3408 C CA . ASP B 1 143 ? -19.234 6.402 14.633 1 98.25 143 ASP B CA 1
ATOM 3409 C C . ASP B 1 143 ? -20.234 7.555 14.523 1 98.25 143 ASP B C 1
ATOM 3411 O O . ASP B 1 143 ? -21.438 7.328 14.406 1 98.25 143 ASP B O 1
ATOM 3415 N N . ALA B 1 144 ? -19.719 8.766 14.602 1 98.19 144 ALA B N 1
ATOM 3416 C CA . ALA B 1 144 ? -20.594 9.93 14.461 1 98.19 144 ALA B CA 1
ATOM 3417 C C . ALA B 1 144 ? -21.266 9.945 13.094 1 98.19 144 ALA B C 1
ATOM 3419 O O . ALA B 1 144 ? -22.469 10.234 12.984 1 98.19 144 ALA B O 1
ATOM 3420 N N . ILE B 1 145 ? -20.562 9.625 12.055 1 97.69 145 ILE B N 1
ATOM 3421 C CA . ILE B 1 145 ? -21.109 9.555 10.703 1 97.69 145 ILE B CA 1
ATOM 3422 C C . ILE B 1 145 ? -22.188 8.477 10.641 1 97.69 145 ILE B C 1
ATOM 3424 O O . ILE B 1 145 ? -23.266 8.703 10.086 1 97.69 145 ILE B O 1
ATOM 3428 N N . GLY B 1 146 ? -21.844 7.285 11.203 1 97.88 146 GLY B N 1
ATOM 3429 C CA . GLY B 1 146 ? -22.828 6.219 11.258 1 97.88 146 GLY B CA 1
ATOM 3430 C C . GLY B 1 146 ? -24.109 6.625 11.945 1 97.88 146 GLY B C 1
ATOM 3431 O O . GLY B 1 146 ? -25.203 6.352 11.445 1 97.88 146 GLY B O 1
ATOM 3432 N N . ARG B 1 147 ? -24.016 7.324 13.023 1 97.88 147 ARG B N 1
ATOM 3433 C CA . ARG B 1 147 ? -25.188 7.758 13.781 1 97.88 147 ARG B CA 1
ATOM 3434 C C . ARG B 1 147 ? -26 8.773 12.992 1 97.88 147 ARG B C 1
ATOM 3436 O O . ARG B 1 147 ? -27.234 8.758 13.031 1 97.88 147 ARG B O 1
ATOM 3443 N N . ASP B 1 148 ? -25.328 9.586 12.305 1 97 148 ASP B N 1
ATOM 3444 C CA . ASP B 1 148 ? -26.016 10.586 11.484 1 97 148 ASP B CA 1
ATOM 3445 C C . ASP B 1 148 ? -26.875 9.914 10.414 1 97 148 ASP B C 1
ATOM 3447 O O . ASP B 1 148 ? -27.828 10.516 9.914 1 97 148 ASP B O 1
ATOM 3451 N N . THR B 1 149 ? -26.562 8.68 10.016 1 95.69 149 THR B N 1
ATOM 3452 C CA . THR B 1 149 ? -27.281 7.98 8.961 1 95.69 149 THR B CA 1
ATOM 3453 C C . THR B 1 149 ? -28.344 7.066 9.547 1 95.69 149 THR B C 1
ATOM 3455 O O . THR B 1 149 ? -28.922 6.242 8.836 1 95.69 149 THR B O 1
ATOM 3458 N N . GLY B 1 150 ? -28.484 7.102 10.844 1 96.31 150 GLY B N 1
ATOM 3459 C CA . GLY B 1 150 ? -29.547 6.352 11.492 1 96.31 150 GLY B CA 1
ATOM 3460 C C . GLY B 1 150 ? -29.094 5 12.016 1 96.31 150 GLY B C 1
ATOM 3461 O O . GLY B 1 150 ? -29.922 4.152 12.359 1 96.31 150 GLY B O 1
ATOM 3462 N N . HIS B 1 151 ? -27.844 4.801 12.039 1 97.81 151 HIS B N 1
ATOM 3463 C CA . HIS B 1 151 ? -27.297 3.545 12.539 1 97.81 151 HIS B CA 1
ATOM 3464 C C . HIS B 1 151 ? -26.719 3.717 13.945 1 97.81 151 HIS B C 1
ATOM 3466 O O . HIS B 1 151 ? -26.594 4.84 14.43 1 97.81 151 HIS B O 1
ATOM 3472 N N . ALA B 1 152 ? -26.391 2.656 14.633 1 98.19 152 ALA B N 1
ATOM 3473 C CA . ALA B 1 152 ? -25.812 2.711 15.977 1 98.19 152 ALA B CA 1
ATOM 3474 C C . ALA B 1 152 ? -24.391 3.262 15.938 1 98.19 152 ALA B C 1
ATOM 3476 O O . ALA B 1 152 ? -23.906 3.793 16.938 1 98.19 152 ALA B O 1
ATOM 3477 N N . GLY B 1 153 ? -23.734 3.117 14.883 1 97.69 153 GLY B N 1
ATOM 3478 C CA . GLY B 1 153 ? -22.375 3.527 14.594 1 97.69 153 GLY B CA 1
ATOM 3479 C C . GLY B 1 153 ? -21.859 3.035 13.25 1 97.69 153 GLY B C 1
ATOM 3480 O O . GLY B 1 153 ? -22.656 2.621 12.398 1 97.69 153 GLY B O 1
ATOM 3481 N N . TRP B 1 154 ? -20.625 3.143 13.117 1 97.12 154 TRP B N 1
ATOM 3482 C CA . TRP B 1 154 ? -20.047 2.773 11.836 1 97.12 154 TRP B CA 1
ATOM 3483 C C . TRP B 1 154 ? -20.25 1.29 11.547 1 97.12 154 TRP B C 1
ATOM 3485 O O . TRP B 1 154 ? -20.625 0.915 10.43 1 97.12 154 TRP B O 1
ATOM 3495 N N . ALA B 1 155 ? -19.922 0.473 12.523 1 96.88 155 ALA B N 1
ATOM 3496 C CA . ALA B 1 155 ? -20.016 -0.972 12.328 1 96.88 155 ALA B CA 1
ATOM 3497 C C . ALA B 1 155 ? -21.422 -1.38 11.883 1 96.88 155 ALA B C 1
ATOM 3499 O O . ALA B 1 155 ? -21.578 -2.221 10.992 1 96.88 155 ALA B O 1
ATOM 3500 N N . ASP B 1 156 ? -22.469 -0.821 12.516 1 97.81 156 ASP B N 1
ATOM 3501 C CA . ASP B 1 156 ? -23.859 -1.074 12.141 1 97.81 156 ASP B CA 1
ATOM 3502 C C . ASP B 1 156 ? -24.141 -0.596 10.719 1 97.81 156 ASP B C 1
ATOM 3504 O O . ASP B 1 156 ? -24.812 -1.287 9.953 1 97.81 156 ASP B O 1
ATOM 3508 N N . MET B 1 157 ? -23.641 0.519 10.367 1 97.12 157 MET B N 1
ATOM 3509 C CA . MET B 1 157 ? -23.812 1.06 9.023 1 97.12 157 MET B CA 1
ATOM 3510 C C . MET B 1 157 ? -23.125 0.175 7.992 1 97.12 157 MET B C 1
ATOM 3512 O O . MET B 1 157 ? -23.703 -0.135 6.949 1 97.12 157 MET B O 1
ATOM 3516 N N . ALA B 1 158 ? -21.875 -0.167 8.258 1 95.88 158 ALA B N 1
ATOM 3517 C CA . ALA B 1 158 ? -21.109 -1.018 7.352 1 95.88 158 ALA B CA 1
ATOM 3518 C C . ALA B 1 158 ? -21.797 -2.359 7.141 1 95.88 158 ALA B C 1
ATOM 3520 O O . ALA B 1 158 ? -21.812 -2.887 6.023 1 95.88 158 ALA B O 1
ATOM 3521 N N . ARG B 1 159 ? -22.297 -2.938 8.203 1 96 159 ARG B N 1
ATOM 3522 C CA . ARG B 1 159 ? -23.047 -4.184 8.102 1 96 159 ARG B CA 1
ATOM 3523 C C . ARG B 1 159 ? -24.281 -4.016 7.203 1 96 159 ARG B C 1
ATOM 3525 O O . ARG B 1 159 ? -24.562 -4.871 6.363 1 96 159 ARG B O 1
ATOM 3532 N N . ALA B 1 160 ? -24.984 -2.93 7.418 1 96.06 160 ALA B N 1
ATOM 3533 C CA . ALA B 1 160 ? -26.156 -2.641 6.594 1 96.06 160 ALA B CA 1
ATOM 3534 C C . ALA B 1 160 ? -25.781 -2.547 5.117 1 96.06 160 ALA B C 1
ATOM 3536 O O . ALA B 1 160 ? -26.5 -3.045 4.25 1 96.06 160 ALA B O 1
ATOM 3537 N N . MET B 1 161 ? -24.703 -1.908 4.859 1 94.06 161 MET B N 1
ATOM 3538 C CA . MET B 1 161 ? -24.234 -1.792 3.48 1 94.06 161 MET B CA 1
ATOM 3539 C C . MET B 1 161 ? -23.875 -3.162 2.912 1 94.06 161 MET B C 1
ATOM 3541 O O . MET B 1 161 ? -24.25 -3.486 1.785 1 94.06 161 MET B O 1
ATOM 3545 N N . SER B 1 162 ? -23.172 -3.969 3.688 1 91.19 162 SER B N 1
ATOM 3546 C CA . SER B 1 162 ? -22.734 -5.289 3.244 1 91.19 162 SER B CA 1
ATOM 3547 C C . SER B 1 162 ? -23.922 -6.219 3.02 1 91.19 162 SER B C 1
ATOM 3549 O O . SER B 1 162 ? -23.875 -7.098 2.154 1 91.19 162 SER B O 1
ATOM 3551 N N . GLU B 1 163 ? -24.984 -6.051 3.682 1 92.94 163 GLU B N 1
ATOM 3552 C CA . GLU B 1 163 ? -26.156 -6.914 3.627 1 92.94 163 GLU B CA 1
ATOM 3553 C C . GLU B 1 163 ? -27.219 -6.344 2.689 1 92.94 163 GLU B C 1
ATOM 3555 O O . GLU B 1 163 ? -28.328 -6.863 2.613 1 92.94 163 GLU B O 1
ATOM 3560 N N . SER B 1 164 ? -26.859 -5.301 2.082 1 90.88 164 SER B N 1
ATOM 3561 C CA . SER B 1 164 ? -27.797 -4.676 1.154 1 90.88 164 SER B CA 1
ATOM 3562 C C . SER B 1 164 ? -28.188 -5.637 0.036 1 90.88 164 SER B C 1
ATOM 3564 O O . SER B 1 164 ? -27.391 -6.484 -0.369 1 90.88 164 SER B O 1
ATOM 3566 N N . ALA B 1 165 ? -29.344 -5.523 -0.468 1 83.69 165 ALA B N 1
ATOM 3567 C CA . ALA B 1 165 ? -29.875 -6.406 -1.5 1 83.69 165 ALA B CA 1
ATOM 3568 C C . ALA B 1 165 ? -29.156 -6.195 -2.828 1 83.69 165 ALA B C 1
ATOM 3570 O O . ALA B 1 165 ? -29.047 -7.121 -3.641 1 83.69 165 ALA B O 1
ATOM 3571 N N . SER B 1 166 ? -28.797 -4.906 -2.996 1 82.31 166 SER B N 1
ATOM 3572 C CA . SER B 1 166 ? -28.094 -4.547 -4.227 1 82.31 166 SER B CA 1
ATOM 3573 C C . SER B 1 166 ? -26.969 -3.555 -3.953 1 82.31 166 SER B C 1
ATOM 3575 O O . SER B 1 166 ? -27 -2.842 -2.947 1 82.31 166 SER B O 1
ATOM 3577 N N . PRO B 1 167 ? -26.062 -3.527 -4.84 1 81.69 167 PRO B N 1
ATOM 3578 C CA . PRO B 1 167 ? -25.031 -2.494 -4.707 1 81.69 167 PRO B CA 1
ATOM 3579 C C . PRO B 1 167 ? -25.609 -1.083 -4.664 1 81.69 167 PRO B C 1
ATOM 3581 O O . PRO B 1 167 ? -25.094 -0.215 -3.963 1 81.69 167 PRO B O 1
ATOM 3584 N N . ALA B 1 168 ? -26.625 -0.951 -5.367 1 85 168 ALA B N 1
ATOM 3585 C CA . ALA B 1 168 ? -27.266 0.357 -5.391 1 85 168 ALA B CA 1
ATOM 3586 C C . ALA B 1 168 ? -27.781 0.738 -4.004 1 85 168 ALA B C 1
ATOM 3588 O O . ALA B 1 168 ? -27.75 1.91 -3.621 1 85 168 ALA B O 1
ATOM 3589 N N . ASP B 1 169 ? -28.219 -0.225 -3.299 1 89.69 169 ASP B N 1
ATOM 3590 C CA . ASP B 1 169 ? -28.703 0.02 -1.945 1 89.69 169 ASP B CA 1
ATOM 3591 C C . ASP B 1 169 ? -27.562 0.406 -1.011 1 89.69 169 ASP B C 1
ATOM 3593 O O . ASP B 1 169 ? -27.703 1.297 -0.173 1 89.69 169 ASP B O 1
ATOM 3597 N N . ALA B 1 170 ? -26.531 -0.262 -1.149 1 90.88 170 ALA B N 1
ATOM 3598 C CA . ALA B 1 170 ? -25.344 0.08 -0.368 1 90.88 170 ALA B CA 1
ATOM 3599 C C . ALA B 1 170 ? -24.859 1.489 -0.698 1 90.88 170 ALA B C 1
ATOM 3601 O O . ALA B 1 170 ? -24.484 2.252 0.2 1 90.88 170 ALA B O 1
ATOM 3602 N N . ASP B 1 171 ? -24.922 1.811 -1.93 1 90.56 171 ASP B N 1
ATOM 3603 C CA . ASP B 1 171 ? -24.516 3.137 -2.379 1 90.56 171 ASP B CA 1
ATOM 3604 C C . ASP B 1 171 ? -25.391 4.223 -1.756 1 90.56 171 ASP B C 1
A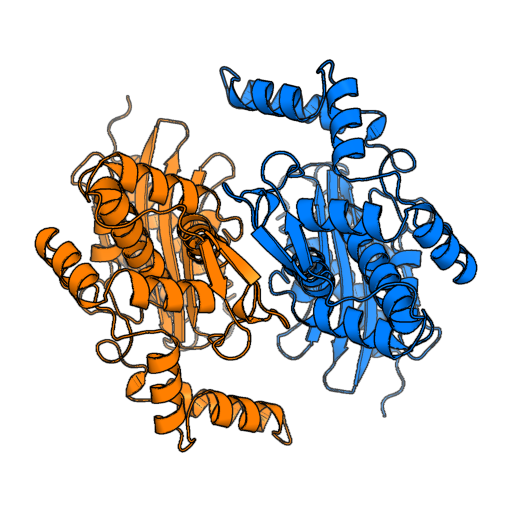TOM 3606 O O . ASP B 1 171 ? -24.891 5.297 -1.404 1 90.56 171 ASP B O 1
ATOM 3610 N N . ARG B 1 172 ? -26.594 3.945 -1.668 1 92.94 172 ARG B N 1
ATOM 3611 C CA . ARG B 1 172 ? -27.516 4.91 -1.079 1 92.94 172 ARG B CA 1
ATOM 3612 C C . ARG B 1 172 ? -27.172 5.184 0.38 1 92.94 172 ARG B C 1
ATOM 3614 O O . ARG B 1 172 ? -27.25 6.324 0.839 1 92.94 172 ARG B O 1
ATOM 3621 N N . ILE B 1 173 ? -26.812 4.172 1.057 1 94.88 173 ILE B N 1
ATOM 3622 C CA . ILE B 1 173 ? -26.406 4.34 2.447 1 94.88 173 ILE B CA 1
ATOM 3623 C C . ILE B 1 173 ? -25.141 5.207 2.516 1 94.88 173 ILE B C 1
ATOM 3625 O O . ILE B 1 173 ? -25.078 6.148 3.312 1 94.88 173 ILE B O 1
ATOM 3629 N N . TRP B 1 174 ? -24.234 4.965 1.678 1 94.94 174 TRP B N 1
ATOM 3630 C CA . TRP B 1 174 ? -22.984 5.727 1.64 1 94.94 174 TRP B CA 1
ATOM 3631 C C . TRP B 1 174 ? -23.25 7.18 1.254 1 94.94 174 TRP B C 1
ATOM 3633 O O . TRP B 1 174 ? -22.656 8.094 1.817 1 94.94 174 TRP B O 1
ATOM 3643 N N . GLU B 1 175 ? -24.141 7.371 0.355 1 94.44 175 GLU B N 1
ATOM 3644 C CA . GLU B 1 175 ? -24.5 8.719 -0.074 1 94.44 175 GLU B CA 1
ATOM 3645 C C . GLU B 1 175 ? -25.062 9.539 1.083 1 94.44 175 GLU B C 1
ATOM 3647 O O . GLU B 1 175 ? -24.797 10.734 1.198 1 94.44 175 GLU B O 1
ATOM 3652 N N . ARG B 1 176 ? -25.797 8.898 1.898 1 95.31 176 ARG B N 1
ATOM 3653 C CA . ARG B 1 176 ? -26.312 9.57 3.086 1 95.31 176 ARG B CA 1
ATOM 3654 C C . ARG B 1 176 ? -25.188 9.953 4.035 1 95.31 176 ARG B C 1
ATOM 3656 O O . ARG B 1 176 ? -25.219 11.031 4.637 1 95.31 176 ARG B O 1
ATOM 3663 N N . ALA B 1 177 ? -24.266 9.078 4.129 1 96.75 177 ALA B N 1
ATOM 3664 C CA . ALA B 1 177 ? -23.094 9.344 4.977 1 96.75 177 ALA B CA 1
ATOM 3665 C C . ALA B 1 177 ? -22.328 10.555 4.477 1 96.75 177 ALA B C 1
ATOM 3667 O O . ALA B 1 177 ? -21.828 11.359 5.273 1 96.75 177 ALA B O 1
ATOM 3668 N N . LEU B 1 178 ? -22.281 10.742 3.164 1 95.94 178 LEU B N 1
ATOM 3669 C CA . LEU B 1 178 ? -21.5 11.805 2.545 1 95.94 178 LEU B CA 1
ATOM 3670 C C . LEU B 1 178 ? -22.141 13.164 2.799 1 95.94 178 LEU B C 1
ATOM 3672 O O . LEU B 1 178 ? -21.484 14.203 2.633 1 95.94 178 LEU B O 1
ATOM 3676 N N . THR B 1 179 ? -23.391 13.18 3.174 1 94.25 179 THR B N 1
ATOM 3677 C CA . 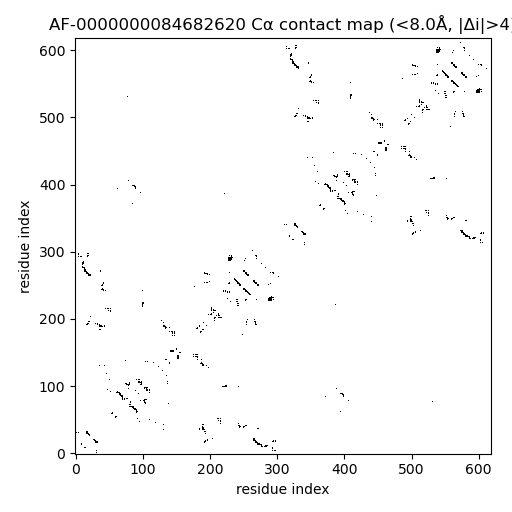THR B 1 179 ? -24.078 14.43 3.467 1 94.25 179 THR B CA 1
ATOM 3678 C C . THR B 1 179 ? -24.266 14.609 4.973 1 94.25 179 THR B C 1
ATOM 3680 O O . THR B 1 179 ? -24.984 15.508 5.414 1 94.25 179 THR B O 1
ATOM 3683 N N . SER B 1 180 ? -23.656 13.773 5.754 1 95.62 180 SER B N 1
ATOM 3684 C CA . SER B 1 180 ? -23.734 13.797 7.211 1 95.62 180 SER B CA 1
ATOM 3685 C C . SER B 1 180 ? -23.156 15.086 7.777 1 95.62 180 SER B C 1
ATOM 3687 O O . SER B 1 180 ? -22.109 15.547 7.324 1 95.62 180 SER B O 1
ATOM 3689 N N . PRO B 1 181 ? -23.781 15.68 8.766 1 96.38 181 PRO B N 1
ATOM 3690 C CA . PRO B 1 181 ? -23.188 16.828 9.453 1 96.38 181 PRO B CA 1
ATOM 3691 C C . PRO B 1 181 ? -21.812 16.531 10.047 1 96.38 181 PRO B C 1
ATOM 3693 O O . PRO B 1 181 ? -20.953 17.422 10.133 1 96.38 181 PRO B O 1
ATOM 3696 N N . SER B 1 182 ? -21.578 15.312 10.445 1 97.56 182 SER B N 1
ATOM 3697 C CA . SER B 1 182 ? -20.328 14.922 11.086 1 97.56 182 SER B CA 1
ATOM 3698 C C . SER B 1 182 ? -19.172 14.906 10.078 1 97.56 182 SER B C 1
ATOM 3700 O O . SER B 1 182 ? -18.016 14.844 10.469 1 97.56 182 SER B O 1
ATOM 3702 N N . LEU B 1 183 ? -19.469 14.922 8.781 1 96.94 183 LEU B N 1
ATOM 3703 C CA . LEU B 1 183 ? -18.438 14.93 7.754 1 96.94 183 LEU B CA 1
ATOM 3704 C C . LEU B 1 183 ? -18.078 16.359 7.352 1 96.94 183 LEU B C 1
ATOM 3706 O O . LEU B 1 183 ? -17.203 16.562 6.512 1 96.94 183 LEU B O 1
ATOM 3710 N N . ARG B 1 184 ? -18.656 17.328 7.93 1 95.5 184 ARG B N 1
ATOM 3711 C CA . ARG B 1 184 ? -18.344 18.719 7.629 1 95.5 184 ARG B CA 1
ATOM 3712 C C . ARG B 1 184 ? -17.047 19.141 8.289 1 95.5 184 ARG B C 1
ATOM 3714 O O . ARG B 1 184 ? -16.766 18.766 9.43 1 95.5 184 ARG B O 1
ATOM 3721 N N . PRO B 1 185 ? -16.266 19.938 7.504 1 94.31 185 PRO B N 1
ATOM 3722 C CA . PRO B 1 185 ? -15.07 20.484 8.156 1 94.31 185 PRO B CA 1
ATOM 3723 C C . PRO B 1 185 ? -15.383 21.172 9.484 1 94.31 185 PRO B C 1
ATOM 3725 O O . PRO B 1 185 ? -16.375 21.891 9.586 1 94.31 185 PRO B O 1
ATOM 3728 N N . GLY B 1 186 ? -14.602 20.969 10.539 1 90.62 186 GLY B N 1
ATOM 3729 C CA . GLY B 1 186 ? -14.867 21.453 11.875 1 90.62 186 GLY B CA 1
ATOM 3730 C C . GLY B 1 186 ? -15.438 20.391 12.797 1 90.62 186 GLY B C 1
ATOM 3731 O O . GLY B 1 186 ? -15.141 20.375 13.992 1 90.62 186 GLY B O 1
ATOM 3732 N N . ARG B 1 187 ? -16.25 19.531 12.234 1 96.56 187 ARG B N 1
ATOM 3733 C CA . ARG B 1 187 ? -16.812 18.438 13.016 1 96.56 187 ARG B CA 1
ATOM 3734 C C . ARG B 1 187 ? -15.953 17.172 12.867 1 96.56 187 ARG B C 1
ATOM 3736 O O . ARG B 1 187 ? -15.898 16.359 13.781 1 96.56 187 ARG B O 1
ATOM 3743 N N . ILE B 1 188 ? -15.453 16.969 11.68 1 98.19 188 ILE B N 1
ATOM 3744 C CA . ILE B 1 188 ? -14.461 15.93 11.43 1 98.19 188 ILE B CA 1
ATOM 3745 C C . ILE B 1 188 ? -13.078 16.562 11.336 1 98.19 188 ILE B C 1
ATOM 3747 O O . ILE B 1 188 ? -12.945 17.766 11.148 1 98.19 188 ILE B O 1
ATOM 3751 N N . THR B 1 189 ? -12.047 15.805 11.562 1 98.69 189 THR B N 1
ATOM 3752 C CA . THR B 1 189 ? -10.68 16.297 11.461 1 98.69 189 THR B CA 1
ATOM 3753 C C . THR B 1 189 ? -10.477 17.062 10.156 1 98.69 189 THR B C 1
ATOM 3755 O O . THR B 1 189 ? -10.758 16.547 9.078 1 98.69 189 THR B O 1
ATOM 3758 N N . SER B 1 190 ? -10.008 18.297 10.266 1 98.75 190 SER B N 1
ATOM 3759 C CA . SER B 1 190 ? -9.93 19.219 9.133 1 98.75 190 SER B CA 1
ATOM 3760 C C . SER B 1 190 ? -8.688 20.094 9.219 1 98.75 190 SER B C 1
ATOM 3762 O O . SER B 1 190 ? -8.109 20.25 10.297 1 98.75 190 SER B O 1
ATOM 3764 N N . ALA B 1 191 ? -8.289 20.578 8.156 1 98.81 191 ALA B N 1
ATOM 3765 C CA . ALA B 1 191 ? -7.113 21.438 8.055 1 98.81 191 ALA B CA 1
ATOM 3766 C C . ALA B 1 191 ? -7.152 22.266 6.777 1 98.81 191 ALA B C 1
ATOM 3768 O O . ALA B 1 191 ? -7.977 22.031 5.895 1 98.81 191 ALA B O 1
ATOM 3769 N N . THR B 1 192 ? -6.367 23.281 6.723 1 98.69 192 THR B N 1
ATOM 3770 C CA . THR B 1 192 ? -6.113 23.953 5.453 1 98.69 192 THR B CA 1
ATOM 3771 C C . THR B 1 192 ? -4.852 23.391 4.793 1 98.69 192 THR B C 1
ATOM 3773 O O . THR B 1 192 ? -3.918 22.969 5.48 1 98.69 192 THR B O 1
ATOM 3776 N N . ALA B 1 193 ? -4.867 23.391 3.459 1 98.81 193 ALA B N 1
ATOM 3777 C CA . ALA B 1 193 ? -3.666 23 2.727 1 98.81 193 ALA B CA 1
ATOM 3778 C C . ALA B 1 193 ? -2.461 23.828 3.156 1 98.81 193 ALA B C 1
ATOM 3780 O O . ALA B 1 193 ? -1.362 23.297 3.334 1 98.81 193 ALA B O 1
ATOM 3781 N N . GLY B 1 194 ? -2.721 25.078 3.354 1 98.81 194 GLY B N 1
ATOM 3782 C CA . GLY B 1 194 ? -1.663 26 3.748 1 98.81 194 GLY B CA 1
ATOM 3783 C C . GLY B 1 194 ? -0.985 25.609 5.047 1 98.81 194 GLY B C 1
ATOM 3784 O O . GLY B 1 194 ? 0.245 25.594 5.133 1 98.81 194 GLY B O 1
ATOM 3785 N N . GLN B 1 195 ? -1.736 25.328 6.047 1 98.88 195 GLN B N 1
ATOM 3786 C CA . GLN B 1 195 ? -1.13 25.016 7.34 1 98.88 195 GLN B CA 1
ATOM 3787 C C . GLN B 1 195 ? -0.504 23.625 7.332 1 98.88 195 GLN B C 1
ATOM 3789 O O . GLN B 1 195 ? 0.49 23.375 8.023 1 98.88 195 GLN B O 1
ATOM 3794 N N . MET B 1 196 ? -1.015 22.719 6.539 1 98.94 196 MET B N 1
ATOM 3795 C CA . MET B 1 196 ? -0.355 21.422 6.41 1 98.94 196 MET B CA 1
ATOM 3796 C C . MET B 1 196 ? 0.999 21.562 5.727 1 98.94 196 MET B C 1
ATOM 3798 O O . MET B 1 196 ? 1.974 20.922 6.129 1 98.94 196 MET B O 1
ATOM 3802 N N . ALA B 1 197 ? 1.046 22.359 4.652 1 98.94 197 ALA B N 1
ATOM 3803 C CA . ALA B 1 197 ? 2.328 22.625 4.004 1 98.94 197 ALA B CA 1
ATOM 3804 C C . ALA B 1 197 ? 3.295 23.312 4.969 1 98.94 197 ALA B C 1
ATOM 3806 O O . ALA B 1 197 ? 4.48 22.969 5.004 1 98.94 197 ALA B O 1
ATOM 3807 N N . ALA B 1 198 ? 2.787 24.25 5.723 1 98.94 198 ALA B N 1
ATOM 3808 C CA . ALA B 1 198 ? 3.615 24.953 6.703 1 98.94 198 ALA B CA 1
ATOM 3809 C C . ALA B 1 198 ? 4.176 23.969 7.734 1 98.94 198 ALA B C 1
ATOM 3811 O O . ALA B 1 198 ? 5.332 24.094 8.148 1 98.94 198 ALA B O 1
ATOM 3812 N N . LEU B 1 199 ? 3.34 23.094 8.219 1 98.94 199 LEU B N 1
ATOM 3813 C CA . LEU B 1 199 ? 3.801 22.062 9.141 1 98.94 199 LEU B CA 1
ATOM 3814 C C . LEU B 1 199 ? 4.992 21.312 8.562 1 98.94 199 LEU B C 1
ATOM 3816 O O . LEU B 1 199 ? 5.996 21.109 9.25 1 98.94 199 LEU B O 1
ATOM 3820 N N . LEU B 1 200 ? 4.887 20.859 7.297 1 98.94 200 LEU B N 1
ATOM 3821 C CA . LEU B 1 200 ? 5.977 20.125 6.664 1 98.94 200 LEU B CA 1
ATOM 3822 C C . LEU B 1 200 ? 7.219 21 6.531 1 98.94 200 LEU B C 1
ATOM 3824 O O . LEU B 1 200 ? 8.344 20.516 6.711 1 98.94 200 LEU B O 1
ATOM 3828 N N . GLN B 1 201 ? 6.996 22.25 6.188 1 98.94 201 GLN B N 1
ATOM 3829 C CA . GLN B 1 201 ? 8.133 23.156 6.121 1 98.94 201 GLN B CA 1
ATOM 3830 C C . GLN B 1 201 ? 8.867 23.219 7.457 1 98.94 201 GLN B C 1
ATOM 3832 O O . GLN B 1 201 ? 10.094 23.094 7.5 1 98.94 201 GLN B O 1
ATOM 3837 N N . LEU B 1 202 ? 8.133 23.391 8.531 1 98.94 202 LEU B N 1
ATOM 3838 C CA . LEU B 1 202 ? 8.727 23.453 9.859 1 98.94 202 LEU B CA 1
ATOM 3839 C C . LEU B 1 202 ? 9.445 22.156 10.195 1 98.94 202 LEU B C 1
ATOM 3841 O O . LEU B 1 202 ? 10.539 22.172 10.773 1 98.94 202 LEU B O 1
ATOM 3845 N N . ILE B 1 203 ? 8.875 20.984 9.867 1 98.94 203 ILE B N 1
ATOM 3846 C CA . ILE B 1 203 ? 9.484 19.688 10.133 1 98.94 203 ILE B CA 1
ATOM 3847 C C . ILE B 1 203 ? 10.797 19.562 9.359 1 98.94 203 ILE B C 1
ATOM 3849 O O . ILE B 1 203 ? 11.805 19.109 9.906 1 98.94 203 ILE B O 1
ATOM 3853 N N . TRP B 1 204 ? 10.797 19.984 8.148 1 98.81 204 TRP B N 1
ATOM 3854 C CA . TRP B 1 204 ? 11.977 19.844 7.309 1 98.81 204 TRP B CA 1
ATOM 3855 C C . TRP B 1 204 ? 13.07 20.828 7.738 1 98.81 204 TRP B C 1
ATOM 3857 O O . TRP B 1 204 ? 14.242 20.641 7.402 1 98.81 204 TRP B O 1
ATOM 3867 N N . LEU B 1 205 ? 12.742 21.875 8.484 1 98.69 205 LEU B N 1
ATOM 3868 C CA . LEU B 1 205 ? 13.703 22.859 8.969 1 98.69 205 LEU B CA 1
ATOM 3869 C C . LEU B 1 205 ? 14.078 22.562 10.422 1 98.69 205 LEU B C 1
ATOM 3871 O O . LEU B 1 205 ? 14.789 23.359 11.047 1 98.69 205 LEU B O 1
ATOM 3875 N N . ASP B 1 206 ? 13.578 21.5 11.023 1 98.75 206 ASP B N 1
ATOM 3876 C CA . ASP B 1 206 ? 13.805 21.125 12.414 1 98.75 206 ASP B CA 1
ATOM 3877 C C . ASP B 1 206 ? 13.305 22.219 13.359 1 98.75 206 ASP B C 1
ATOM 3879 O O . ASP B 1 206 ? 13.961 22.531 14.352 1 98.75 206 ASP B O 1
ATOM 3883 N N . ARG B 1 207 ? 12.117 22.766 12.992 1 98.75 207 ARG B N 1
ATOM 3884 C CA . ARG B 1 207 ? 11.57 23.859 13.805 1 98.75 207 ARG B CA 1
ATOM 3885 C C . ARG B 1 207 ? 10.219 23.453 14.398 1 98.75 207 ARG B C 1
ATOM 3887 O O . ARG B 1 207 ? 9.625 24.219 15.156 1 98.75 207 ARG B O 1
ATOM 3894 N N . ALA B 1 208 ? 9.719 22.25 14.109 1 98.81 208 ALA B N 1
ATOM 3895 C CA . ALA B 1 208 ? 8.422 21.797 14.617 1 98.81 208 ALA B CA 1
ATOM 3896 C C . ALA B 1 208 ? 8.555 21.156 15.984 1 98.81 208 ALA B C 1
ATOM 3898 O O . ALA B 1 208 ? 7.559 20.859 16.641 1 98.81 208 ALA B O 1
ATOM 3899 N N . GLY B 1 209 ? 9.711 20.938 16.438 1 98.5 209 GLY B N 1
ATOM 3900 C CA . GLY B 1 209 ? 10.117 20.266 17.672 1 98.5 209 GLY B CA 1
ATOM 3901 C C . GLY B 1 209 ? 11.586 19.891 17.672 1 98.5 209 GLY B C 1
ATOM 3902 O O . GLY B 1 209 ? 12.383 20.438 16.922 1 98.5 209 GLY B O 1
ATOM 3903 N N . PRO B 1 210 ? 11.961 19 18.656 1 98.81 210 PRO B N 1
ATOM 3904 C CA . PRO B 1 210 ? 13.352 18.531 18.641 1 98.81 210 PRO B CA 1
ATOM 3905 C C . PRO B 1 210 ? 13.758 17.969 17.281 1 98.81 210 PRO B C 1
ATOM 3907 O O . PRO B 1 210 ? 12.961 17.297 16.609 1 98.81 210 PRO B O 1
ATOM 3910 N N . ALA B 1 211 ? 15.039 18.156 16.922 1 98.81 211 ALA B N 1
ATOM 3911 C CA . ALA B 1 211 ? 15.547 17.734 15.617 1 98.81 211 ALA B CA 1
ATOM 3912 C C . ALA B 1 211 ? 15.352 16.234 15.414 1 98.81 211 ALA B C 1
ATOM 3914 O O . ALA B 1 211 ? 15.055 15.789 14.305 1 98.81 211 ALA B O 1
ATOM 3915 N N . ALA B 1 212 ? 15.523 15.484 16.469 1 98.75 212 ALA B N 1
ATOM 3916 C CA . ALA B 1 212 ? 15.383 14.031 16.375 1 98.75 212 ALA B CA 1
ATOM 3917 C C . ALA B 1 212 ? 13.945 13.648 16 1 98.75 212 ALA B C 1
ATOM 3919 O O . ALA B 1 212 ? 13.727 12.68 15.273 1 98.75 212 ALA B O 1
ATOM 3920 N N . ALA B 1 213 ? 12.984 14.367 16.547 1 98.88 213 ALA B N 1
ATOM 3921 C CA . ALA B 1 213 ? 11.578 14.117 16.234 1 98.88 213 ALA B CA 1
ATOM 3922 C C . ALA B 1 213 ? 11.273 14.461 14.773 1 98.88 213 ALA B C 1
ATOM 3924 O O . ALA B 1 213 ? 10.609 13.68 14.078 1 98.88 213 ALA B O 1
ATOM 3925 N N . CYS B 1 214 ? 11.766 15.578 14.328 1 98.94 214 CYS B N 1
ATOM 3926 C CA . CYS B 1 214 ? 11.586 15.984 12.945 1 98.94 214 CYS B CA 1
ATOM 3927 C C . CYS B 1 214 ? 12.203 14.961 11.992 1 98.94 214 CYS B C 1
ATOM 3929 O O . CYS B 1 214 ? 11.578 14.578 11.008 1 98.94 214 CYS B O 1
ATOM 3931 N N . ARG B 1 215 ? 13.352 14.5 12.328 1 98.81 215 ARG B N 1
ATOM 3932 C CA . ARG B 1 215 ? 14.031 13.5 11.516 1 98.81 215 ARG B CA 1
ATOM 3933 C C . ARG B 1 215 ? 13.211 12.211 11.43 1 98.81 215 ARG B C 1
ATOM 3935 O O . ARG B 1 215 ? 13.133 11.594 10.367 1 98.81 215 ARG B O 1
ATOM 3942 N N . ALA B 1 216 ? 12.656 11.789 12.531 1 98.81 216 ALA B N 1
ATOM 3943 C CA . ALA B 1 216 ? 11.844 10.578 12.547 1 98.81 216 ALA B CA 1
ATOM 3944 C C . ALA B 1 216 ? 10.648 10.703 11.609 1 98.81 216 ALA B C 1
ATOM 3946 O O . ALA B 1 216 ? 10.352 9.789 10.844 1 98.81 216 ALA B O 1
ATOM 3947 N N . VAL B 1 217 ? 9.969 11.82 11.625 1 98.94 217 VAL B N 1
ATOM 3948 C CA . VAL B 1 217 ? 8.805 12.039 10.773 1 98.94 217 VAL B CA 1
ATOM 3949 C C . VAL B 1 217 ? 9.227 12.055 9.305 1 98.94 217 VAL B C 1
ATOM 3951 O O . VAL B 1 217 ? 8.586 11.43 8.461 1 98.94 217 VAL B O 1
ATOM 3954 N N . ARG B 1 218 ? 10.352 12.727 8.992 1 98.75 218 ARG B N 1
ATOM 3955 C CA . ARG B 1 218 ? 10.859 12.75 7.625 1 98.75 218 ARG B CA 1
ATOM 3956 C C . ARG B 1 218 ? 11.164 11.336 7.133 1 98.75 218 ARG B C 1
ATOM 3958 O O . ARG B 1 218 ? 10.836 10.984 5.996 1 98.75 218 ARG B O 1
ATOM 3965 N N . THR B 1 219 ? 11.773 10.586 7.98 1 98.12 219 THR B N 1
ATOM 3966 C CA . THR B 1 219 ? 12.125 9.219 7.625 1 98.12 219 THR B CA 1
ATOM 3967 C C . THR B 1 219 ? 10.875 8.414 7.281 1 98.12 219 THR B C 1
ATOM 3969 O O . THR B 1 219 ? 10.828 7.738 6.25 1 98.12 219 THR B O 1
ATOM 3972 N N . LEU B 1 220 ? 9.883 8.523 8.094 1 98.38 220 LEU B N 1
ATOM 3973 C CA . LEU B 1 220 ? 8.664 7.746 7.879 1 98.38 220 LEU B CA 1
ATOM 3974 C C . LEU B 1 220 ? 7.934 8.211 6.625 1 98.38 220 LEU B C 1
ATOM 3976 O O . LEU B 1 220 ? 7.441 7.391 5.848 1 98.38 220 LEU B O 1
ATOM 3980 N N . LEU B 1 221 ? 7.855 9.508 6.391 1 98 221 LEU B N 1
ATOM 3981 C CA . LEU B 1 221 ? 7.199 10.008 5.191 1 98 221 LEU B CA 1
ATOM 3982 C C . LEU B 1 221 ? 7.934 9.555 3.936 1 98 221 LEU B C 1
ATOM 3984 O O . LEU B 1 221 ? 7.312 9.297 2.904 1 98 221 LEU B O 1
ATOM 3988 N N . GLY B 1 222 ? 9.234 9.461 4.008 1 96.5 222 GLY B N 1
ATOM 3989 C CA . GLY B 1 222 ? 10.047 9.008 2.891 1 96.5 222 GLY B CA 1
ATOM 3990 C C . GLY B 1 222 ? 9.859 7.539 2.574 1 96.5 222 GLY B C 1
ATOM 3991 O O . GLY B 1 222 ? 10.266 7.07 1.507 1 96.5 222 GLY B O 1
ATOM 3992 N N . GLN B 1 223 ? 9.227 6.805 3.441 1 95.69 223 GLN B N 1
ATOM 3993 C CA . GLN B 1 223 ? 9.047 5.367 3.295 1 95.69 223 GLN B CA 1
ATOM 3994 C C . GLN B 1 223 ? 7.691 5.039 2.67 1 95.69 223 GLN B C 1
ATOM 3996 O O . GLN B 1 223 ? 7.379 3.871 2.426 1 95.69 223 GLN B O 1
ATOM 4001 N N . GLN B 1 224 ? 6.93 6.031 2.402 1 88.75 224 GLN B N 1
ATOM 4002 C CA . GLN B 1 224 ? 5.645 5.793 1.751 1 88.75 224 GLN B CA 1
ATOM 4003 C C . GLN B 1 224 ? 5.836 5.309 0.317 1 88.75 224 GLN B C 1
ATOM 4005 O O . GLN B 1 224 ? 6.555 5.934 -0.466 1 88.75 224 GLN B O 1
ATOM 4010 N N . ARG B 1 225 ? 5.207 4.195 0.024 1 77.44 225 ARG B N 1
ATOM 4011 C CA . ARG B 1 225 ? 5.395 3.621 -1.306 1 77.44 225 ARG B CA 1
ATOM 4012 C C . ARG B 1 225 ? 4.168 3.855 -2.182 1 77.44 225 ARG B C 1
ATOM 4014 O O . ARG B 1 225 ? 4.234 3.697 -3.402 1 77.44 225 ARG B O 1
ATOM 4021 N N . LEU B 1 226 ? 3.119 4.199 -1.552 1 71.5 226 LEU B N 1
ATOM 4022 C CA . LEU B 1 226 ? 1.915 4.516 -2.312 1 71.5 226 LEU B CA 1
ATOM 4023 C C . LEU B 1 226 ? 1.9 5.988 -2.715 1 71.5 226 LEU B C 1
ATOM 4025 O O . LEU B 1 226 ? 1.085 6.766 -2.211 1 71.5 226 LEU B O 1
ATOM 4029 N N . THR B 1 227 ? 2.783 6.348 -3.633 1 67.56 227 THR B N 1
ATOM 4030 C CA . THR B 1 227 ? 2.961 7.734 -4.051 1 67.56 227 THR B CA 1
ATOM 4031 C C . THR B 1 227 ? 2.291 7.98 -5.398 1 67.56 227 THR B C 1
ATOM 4033 O O . THR B 1 227 ? 2.963 8.281 -6.387 1 67.56 227 THR B O 1
ATOM 4036 N N . ARG B 1 228 ? 0.995 7.992 -5.348 1 77.44 228 ARG B N 1
ATOM 4037 C CA . ARG B 1 228 ? 0.284 8.078 -6.617 1 77.44 228 ARG B CA 1
ATOM 4038 C C . ARG B 1 228 ? -0.461 9.406 -6.742 1 77.44 228 ARG B C 1
ATOM 4040 O O . ARG B 1 228 ? -1.325 9.555 -7.609 1 77.44 228 ARG B O 1
ATOM 4047 N N . LYS B 1 229 ? -0.157 10.297 -5.875 1 92.38 229 LYS B N 1
ATOM 4048 C CA . LYS B 1 229 ? -0.892 11.555 -5.906 1 92.38 229 LYS B CA 1
ATOM 4049 C C . LYS B 1 229 ? 0.026 12.719 -6.27 1 92.38 229 LYS B C 1
ATOM 4051 O O . LYS B 1 229 ? 0.428 12.859 -7.426 1 92.38 229 LYS B O 1
ATOM 4056 N N . ILE B 1 230 ? 0.614 13.422 -5.348 1 95 230 ILE B N 1
ATOM 4057 C CA . ILE B 1 230 ? 1.501 14.531 -5.664 1 95 230 ILE B CA 1
ATOM 4058 C C . ILE B 1 230 ? 2.672 14.031 -6.508 1 95 230 ILE B C 1
ATOM 4060 O O . ILE B 1 230 ? 3.105 14.711 -7.445 1 95 230 ILE B O 1
ATOM 4064 N N . ALA B 1 231 ? 3.115 12.867 -6.285 1 92.56 231 ALA B N 1
ATOM 4065 C CA . ALA B 1 231 ? 4.312 12.32 -6.922 1 92.56 231 ALA B CA 1
ATOM 4066 C C . ALA B 1 231 ? 4.098 12.141 -8.422 1 92.56 231 ALA B C 1
ATOM 4068 O O . ALA B 1 231 ? 5.051 12.203 -9.203 1 92.56 231 ALA B O 1
ATOM 4069 N N . THR B 1 232 ? 2.885 11.938 -8.852 1 88.75 232 THR B N 1
ATOM 4070 C CA . THR B 1 232 ? 2.586 11.711 -10.266 1 88.75 232 THR B CA 1
ATOM 4071 C C . THR B 1 232 ? 2.914 12.953 -11.086 1 88.75 232 THR B C 1
ATOM 4073 O O . THR B 1 232 ? 2.998 12.891 -12.312 1 88.75 232 THR B O 1
ATOM 4076 N N . GLY B 1 233 ? 3.109 14.086 -10.43 1 92.56 233 GLY B N 1
ATOM 4077 C CA . GLY B 1 233 ? 3.41 15.336 -11.117 1 92.56 233 GLY B CA 1
ATOM 4078 C C . GLY B 1 233 ? 4.883 15.5 -11.43 1 92.56 233 GLY B C 1
ATOM 4079 O O . GLY B 1 233 ? 5.27 16.438 -12.125 1 92.56 233 GLY B O 1
ATOM 4080 N N . PHE B 1 234 ? 5.637 14.516 -11.023 1 91.81 234 PHE B N 1
ATOM 4081 C CA . PHE B 1 234 ? 7.078 14.711 -11.117 1 91.81 234 PHE B CA 1
ATOM 4082 C C . PHE B 1 234 ? 7.754 13.477 -11.711 1 91.81 234 PHE B C 1
ATOM 4084 O O . PHE B 1 234 ? 7.227 12.367 -11.625 1 91.81 234 PHE B O 1
ATOM 4091 N N . GLY B 1 235 ? 8.875 13.742 -12.367 1 85.5 235 GLY B N 1
ATOM 4092 C CA . GLY B 1 235 ? 9.656 12.656 -12.938 1 85.5 235 GLY B CA 1
ATOM 4093 C C . GLY B 1 235 ? 10.383 11.836 -11.883 1 85.5 235 GLY B C 1
ATOM 4094 O O . GLY B 1 235 ? 10.344 12.164 -10.695 1 85.5 235 GLY B O 1
ATOM 4095 N N . GLY B 1 236 ? 10.961 10.766 -12.273 1 83 236 GLY B N 1
ATOM 4096 C CA . GLY B 1 236 ? 11.617 9.805 -11.398 1 83 236 GLY B CA 1
ATOM 4097 C C . GLY B 1 236 ? 12.82 10.383 -10.672 1 83 236 GLY B C 1
ATOM 4098 O O . GLY B 1 236 ? 13.289 9.812 -9.688 1 83 236 GLY B O 1
ATOM 4099 N N . GLU B 1 237 ? 13.312 11.477 -11.148 1 85.88 237 GLU B N 1
ATOM 4100 C CA . GLU B 1 237 ? 14.484 12.102 -10.539 1 85.88 237 GLU B CA 1
ATOM 4101 C C . GLU B 1 237 ? 14.109 12.883 -9.289 1 85.88 237 GLU B C 1
ATOM 4103 O O . GLU B 1 237 ? 14.984 13.25 -8.492 1 85.88 237 GLU B O 1
ATOM 4108 N N . VAL B 1 238 ? 12.867 13.211 -9.148 1 91.5 238 VAL B N 1
ATOM 4109 C CA . VAL B 1 238 ? 12.383 14.008 -8.023 1 91.5 238 VAL B CA 1
ATOM 4110 C C . VAL B 1 238 ? 11.93 13.086 -6.898 1 91.5 238 VAL B C 1
ATOM 4112 O O . VAL B 1 238 ? 11.172 12.141 -7.129 1 91.5 238 VAL B O 1
ATOM 4115 N N . ARG B 1 239 ? 12.43 13.273 -5.703 1 91.75 239 ARG B N 1
ATOM 4116 C CA . ARG B 1 239 ? 12.016 12.516 -4.531 1 91.75 239 ARG B CA 1
ATOM 4117 C C . ARG B 1 239 ? 10.797 13.141 -3.869 1 91.75 239 ARG B C 1
ATOM 4119 O O . ARG B 1 239 ? 10.727 14.359 -3.711 1 91.75 239 ARG B O 1
ATOM 4126 N N . VAL B 1 240 ? 9.852 12.391 -3.588 1 95.25 240 VAL B N 1
ATOM 4127 C CA . VAL B 1 240 ? 8.648 12.875 -2.926 1 95.25 240 VAL B CA 1
ATOM 4128 C C . VAL B 1 240 ? 8.406 12.078 -1.645 1 95.25 240 VAL B C 1
ATOM 4130 O O . VAL B 1 240 ? 8.328 10.852 -1.676 1 95.25 240 VAL B O 1
ATOM 4133 N N . ALA B 1 241 ? 8.422 12.656 -0.495 1 97.25 241 ALA B N 1
ATOM 4134 C CA . ALA B 1 241 ? 7.98 12.125 0.793 1 97.25 241 ALA B CA 1
ATOM 4135 C C . ALA B 1 241 ? 6.613 12.688 1.181 1 97.25 241 ALA B C 1
ATOM 4137 O O . ALA B 1 241 ? 6.465 13.891 1.392 1 97.25 241 ALA B O 1
ATOM 4138 N N . ALA B 1 242 ? 5.602 11.82 1.265 1 97.12 242 ALA B N 1
ATOM 4139 C CA . ALA B 1 242 ? 4.258 12.383 1.382 1 97.12 242 ALA B CA 1
ATOM 4140 C C . ALA B 1 242 ? 3.35 11.477 2.203 1 97.12 242 ALA B C 1
ATOM 4142 O O . ALA B 1 242 ? 3.699 10.328 2.48 1 97.12 242 ALA B O 1
ATOM 4143 N N . LYS B 1 243 ? 2.311 11.945 2.664 1 97.5 243 LYS B N 1
ATOM 4144 C CA . LYS B 1 243 ? 1.177 11.258 3.277 1 97.5 243 LYS B CA 1
ATOM 4145 C C . LYS B 1 243 ? -0.125 11.594 2.555 1 97.5 243 LYS B C 1
ATOM 4147 O O . LYS B 1 243 ? -0.556 12.75 2.547 1 97.5 243 LYS B O 1
ATOM 4152 N N . SER B 1 244 ? -0.75 10.594 2.021 1 95.69 244 SER B N 1
ATOM 4153 C CA . SER B 1 244 ? -2.018 10.766 1.315 1 95.69 244 SER B CA 1
ATOM 4154 C C . SER B 1 244 ? -3.201 10.633 2.268 1 95.69 244 SER B C 1
ATOM 4156 O O . SER B 1 244 ? -3.064 10.086 3.365 1 95.69 244 SER B O 1
ATOM 4158 N N . GLY B 1 245 ? -4.293 11.133 1.905 1 95.12 245 GLY B N 1
ATOM 4159 C CA . GLY B 1 245 ? -5.59 10.969 2.543 1 95.12 245 GLY B CA 1
ATOM 4160 C C . GLY B 1 245 ? -6.734 10.867 1.55 1 95.12 245 GLY B C 1
ATOM 4161 O O . GLY B 1 245 ? -6.828 11.672 0.618 1 95.12 245 GLY B O 1
ATOM 4162 N N . THR B 1 246 ? -7.527 9.844 1.731 1 93.62 246 THR B N 1
ATOM 4163 C CA . THR B 1 246 ? -8.695 9.672 0.871 1 93.62 246 THR B CA 1
ATOM 4164 C C . THR B 1 246 ? -9.922 9.305 1.695 1 93.62 246 THR B C 1
ATOM 4166 O O . THR B 1 246 ? -9.844 8.5 2.621 1 93.62 246 THR B O 1
ATOM 4169 N N . LEU B 1 247 ? -10.953 9.93 1.535 1 94.38 247 LEU B N 1
ATOM 4170 C CA . LEU B 1 247 ? -12.312 9.562 1.928 1 94.38 247 LEU B CA 1
ATOM 4171 C C . LEU B 1 247 ? -13.227 9.484 0.711 1 94.38 247 LEU B C 1
ATOM 4173 O O . LEU B 1 247 ? -13.633 10.508 0.166 1 94.38 247 LEU B O 1
ATOM 4177 N N . PRO B 1 248 ? -13.492 8.242 0.249 1 89.88 248 PRO B N 1
ATOM 4178 C CA . PRO B 1 248 ? -14.211 8.07 -1.019 1 89.88 248 PRO B CA 1
ATOM 4179 C C . PRO B 1 248 ? -15.461 8.945 -1.117 1 89.88 248 PRO B C 1
ATOM 4181 O O . PRO B 1 248 ? -16.281 8.945 -0.202 1 89.88 248 PRO B O 1
ATOM 4184 N N . GLY B 1 249 ? -15.5 9.656 -2.252 1 90.5 249 GLY B N 1
ATOM 4185 C CA . GLY B 1 249 ? -16.656 10.5 -2.516 1 90.5 249 GLY B CA 1
ATOM 4186 C C . GLY B 1 249 ? -16.609 11.828 -1.777 1 90.5 249 GLY B C 1
ATOM 4187 O O . GLY B 1 249 ? -17.484 12.672 -1.949 1 90.5 249 GLY B O 1
ATOM 4188 N N . CYS B 1 250 ? -15.547 12.031 -1.04 1 93.81 250 CYS B N 1
ATOM 4189 C CA . CYS B 1 250 ? -15.508 13.219 -0.199 1 93.81 250 CYS B CA 1
ATOM 4190 C C . CYS B 1 250 ? -14.195 13.977 -0.392 1 93.81 250 CYS B C 1
ATOM 4192 O O . CYS B 1 250 ? -14.203 15.18 -0.665 1 93.81 250 CYS B O 1
ATOM 4194 N N . ALA B 1 251 ? -13.141 13.328 -0.293 1 95 251 ALA B N 1
ATOM 4195 C CA . ALA B 1 251 ? -11.852 14.008 -0.324 1 95 251 ALA B CA 1
ATOM 4196 C C . ALA B 1 251 ? -10.773 13.117 -0.92 1 95 251 ALA B C 1
ATOM 4198 O O . ALA B 1 251 ? -10.758 11.906 -0.68 1 95 251 ALA B O 1
ATOM 4199 N N . SER B 1 252 ? -9.898 13.617 -1.719 1 94.81 252 SER B N 1
ATOM 4200 C CA . SER B 1 252 ? -8.609 13.086 -2.152 1 94.81 252 SER B CA 1
ATOM 4201 C C . SER B 1 252 ? -7.496 14.102 -1.941 1 94.81 252 SER B C 1
ATOM 4203 O O . SER B 1 252 ? -7.43 15.109 -2.643 1 94.81 252 SER B O 1
ATOM 4205 N N . ASN B 1 253 ? -6.637 13.828 -0.987 1 96.69 253 ASN B N 1
ATOM 4206 C CA . ASN B 1 253 ? -5.641 14.797 -0.54 1 96.69 253 ASN B CA 1
ATOM 4207 C C . ASN B 1 253 ? -4.238 14.195 -0.538 1 96.69 253 ASN B C 1
ATOM 4209 O O . ASN B 1 253 ? -4.082 12.977 -0.545 1 96.69 253 ASN B O 1
ATOM 4213 N N . ASP B 1 254 ? -3.297 15.031 -0.6 1 97.69 254 ASP B N 1
ATOM 4214 C CA . ASP B 1 254 ? -1.901 14.633 -0.426 1 97.69 254 ASP B CA 1
ATOM 4215 C C . ASP B 1 254 ? -1.069 15.797 0.123 1 97.69 254 ASP B C 1
ATOM 4217 O O . ASP B 1 254 ? -1.288 16.953 -0.243 1 97.69 254 ASP B O 1
ATOM 4221 N N . VAL B 1 255 ? -0.231 15.5 1.067 1 98.44 255 VAL B N 1
ATOM 4222 C CA . VAL B 1 255 ? 0.697 16.453 1.672 1 98.44 255 VAL B CA 1
ATOM 4223 C C . VAL B 1 255 ? 2.107 15.867 1.681 1 98.44 255 VAL B C 1
ATOM 4225 O O . VAL B 1 255 ? 2.314 14.742 2.15 1 98.44 255 VAL B O 1
ATOM 4228 N N . GLY B 1 256 ? 3.064 16.609 1.176 1 98.25 256 GLY B N 1
ATOM 4229 C CA . GLY B 1 256 ? 4.406 16.047 1.108 1 98.25 256 GLY B CA 1
ATOM 4230 C C . GLY B 1 256 ? 5.469 17.078 0.78 1 98.25 256 GLY B C 1
ATOM 4231 O O . GLY B 1 256 ? 5.176 18.281 0.683 1 98.25 256 GLY B O 1
ATOM 4232 N N . VAL B 1 257 ? 6.707 16.688 0.749 1 98.56 257 VAL B N 1
ATOM 4233 C CA . VAL B 1 257 ? 7.836 17.5 0.325 1 98.56 257 VAL B CA 1
ATOM 4234 C C . VAL B 1 257 ? 8.453 16.922 -0.941 1 98.56 257 VAL B C 1
ATOM 4236 O O . VAL B 1 257 ? 8.719 15.711 -1.008 1 98.56 257 VAL B O 1
ATOM 4239 N N . VAL B 1 258 ? 8.547 17.734 -1.877 1 97.38 258 VAL B N 1
ATOM 4240 C CA . VAL B 1 258 ? 9.188 17.438 -3.156 1 97.38 258 VAL B CA 1
ATOM 4241 C C . VAL B 1 258 ? 10.633 17.922 -3.141 1 97.38 258 VAL B C 1
ATOM 4243 O O . VAL B 1 258 ? 10.898 19.094 -2.844 1 97.38 258 VAL B O 1
ATOM 4246 N N . GLU B 1 259 ? 11.531 17.047 -3.447 1 96.12 259 GLU B N 1
ATOM 4247 C CA . GLU B 1 259 ? 12.953 17.391 -3.451 1 96.12 259 GLU B CA 1
ATOM 4248 C C . GLU B 1 259 ? 13.578 17.141 -4.816 1 96.12 259 GLU B C 1
ATOM 4250 O O . GLU B 1 259 ? 13.57 16 -5.301 1 96.12 259 GLU B O 1
ATOM 4255 N N . TYR B 1 260 ? 14.133 18.172 -5.445 1 94.19 260 TYR B N 1
ATOM 4256 C CA . TYR B 1 260 ? 14.789 18.094 -6.746 1 94.19 260 TYR B CA 1
ATOM 4257 C C . TYR B 1 260 ? 16.25 17.672 -6.598 1 94.19 260 TYR B C 1
ATOM 4259 O O . TYR B 1 260 ? 16.828 17.797 -5.516 1 94.19 260 TYR B O 1
ATOM 4267 N N . PRO B 1 261 ? 16.844 17.172 -7.699 1 91.06 261 PRO B N 1
ATOM 4268 C CA . PRO B 1 261 ? 18.266 16.781 -7.668 1 91.06 261 PRO B CA 1
ATOM 4269 C C . PRO B 1 261 ? 19.188 17.938 -7.332 1 91.06 261 PRO B C 1
ATOM 4271 O O . PRO B 1 261 ? 20.281 17.734 -6.785 1 91.06 261 PRO B O 1
ATOM 4274 N N . ASP B 1 262 ? 18.781 19.141 -7.613 1 91.75 262 ASP B N 1
ATOM 4275 C CA . ASP B 1 262 ? 19.641 20.297 -7.363 1 91.75 262 ASP B CA 1
ATOM 4276 C C . ASP B 1 262 ? 19.578 20.719 -5.895 1 91.75 262 ASP B C 1
ATOM 4278 O O . ASP B 1 262 ? 20.188 21.703 -5.5 1 91.75 262 ASP B O 1
ATOM 4282 N N . GLY B 1 263 ? 18.766 20.047 -5.082 1 92.94 263 GLY B N 1
ATOM 4283 C CA . GLY B 1 263 ? 18.719 20.312 -3.654 1 92.94 263 GLY B CA 1
ATOM 4284 C C . GLY B 1 263 ? 17.516 21.156 -3.246 1 92.94 263 GLY B C 1
ATOM 4285 O O . GLY B 1 263 ? 17.219 21.297 -2.059 1 92.94 263 GLY B O 1
ATOM 4286 N N . SER B 1 264 ? 16.844 21.766 -4.254 1 96.5 264 SER B N 1
ATOM 4287 C CA . SER B 1 264 ? 15.664 22.547 -3.904 1 96.5 264 SER B CA 1
ATOM 4288 C C . SER B 1 264 ? 14.562 21.641 -3.348 1 96.5 264 SER B C 1
ATOM 4290 O O . SER B 1 264 ? 14.359 20.531 -3.828 1 96.5 264 SER B O 1
ATOM 4292 N N . ARG B 1 265 ? 13.922 22.188 -2.33 1 98.25 265 ARG B N 1
ATOM 4293 C CA . ARG B 1 265 ? 12.859 21.453 -1.64 1 98.25 265 ARG B CA 1
ATOM 4294 C C . ARG B 1 265 ? 11.609 22.312 -1.491 1 98.25 265 ARG B C 1
ATOM 4296 O O . ARG B 1 265 ? 11.703 23.5 -1.156 1 98.25 265 ARG B O 1
ATOM 4303 N N . PHE B 1 266 ? 10.422 21.656 -1.708 1 98.88 266 PHE B N 1
ATOM 4304 C CA . PHE B 1 266 ? 9.141 22.344 -1.625 1 98.88 266 PHE B CA 1
ATOM 4305 C C . PHE B 1 266 ? 8.141 21.547 -0.807 1 98.88 266 PHE B C 1
ATOM 4307 O O . PHE B 1 266 ? 7.934 20.359 -1.069 1 98.88 266 PHE B O 1
ATOM 4314 N N . ALA B 1 267 ? 7.594 22.141 0.254 1 98.94 267 ALA B N 1
ATOM 4315 C CA . ALA B 1 267 ? 6.457 21.547 0.961 1 98.94 267 ALA B CA 1
ATOM 4316 C C . ALA B 1 267 ? 5.152 21.812 0.214 1 98.94 267 ALA B C 1
ATOM 4318 O O . ALA B 1 267 ? 4.828 22.969 -0.1 1 98.94 267 ALA B O 1
ATOM 4319 N N . VAL B 1 268 ? 4.418 20.781 -0.078 1 98.81 268 VAL B N 1
ATOM 4320 C CA . VAL B 1 268 ? 3.232 20.891 -0.923 1 98.81 268 VAL B CA 1
ATOM 4321 C C . VAL B 1 268 ? 2.051 20.188 -0.261 1 98.81 268 VAL B C 1
ATOM 4323 O O . VAL B 1 268 ? 2.205 19.109 0.307 1 98.81 268 VAL B O 1
ATOM 4326 N N . ALA B 1 269 ? 0.935 20.781 -0.239 1 98.88 269 ALA B N 1
ATOM 4327 C CA . ALA B 1 269 ? -0.337 20.188 0.154 1 98.88 269 ALA B CA 1
ATOM 4328 C C . ALA B 1 269 ? -1.412 20.438 -0.898 1 98.88 269 ALA B C 1
ATOM 4330 O O . ALA B 1 269 ? -1.571 21.562 -1.371 1 98.88 269 ALA B O 1
ATOM 4331 N N . VAL B 1 270 ? -2.061 19.453 -1.348 1 98.62 270 VAL B N 1
ATOM 4332 C CA . VAL B 1 270 ? -3.205 19.547 -2.248 1 98.62 270 VAL B CA 1
ATOM 4333 C C . VAL B 1 270 ? -4.414 18.859 -1.618 1 98.62 270 VAL B C 1
ATOM 4335 O O . VAL B 1 270 ? -4.371 17.656 -1.334 1 98.62 270 VAL B O 1
ATOM 4338 N N . PHE B 1 271 ? -5.469 19.609 -1.359 1 98 271 PHE B N 1
ATOM 4339 C CA . PHE B 1 271 ? -6.738 19.125 -0.837 1 98 271 PHE B CA 1
ATOM 4340 C C . PHE B 1 271 ? -7.836 19.234 -1.887 1 98 271 PHE B C 1
ATOM 4342 O O . PHE B 1 271 ? -7.879 20.219 -2.643 1 98 271 PHE B O 1
ATOM 4349 N N . THR B 1 272 ? -8.703 18.281 -1.957 1 96.56 272 THR B N 1
ATOM 4350 C CA . THR B 1 272 ? -9.82 18.359 -2.896 1 96.56 272 THR B CA 1
ATOM 4351 C C . THR B 1 272 ? -11.141 18.078 -2.189 1 96.56 272 THR B C 1
ATOM 4353 O O . THR B 1 272 ? -11.156 17.5 -1.097 1 96.56 272 THR B O 1
ATOM 4356 N N . ARG B 1 273 ? -12.219 18.484 -2.707 1 94.88 273 ARG B N 1
ATOM 4357 C CA . ARG B 1 273 ? -13.602 18.109 -2.393 1 94.88 273 ARG B CA 1
ATOM 4358 C C . ARG B 1 273 ? -14.453 18.062 -3.656 1 94.88 273 ARG B C 1
ATOM 4360 O O . ARG B 1 273 ? -14.07 18.609 -4.691 1 94.88 273 ARG B O 1
ATOM 4367 N N . PRO B 1 274 ? -15.531 17.312 -3.564 1 90.62 274 PRO B N 1
ATOM 4368 C CA . PRO B 1 274 ? -16.359 17.188 -4.766 1 90.62 274 PRO B CA 1
ATOM 4369 C C . PRO B 1 274 ? -16.844 18.531 -5.289 1 90.62 274 PRO B C 1
ATOM 4371 O O . PRO B 1 274 ? -17.172 19.422 -4.504 1 90.62 274 PRO B O 1
ATOM 4374 N N . GLY B 1 275 ? -16.719 18.625 -6.508 1 87.44 275 GLY B N 1
ATOM 4375 C CA . GLY B 1 275 ? -17.266 19.781 -7.203 1 87.44 275 GLY B CA 1
ATOM 4376 C C . GLY B 1 275 ? -18.281 19.406 -8.258 1 87.44 275 GLY B C 1
ATOM 4377 O O . GLY B 1 275 ? -18.922 18.359 -8.164 1 87.44 275 GLY B O 1
ATOM 4378 N N . ARG B 1 276 ? -18.578 20.344 -9.078 1 76.31 276 ARG B N 1
ATOM 4379 C CA . ARG B 1 276 ? -19.5 20.094 -10.172 1 76.31 276 ARG B CA 1
ATOM 4380 C C . ARG B 1 276 ? -18.906 19.109 -11.18 1 76.31 276 ARG B C 1
ATOM 4382 O O . ARG B 1 276 ? -17.703 19.156 -11.469 1 76.31 276 ARG B O 1
ATOM 4389 N N . PRO B 1 277 ? -19.766 18.141 -11.508 1 68.25 277 PRO B N 1
ATOM 4390 C CA . PRO B 1 277 ? -19.266 17.188 -12.5 1 68.25 277 PRO B CA 1
ATOM 4391 C C . PRO B 1 277 ? -18.641 17.875 -13.711 1 68.25 277 PRO B C 1
ATOM 4393 O O . PRO B 1 277 ? -19.109 18.938 -14.141 1 68.25 277 PRO B O 1
ATOM 4396 N N . ALA B 1 278 ? -17.547 17.328 -14.102 1 64.69 278 ALA B N 1
ATOM 4397 C CA . ALA B 1 278 ? -16.906 17.828 -15.305 1 64.69 278 ALA B CA 1
ATOM 4398 C C . ALA B 1 278 ? -17.844 17.797 -16.5 1 64.69 278 ALA B C 1
ATOM 4400 O O . ALA B 1 278 ? -18.797 17 -16.531 1 64.69 278 ALA B O 1
ATOM 4401 N N . ARG B 1 279 ? -17.641 18.672 -17.453 1 59.47 279 ARG B N 1
ATOM 4402 C CA . ARG B 1 279 ? -18.406 18.703 -18.688 1 59.47 279 ARG B CA 1
ATOM 4403 C C . ARG B 1 279 ? -18.312 17.375 -19.422 1 59.47 279 ARG B C 1
ATOM 4405 O O . ARG B 1 279 ? -17.25 16.75 -19.469 1 59.47 279 ARG B O 1
ATOM 4412 N N . PRO B 1 280 ? -19.469 16.922 -19.938 1 60.28 280 PRO B N 1
ATOM 4413 C CA . PRO B 1 280 ? -19.438 15.695 -20.75 1 60.28 280 PRO B CA 1
ATOM 4414 C C . PRO B 1 280 ? -18.438 15.773 -21.891 1 60.28 280 PRO B C 1
ATOM 4416 O O . PRO B 1 280 ? -18.266 16.828 -22.5 1 60.28 280 PRO B O 1
ATOM 4419 N N . GLY B 1 281 ? -17.547 14.672 -22.188 1 54.38 281 GLY B N 1
ATOM 4420 C CA . GLY B 1 281 ? -16.656 14.602 -23.344 1 54.38 281 GLY B CA 1
ATOM 4421 C C . GLY B 1 281 ? -15.203 14.906 -23 1 54.38 281 GLY B C 1
ATOM 4422 O O . GLY B 1 281 ? -14.312 14.711 -23.812 1 54.38 281 GLY B O 1
ATOM 4423 N N . ARG B 1 282 ? -15.07 15.547 -21.953 1 54.12 282 ARG B N 1
ATOM 4424 C CA . ARG B 1 282 ? -13.68 15.844 -21.641 1 54.12 282 ARG B CA 1
ATOM 4425 C C . ARG B 1 282 ? -13.031 14.695 -20.875 1 54.12 282 ARG B C 1
ATOM 4427 O O . ARG B 1 282 ? -13.688 14.023 -20.078 1 54.12 282 ARG B O 1
ATOM 4434 N N . ARG B 1 283 ? -11.938 14.375 -21.359 1 51.31 283 ARG B N 1
ATOM 4435 C CA . ARG B 1 283 ? -11.156 13.344 -20.688 1 51.31 283 ARG B CA 1
ATOM 4436 C C . ARG B 1 283 ? -10.82 13.766 -19.25 1 51.31 283 ARG B C 1
ATOM 4438 O O . ARG B 1 283 ? -10.18 14.797 -19.031 1 51.31 283 ARG B O 1
ATOM 4445 N N . THR B 1 284 ? -11.461 13.234 -18.25 1 57.81 284 THR B N 1
ATOM 4446 C CA . THR B 1 284 ? -11.203 13.562 -16.844 1 57.81 284 THR B CA 1
ATOM 4447 C C . THR B 1 284 ? -9.945 12.859 -16.359 1 57.81 284 THR B C 1
ATOM 4449 O O . THR B 1 284 ? -9.695 11.703 -16.703 1 57.81 284 THR B O 1
ATOM 4452 N N . LEU B 1 285 ? -9.047 13.727 -15.875 1 59.19 285 LEU B N 1
ATOM 4453 C CA . LEU B 1 285 ? -7.879 13.125 -15.234 1 59.19 285 LEU B CA 1
ATOM 4454 C C . LEU B 1 285 ? -8.305 12.164 -14.133 1 59.19 285 LEU B C 1
ATOM 4456 O O . LEU B 1 285 ? -9.289 12.414 -13.43 1 59.19 285 LEU B O 1
ATOM 4460 N N . PRO B 1 286 ? -7.516 11.102 -14.18 1 64.31 286 PRO B N 1
ATOM 4461 C CA . PRO B 1 286 ? -7.75 10.305 -12.977 1 64.31 286 PRO B CA 1
ATOM 4462 C C . PRO B 1 286 ? -7.531 11.094 -11.688 1 64.31 286 PRO B C 1
ATOM 4464 O O . PRO B 1 286 ? -6.676 11.977 -11.641 1 64.31 286 PRO B O 1
ATOM 4467 N N . PRO B 1 287 ? -8.398 10.914 -10.773 1 64.12 287 PRO B N 1
ATOM 4468 C CA . PRO B 1 287 ? -8.352 11.703 -9.539 1 64.12 287 PRO B CA 1
ATOM 4469 C C . PRO B 1 287 ? -6.934 11.867 -9 1 64.12 287 PRO B C 1
ATOM 4471 O O . PRO B 1 287 ? -6.555 12.961 -8.57 1 64.12 287 PRO B O 1
ATOM 4474 N N . ASP B 1 288 ? -6.164 10.875 -9.117 1 72.19 288 ASP B N 1
ATOM 4475 C CA . ASP B 1 288 ? -4.816 10.945 -8.57 1 72.19 288 ASP B CA 1
ATOM 4476 C C . ASP B 1 288 ? -3.916 11.828 -9.43 1 72.19 288 ASP B C 1
ATOM 4478 O O . ASP B 1 288 ? -3.014 12.5 -8.914 1 72.19 288 ASP B O 1
ATOM 4482 N N . SER B 1 289 ? -4.262 11.961 -10.547 1 83.38 289 SER B N 1
ATOM 4483 C CA . SER B 1 289 ? -3.436 12.742 -11.453 1 83.38 289 SER B CA 1
ATOM 4484 C C . SER B 1 289 ? -3.682 14.234 -11.273 1 83.38 289 SER B C 1
ATOM 4486 O O . SER B 1 289 ? -2.793 15.055 -11.523 1 83.38 289 SER B O 1
ATOM 4488 N N . VAL B 1 290 ? -4.883 14.562 -10.758 1 91.88 290 VAL B N 1
ATOM 4489 C CA . VAL B 1 290 ? -5.211 15.969 -10.555 1 91.88 290 VAL B CA 1
ATOM 4490 C C . VAL B 1 290 ? -4.305 16.562 -9.477 1 91.88 290 VAL B C 1
ATOM 4492 O O . VAL B 1 290 ? -3.865 17.703 -9.578 1 91.88 290 VAL B O 1
ATOM 4495 N N . LEU B 1 291 ? -4.02 15.797 -8.5 1 96.31 291 LEU B N 1
ATOM 4496 C CA . LEU B 1 291 ? -3.146 16.25 -7.422 1 96.31 291 LEU B CA 1
ATOM 4497 C C . LEU B 1 291 ? -1.727 16.484 -7.93 1 96.31 291 LEU B C 1
ATOM 4499 O O . LEU B 1 291 ? -1.087 17.469 -7.578 1 96.31 291 LEU B O 1
ATOM 4503 N N . GLY B 1 292 ? -1.283 15.539 -8.742 1 95.75 292 GLY B N 1
ATOM 4504 C CA . GLY B 1 292 ? 0.039 15.695 -9.328 1 95.75 292 GLY B CA 1
ATOM 4505 C C . GLY B 1 292 ? 0.155 16.922 -10.211 1 95.75 292 GLY B C 1
ATOM 4506 O O . GLY B 1 292 ? 1.146 17.641 -10.148 1 95.75 292 GLY B O 1
ATOM 4507 N N . ALA B 1 293 ? -0.846 17.094 -11.055 1 95.56 293 ALA B N 1
ATOM 4508 C CA . ALA B 1 293 ? -0.85 18.234 -11.961 1 95.56 293 ALA B CA 1
ATOM 4509 C C . ALA B 1 293 ? -0.845 19.562 -11.188 1 95.56 293 ALA B C 1
ATOM 4511 O O . ALA B 1 293 ? -0.095 20.484 -11.516 1 95.56 293 ALA B O 1
ATOM 4512 N N . ALA B 1 294 ? -1.69 19.641 -10.188 1 97.75 294 ALA B N 1
ATOM 4513 C CA . ALA B 1 294 ? -1.771 20.859 -9.375 1 97.75 294 ALA B CA 1
ATOM 4514 C C . ALA B 1 294 ? -0.459 21.109 -8.641 1 97.75 294 ALA B C 1
ATOM 4516 O O . ALA B 1 294 ? 0.041 22.25 -8.625 1 97.75 294 ALA B O 1
ATOM 4517 N N . ALA B 1 295 ? 0.081 20.078 -8.039 1 98.12 295 ALA B N 1
ATOM 4518 C CA . ALA B 1 295 ? 1.344 20.203 -7.312 1 98.12 295 ALA B CA 1
ATOM 4519 C C . ALA B 1 295 ? 2.467 20.656 -8.242 1 98.12 295 ALA B C 1
ATOM 4521 O O . ALA B 1 295 ? 3.252 21.531 -7.891 1 98.12 295 ALA B O 1
ATOM 4522 N N . ARG B 1 296 ? 2.523 20.047 -9.391 1 97.19 296 ARG B N 1
ATOM 4523 C CA . ARG B 1 296 ? 3.562 20.375 -10.359 1 97.19 296 ARG B CA 1
ATOM 4524 C C . ARG B 1 296 ? 3.48 21.844 -10.766 1 97.19 296 ARG B C 1
ATOM 4526 O O . ARG B 1 296 ? 4.5 22.531 -10.82 1 97.19 296 ARG B O 1
ATOM 4533 N N . LEU B 1 297 ? 2.301 22.281 -11.102 1 97.69 297 LEU B N 1
ATOM 4534 C CA . LEU B 1 297 ? 2.105 23.672 -11.508 1 97.69 297 LEU B CA 1
ATOM 4535 C C . LEU B 1 297 ? 2.615 24.625 -10.43 1 97.69 297 LEU B C 1
ATOM 4537 O O . LEU B 1 297 ? 3.338 25.578 -10.734 1 97.69 297 LEU B O 1
ATOM 4541 N N . ALA B 1 298 ? 2.234 24.359 -9.211 1 98.5 298 ALA B N 1
ATOM 4542 C CA . ALA B 1 298 ? 2.609 25.234 -8.102 1 98.5 298 ALA B CA 1
ATOM 4543 C C . ALA B 1 298 ? 4.113 25.188 -7.852 1 98.5 298 ALA B C 1
ATOM 4545 O O . ALA B 1 298 ? 4.758 26.234 -7.699 1 98.5 298 ALA B O 1
ATOM 4546 N N . VAL B 1 299 ? 4.695 24 -7.816 1 98.25 299 VAL B N 1
ATOM 4547 C CA . VAL B 1 299 ? 6.109 23.812 -7.496 1 98.25 299 VAL B CA 1
ATOM 4548 C C . VAL B 1 299 ? 6.969 24.406 -8.617 1 98.25 299 VAL B C 1
ATOM 4550 O O . VAL B 1 299 ? 7.961 25.094 -8.352 1 98.25 299 VAL B O 1
ATOM 4553 N N . GLU B 1 300 ? 6.605 24.125 -9.844 1 96.75 300 GLU B N 1
ATOM 4554 C CA . GLU B 1 300 ? 7.387 24.656 -10.961 1 96.75 300 GLU B CA 1
ATOM 4555 C C . GLU B 1 300 ? 7.348 26.188 -10.984 1 96.75 300 GLU B C 1
ATOM 4557 O O . GLU B 1 300 ? 8.328 26.828 -11.367 1 96.75 300 GLU B O 1
ATOM 4562 N N . HIS B 1 301 ? 6.195 26.734 -10.656 1 97 301 HIS B N 1
ATOM 4563 C CA . HIS B 1 301 ? 6.098 28.188 -10.547 1 97 301 HIS B CA 1
ATOM 4564 C C . HIS B 1 301 ? 7.137 28.734 -9.578 1 97 301 HIS B C 1
ATOM 4566 O O . HIS B 1 301 ? 7.742 29.781 -9.844 1 97 301 HIS B O 1
ATOM 4572 N N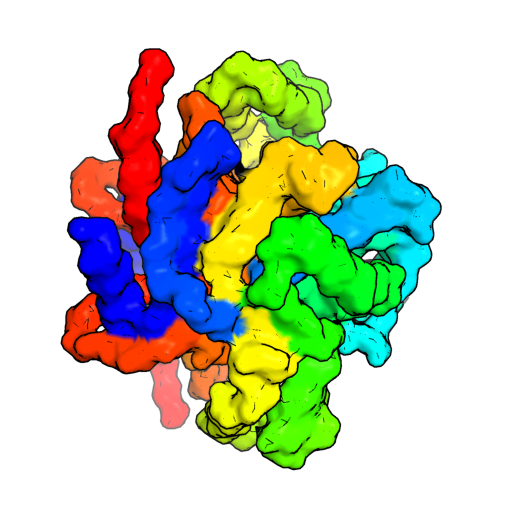 . LEU B 1 302 ? 7.359 28.062 -8.461 1 97.19 302 LEU B N 1
ATOM 4573 C CA . LEU B 1 302 ? 8.328 28.484 -7.453 1 97.19 302 LEU B CA 1
ATOM 4574 C C . LEU B 1 302 ? 9.75 28.172 -7.906 1 97.19 302 LEU B C 1
ATOM 4576 O O . LEU B 1 302 ? 10.656 29 -7.727 1 97.19 302 LEU B O 1
ATOM 4580 N N . HIS B 1 303 ? 9.93 27 -8.438 1 94.5 303 HIS B N 1
ATOM 4581 C CA . HIS B 1 303 ? 11.25 26.516 -8.812 1 94.5 303 HIS B CA 1
ATOM 4582 C C . HIS B 1 303 ? 11.891 27.406 -9.867 1 94.5 303 HIS B C 1
ATOM 4584 O O . HIS B 1 303 ? 13.094 27.672 -9.828 1 94.5 303 HIS B O 1
ATOM 4590 N N . ARG B 1 304 ? 11.102 27.891 -10.812 1 89.5 304 ARG B N 1
ATOM 4591 C CA . ARG B 1 304 ? 11.594 28.766 -11.883 1 89.5 304 ARG B CA 1
ATOM 4592 C C . ARG B 1 304 ? 12.031 30.109 -11.336 1 89.5 304 ARG B C 1
ATOM 4594 O O . ARG B 1 304 ? 12.805 30.828 -11.984 1 89.5 304 ARG B O 1
ATOM 4601 N N . ARG B 1 305 ? 11.531 30.484 -10.266 1 83.81 305 ARG B N 1
ATOM 4602 C CA . ARG B 1 305 ? 11.812 31.797 -9.711 1 83.81 305 ARG B CA 1
ATOM 4603 C C . ARG B 1 305 ? 12.992 31.75 -8.758 1 83.81 305 ARG B C 1
ATOM 4605 O O . ARG B 1 305 ? 13.422 32.781 -8.242 1 83.81 305 ARG B O 1
ATOM 4612 N N . ARG B 1 306 ? 13.492 30.547 -8.547 1 82.12 306 ARG B N 1
ATOM 4613 C CA . ARG B 1 306 ? 14.672 30.438 -7.703 1 82.12 306 ARG B CA 1
ATOM 4614 C C . ARG B 1 306 ? 15.93 30.859 -8.461 1 82.12 306 ARG B C 1
ATOM 4616 O O . ARG B 1 306 ? 16.062 30.578 -9.648 1 82.12 306 ARG B O 1
ATOM 4623 N N . PRO B 1 307 ? 16.703 31.719 -7.844 1 70.75 307 PRO B N 1
ATOM 4624 C CA . PRO B 1 307 ? 17.953 32.094 -8.492 1 70.75 307 PRO B CA 1
ATOM 4625 C C . PRO B 1 307 ? 18.875 30.922 -8.758 1 70.75 307 PRO B C 1
ATOM 4627 O O . PRO B 1 307 ? 18.859 29.938 -8.008 1 70.75 307 PRO B O 1
ATOM 4630 N N . SER B 1 308 ? 19.297 30.609 -10.094 1 55.84 308 SER B N 1
ATOM 4631 C CA . SER B 1 308 ? 20.281 29.562 -10.391 1 55.84 308 SER B CA 1
ATOM 4632 C C . SER B 1 308 ? 21.438 29.609 -9.406 1 55.84 308 SER B C 1
ATOM 4634 O O . SER B 1 308 ? 21.906 30.688 -9.023 1 55.84 308 SER B O 1
ATOM 4636 N N . PRO B 1 309 ? 21.906 28.359 -8.977 1 50.75 309 PRO B N 1
ATOM 4637 C CA . PRO B 1 309 ? 23.109 28.453 -8.148 1 50.75 309 PRO B CA 1
ATOM 4638 C C . PRO B 1 309 ? 24.234 29.219 -8.844 1 50.75 309 PRO B C 1
ATOM 4640 O O . PRO B 1 309 ? 24.328 29.219 -10.07 1 50.75 309 PRO B O 1
#

Sequence (618 aa):
MIERRLRQVFSEAGCEGSVAALDVDSENRVMFGDAEPMVAASTFKIVVALELFCQGAEGMLDPTERVLLSPARATPGGQGFCIFEDVAEVSLRDAARMMLTISDNTATDLLIRRVSLSRVHDRLGRLGLDRIRLAGTIQQEFDAIGRDTGHAGWADMARAMSESASPADADRIWERALTSPSLRPGRITSATAGQMAALLQLIWLDRAGPAAACRAVRTLLGQQRLTRKIATGFGGEVRVAAKSGTLPGCASNDVGVVEYPDGSRFAVAVFTRPGRPARPGRRTLPPDSVLGAAARLAVEHLHRRRPSPMIERRLRQVFSEAGCEGSVAALDVDSENRVMFGDAEPMVAASTFKIVVALELFCQGAEGMLDPTERVLLSPARATPGGQGFCIFEDVAEVSLRDAARMMLTISDNTATDLLIRRVSLSRVHDRLGRLGLDRIRLAGTIQQEFDAIGRDTGHAGWADMARAMSESASPADADRIWERALTSPSLRPGRITSATAGQMAALLQLIWLDRAGPAAACRAVRTLLGQQRLTRKIATGFGGEVRVAAKSGTLPGCASNDVGVVEYPDGSRFAVAVFTRPGRPARPGRRTLPPDSVLGAAARLAVEHLHRRRPSP

Solvent-accessible surface area (backbone atoms only — not comparable to full-atom values): 31270 Å² total; per-residue (Å²): 115,70,63,60,53,48,51,48,54,29,47,52,52,17,28,40,59,19,38,14,26,33,38,53,89,53,88,55,65,44,81,37,65,55,85,57,60,36,58,31,51,52,39,55,54,57,56,54,45,40,42,47,34,32,36,30,73,71,66,74,44,62,47,72,45,73,43,77,48,45,46,93,70,39,20,85,54,71,40,68,63,23,62,30,83,53,62,29,34,35,20,50,50,45,33,45,41,42,26,50,36,69,59,14,37,26,39,42,38,54,47,42,68,72,57,34,65,68,52,43,50,51,53,31,48,76,70,68,35,74,56,57,43,77,60,67,45,63,56,58,48,42,26,46,26,18,38,67,61,74,30,91,14,35,69,53,38,52,49,52,36,72,67,35,94,41,72,68,53,23,48,53,55,51,53,47,37,73,68,18,74,43,63,33,54,79,55,22,41,17,23,23,26,47,53,54,14,49,50,48,29,29,30,77,67,42,66,71,47,53,53,69,18,27,50,52,47,51,53,38,27,55,44,32,75,81,60,57,28,51,44,61,40,50,59,92,73,43,48,61,28,39,31,58,13,67,37,91,92,47,29,58,30,32,37,33,37,41,33,43,83,87,66,52,43,32,13,30,11,35,37,33,33,76,42,63,76,44,66,89,89,57,83,56,53,56,74,40,46,48,39,0,51,47,45,34,55,43,45,50,60,52,58,70,68,48,79,76,133,113,68,63,59,53,47,52,48,51,28,47,53,50,17,29,40,59,20,38,14,28,32,38,54,89,54,87,55,66,44,81,37,64,54,86,58,59,36,59,30,54,52,39,55,53,57,56,54,44,40,43,45,33,31,34,30,73,70,67,74,44,61,47,72,45,72,44,77,47,44,46,91,71,39,21,84,54,74,39,66,62,23,64,32,82,54,60,30,36,34,19,49,49,45,33,44,40,42,26,50,37,67,60,15,37,26,38,41,39,53,47,44,67,72,57,35,65,67,52,42,50,51,52,31,48,76,70,69,35,74,56,56,42,79,60,67,45,64,55,59,48,43,26,46,25,16,39,66,64,74,30,91,14,35,70,52,38,51,49,52,37,72,66,34,94,38,71,68,53,24,47,51,54,51,54,48,36,74,68,19,72,42,63,32,54,79,54,23,39,17,21,23,26,47,53,55,14,48,50,48,30,29,30,76,68,41,66,71,47,54,55,69,19,25,49,51,49,53,53,38,26,55,42,31,74,81,59,59,27,52,44,63,39,51,59,92,73,44,48,59,27,38,32,57,14,68,37,92,92,48,29,58,29,31,35,32,37,41,34,44,83,88,67,53,43,32,14,30,11,36,36,33,34,76,42,64,76,44,67,90,89,57,82,57,54,54,74,39,47,46,37,0,51,48,45,34,55,42,45,51,60,53,58,72,68,48,79,78,132